Protein AF-A0A2E8CJ65-F1 (afdb_monomer_lite)

Radius of gyration: 25.85 Å; chains: 1; bounding box: 84×53×91 Å

Foldseek 3Di:
DDDDDDDDDDDDDQPVQLVLLLLLCVLLVLLQQCLDPSRSDNDPSVQVSLQLLQVVVVHGDPSDSDPVSSVSSVVSSCVLVVLVVPFDFACLVLCVVCVVLLDDPLLPDAFDPPFALDPCLVLLVVCLVVQQAQLQDCCDFLNVVLQVQFDLVCLLVLLLVLQDLVRGPVVPDQSLVSNQSNQLNLLSVCSRPVLVSLVSLLSSLVSCLVVVCLLCVVVVLVPDDLVSLQRRLNNSLASVLLSLLLCLNCVVSSPDDSSSNSSSLNSLLSNLGHDHSLVSQPSPDDLSNDAFDLVDLFGRRDHALCSQALSLLSQLLSLLSNCNSVVNVSSNSSSVSSVSSNLSCQHLLLENLSQQQAFLCSLLRSLLRQFSQLSVCSSCCSRPVDNQQPDATSSRDGVLNSLVVSVVCLLPVVVSPSRYPPHHDQPLQPPSDTNVRQVVVCVVPVRSSVNSCSNPDPLCSLQLRPVSCCVPPVPVNVVSVVVCLVVVNSSSQFGAGDSGRSTGSNSVCVSVVVDDSDD

Structure (mmCIF, N/CA/C/O backbone):
data_AF-A0A2E8CJ65-F1
#
_entry.id   AF-A0A2E8CJ65-F1
#
loop_
_atom_site.group_PDB
_atom_site.id
_atom_site.type_symbol
_atom_site.label_atom_id
_atom_site.label_alt_id
_atom_site.label_comp_id
_atom_site.label_asym_id
_atom_site.label_entity_id
_atom_site.label_seq_id
_atom_site.pdbx_PDB_ins_code
_atom_site.Cartn_x
_atom_site.Cartn_y
_atom_site.Cartn_z
_atom_site.occupancy
_atom_site.B_iso_or_equiv
_atom_site.auth_seq_id
_atom_site.auth_comp_id
_atom_site.auth_asym_id
_atom_site.auth_atom_id
_atom_site.pdbx_PDB_model_num
ATOM 1 N N . MET A 1 1 ? -58.452 -24.402 61.053 1.00 32.47 1 MET A N 1
ATOM 2 C CA . MET A 1 1 ? -57.076 -24.517 60.508 1.00 32.47 1 MET A CA 1
ATOM 3 C C . MET A 1 1 ? -57.115 -23.931 59.099 1.00 32.47 1 MET A C 1
ATOM 5 O O . MET A 1 1 ? -57.942 -24.389 58.332 1.00 32.47 1 MET A O 1
ATOM 9 N N . LYS A 1 2 ? -56.550 -22.731 58.865 1.00 33.31 2 LYS A N 1
ATOM 10 C CA . LYS A 1 2 ? -55.158 -22.491 58.389 1.00 33.31 2 LYS A CA 1
ATOM 11 C C . LYS A 1 2 ? -55.004 -22.973 56.923 1.00 33.31 2 LYS A C 1
ATOM 13 O O . LYS A 1 2 ? -55.158 -24.163 56.721 1.00 33.31 2 LYS A O 1
ATOM 18 N N . TYR A 1 3 ? -54.728 -22.193 55.868 1.00 30.50 3 TYR A N 1
ATOM 19 C CA . TYR A 1 3 ? -54.179 -20.840 55.682 1.00 30.50 3 TYR A CA 1
ATOM 20 C C . TYR A 1 3 ? -54.601 -20.241 54.320 1.00 30.50 3 TYR A C 1
ATOM 22 O O . TYR A 1 3 ? -54.833 -20.963 53.356 1.00 30.50 3 TYR A O 1
ATOM 30 N N . ILE A 1 4 ? -54.606 -18.907 54.264 1.00 36.81 4 ILE A N 1
ATOM 31 C CA . ILE A 1 4 ? -54.527 -18.043 53.074 1.00 36.81 4 ILE A CA 1
ATOM 32 C C . ILE A 1 4 ? -53.121 -18.149 52.459 1.00 36.81 4 ILE A C 1
ATOM 34 O O . ILE A 1 4 ? -52.157 -18.091 53.216 1.00 36.81 4 ILE A O 1
ATOM 38 N N . PHE A 1 5 ? -52.994 -18.182 51.126 1.00 32.75 5 PHE A N 1
ATOM 39 C CA . PHE A 1 5 ? -51.925 -17.463 50.415 1.00 32.75 5 PHE A CA 1
ATOM 40 C C . PHE A 1 5 ? -52.362 -17.129 48.983 1.00 32.75 5 PHE A C 1
ATOM 42 O O . PHE A 1 5 ? -52.550 -18.002 48.141 1.00 32.75 5 PHE A O 1
ATOM 49 N N . ALA A 1 6 ? -52.540 -15.833 48.737 1.00 36.84 6 ALA A N 1
ATOM 50 C CA . ALA A 1 6 ? -52.611 -15.254 47.409 1.00 36.84 6 ALA A CA 1
ATOM 51 C C . ALA A 1 6 ? -51.213 -15.274 46.773 1.00 36.84 6 ALA A C 1
ATOM 53 O O . ALA A 1 6 ? -50.237 -14.922 47.433 1.00 36.84 6 ALA A O 1
ATOM 54 N N . LEU A 1 7 ? -51.125 -15.607 45.486 1.00 33.69 7 LEU A N 1
ATOM 55 C CA . LEU A 1 7 ? -50.016 -15.171 44.644 1.00 33.69 7 LEU A CA 1
ATOM 56 C C . LEU A 1 7 ? -50.561 -14.821 43.258 1.00 33.69 7 LEU A C 1
ATOM 58 O O . LEU A 1 7 ? -50.656 -15.651 42.358 1.00 33.69 7 LEU A O 1
ATOM 62 N N . ALA A 1 8 ? -50.956 -13.560 43.115 1.00 40.25 8 ALA A N 1
ATOM 63 C CA . ALA A 1 8 ? -50.943 -12.902 41.825 1.00 40.25 8 ALA A CA 1
ATOM 64 C C . ALA A 1 8 ? -49.470 -12.680 41.456 1.00 40.25 8 ALA A C 1
ATOM 66 O O . ALA A 1 8 ? -48.764 -11.985 42.184 1.00 40.25 8 ALA A O 1
ATOM 67 N N . LEU A 1 9 ? -49.006 -13.255 40.346 1.00 34.12 9 LEU A N 1
ATOM 68 C CA . LEU A 1 9 ? -47.770 -12.818 39.705 1.00 34.12 9 LEU A CA 1
ATOM 69 C C . LEU A 1 9 ? -48.078 -12.435 38.256 1.00 34.12 9 LEU A C 1
ATOM 71 O O . LEU A 1 9 ? -48.202 -13.262 37.358 1.00 34.12 9 LEU A O 1
ATOM 75 N N . SER A 1 10 ? -48.268 -11.130 38.115 1.00 33.75 10 SER A N 1
ATOM 76 C CA . SER A 1 10 ? -48.117 -10.292 36.931 1.00 33.75 10 SER A CA 1
ATOM 77 C C . SER A 1 10 ? -47.330 -10.912 35.764 1.00 33.75 10 SER A C 1
ATOM 79 O O . SER A 1 10 ? -46.102 -10.854 35.713 1.00 33.75 10 SER A O 1
ATOM 81 N N . LEU A 1 11 ? -48.054 -11.392 34.758 1.00 41.59 11 LEU A N 1
ATOM 82 C CA . LEU A 1 11 ? -47.623 -11.342 33.364 1.00 41.59 11 LEU A CA 1
ATOM 83 C C . LEU A 1 11 ? -47.918 -9.925 32.874 1.00 41.59 11 LEU A C 1
ATOM 85 O O . LEU A 1 11 ? -49.083 -9.667 32.656 1.00 41.59 11 LEU A O 1
ATOM 89 N N . PHE A 1 12 ? -46.938 -9.017 32.793 1.00 41.91 12 PHE A N 1
ATOM 90 C CA . PHE A 1 12 ? -46.908 -7.823 31.913 1.00 41.91 12 PHE A CA 1
ATOM 91 C C . PHE A 1 12 ? -45.684 -6.958 32.278 1.00 41.91 12 PHE A C 1
ATOM 93 O O . PHE A 1 12 ? -45.793 -6.036 33.079 1.00 41.91 12 PHE A O 1
ATOM 100 N N . ALA A 1 13 ? -44.509 -7.256 31.703 1.00 36.69 13 ALA A N 1
ATOM 101 C CA . ALA A 1 13 ? -43.361 -6.328 31.687 1.00 36.69 13 ALA A CA 1
ATOM 102 C C . ALA A 1 13 ? -42.302 -6.618 30.594 1.00 36.69 13 ALA A C 1
ATOM 104 O O . ALA A 1 13 ? -41.184 -6.124 30.694 1.00 36.69 13 ALA A O 1
ATOM 105 N N . THR A 1 14 ? -42.586 -7.411 29.553 1.00 43.53 14 THR A N 1
ATOM 106 C CA . THR A 1 14 ? -41.544 -7.820 28.581 1.00 43.53 14 THR A CA 1
ATOM 107 C C . THR A 1 14 ? -41.595 -7.109 27.229 1.00 43.53 14 THR A C 1
ATOM 109 O O . THR A 1 14 ? -40.611 -7.148 26.499 1.00 43.53 14 THR A O 1
ATOM 112 N N . THR A 1 15 ? -42.667 -6.393 26.887 1.00 41.03 15 THR A N 1
ATOM 113 C CA . THR A 1 15 ? -42.783 -5.752 25.562 1.00 41.03 15 THR A CA 1
ATOM 114 C C . THR A 1 15 ? -42.101 -4.385 25.477 1.00 41.03 15 THR A C 1
ATOM 116 O O . THR A 1 15 ? -41.535 -4.060 24.439 1.00 41.03 15 THR A O 1
ATOM 119 N N . ALA A 1 16 ? -42.084 -3.600 26.562 1.00 41.41 16 ALA A N 1
ATOM 120 C CA . ALA A 1 16 ? -41.419 -2.293 26.575 1.00 41.41 16 ALA A CA 1
ATOM 121 C C . ALA A 1 16 ? -39.887 -2.418 26.649 1.00 41.41 16 ALA A C 1
ATOM 123 O O . ALA A 1 16 ? -39.191 -1.721 25.923 1.00 41.41 16 ALA A O 1
ATOM 124 N N . ILE A 1 17 ? -39.367 -3.345 27.468 1.00 52.31 17 ILE A N 1
ATOM 125 C CA . ILE A 1 17 ? -37.920 -3.551 27.667 1.00 52.31 17 ILE A CA 1
ATOM 126 C C . ILE A 1 17 ? -37.260 -4.152 26.417 1.00 52.31 17 ILE A C 1
ATOM 128 O O . ILE A 1 17 ? -36.151 -3.749 26.078 1.00 52.31 17 ILE A O 1
ATOM 132 N N . SER A 1 18 ? -37.942 -5.054 25.694 1.00 56.78 18 SER A N 1
ATOM 133 C CA . SER A 1 18 ? -37.425 -5.630 24.439 1.00 56.78 18 SER A CA 1
ATOM 134 C C . SER A 1 18 ? -37.100 -4.540 23.413 1.00 56.78 18 SER A C 1
ATOM 136 O O . SER A 1 18 ? -36.018 -4.546 22.832 1.00 56.78 18 SER A O 1
ATOM 138 N N . GLY A 1 19 ? -37.986 -3.547 23.253 1.00 65.94 19 GLY A N 1
ATOM 139 C CA . GLY A 1 19 ? -37.761 -2.419 22.344 1.00 65.94 19 GLY A CA 1
ATOM 140 C C . GLY A 1 19 ? -36.584 -1.531 22.764 1.00 65.94 19 GLY A C 1
ATOM 141 O O . GLY A 1 19 ? -35.789 -1.123 21.920 1.00 65.94 19 GLY A O 1
ATOM 142 N N . THR A 1 20 ? -36.427 -1.284 24.069 1.00 83.50 20 THR A N 1
ATOM 143 C CA . THR A 1 20 ? -35.315 -0.508 24.650 1.00 83.50 20 THR A CA 1
ATOM 144 C C . THR A 1 20 ? -33.965 -1.189 24.416 1.00 83.50 20 THR A C 1
ATOM 146 O O . THR A 1 20 ? -32.987 -0.542 24.040 1.00 83.50 20 THR A O 1
ATOM 149 N N . VAL A 1 21 ? -33.911 -2.509 24.617 1.00 92.56 21 VAL A N 1
ATOM 150 C CA . VAL A 1 21 ? -32.693 -3.306 24.443 1.00 92.56 21 VAL A CA 1
ATOM 151 C C . VAL A 1 21 ? -32.316 -3.408 22.969 1.00 92.56 21 VAL A C 1
ATOM 153 O O . VAL A 1 21 ? -31.157 -3.168 22.639 1.00 92.56 21 VAL A O 1
ATOM 156 N N . GLU A 1 22 ? -33.269 -3.678 22.071 1.00 91.56 22 GLU A N 1
ATOM 157 C CA . GLU A 1 22 ? -33.007 -3.692 20.625 1.00 91.56 22 GLU A CA 1
ATOM 158 C C . GLU A 1 22 ? -32.485 -2.340 20.125 1.00 91.56 22 GLU A C 1
ATOM 160 O O . GLU A 1 22 ? -31.552 -2.288 19.320 1.00 91.56 22 GLU A O 1
ATOM 165 N N . GLU A 1 23 ? -33.068 -1.231 20.594 1.00 91.75 23 GLU A N 1
ATOM 166 C CA . GLU A 1 23 ? -32.633 0.113 20.209 1.00 91.75 23 GLU A CA 1
ATOM 167 C C . GLU A 1 23 ? -31.194 0.379 20.674 1.00 91.75 23 GLU A C 1
ATOM 169 O O . GLU A 1 23 ? -30.356 0.827 19.884 1.00 91.75 23 GLU A O 1
ATOM 174 N N . ALA A 1 24 ? -30.878 0.035 21.926 1.00 93.44 24 ALA A N 1
ATOM 175 C CA . ALA A 1 24 ? -29.527 0.145 22.462 1.00 93.44 24 ALA A CA 1
ATOM 176 C C . ALA A 1 24 ? -28.537 -0.735 21.690 1.00 93.44 24 ALA A C 1
ATOM 178 O O . ALA A 1 24 ? -27.491 -0.243 21.275 1.00 93.44 24 ALA A O 1
ATOM 179 N N . GLN A 1 25 ? -28.881 -2.000 21.426 1.00 93.94 25 GLN A N 1
ATOM 180 C CA . GLN A 1 25 ? -28.060 -2.928 20.644 1.00 93.94 25 GLN A CA 1
ATOM 181 C C . GLN A 1 25 ? -27.772 -2.374 19.242 1.00 93.94 25 GLN A C 1
ATOM 183 O O . GLN A 1 25 ? -26.620 -2.385 18.808 1.00 93.94 25 GLN A O 1
ATOM 188 N N . ARG A 1 26 ? -28.777 -1.821 18.542 1.00 89.00 26 ARG A N 1
ATOM 189 C CA . ARG A 1 26 ? -28.580 -1.171 17.231 1.00 89.00 26 ARG A CA 1
ATOM 190 C C . ARG A 1 26 ? -27.614 0.002 17.324 1.00 89.00 26 ARG A C 1
ATOM 192 O O . ARG A 1 26 ? -26.691 0.075 16.520 1.00 89.00 26 ARG A O 1
ATOM 199 N N . MET A 1 27 ? -27.818 0.917 18.272 1.00 92.50 27 MET A N 1
ATOM 200 C CA . MET A 1 27 ? -26.976 2.111 18.404 1.00 92.50 27 MET A CA 1
ATOM 201 C C . MET A 1 27 ? -25.550 1.765 18.819 1.00 92.50 27 MET A C 1
ATOM 203 O O . MET A 1 27 ? -24.610 2.296 18.239 1.00 92.50 27 MET A O 1
ATOM 207 N N . LEU A 1 28 ? -25.381 0.841 19.763 1.00 91.25 28 LEU A N 1
ATOM 208 C CA . LEU A 1 28 ? -24.080 0.313 20.162 1.00 91.25 28 LEU A CA 1
ATOM 209 C C . LEU A 1 28 ? -23.360 -0.289 18.959 1.00 91.25 28 LEU A C 1
ATOM 211 O O . LEU A 1 28 ? -22.246 0.134 18.667 1.00 91.25 28 LEU A O 1
ATOM 215 N N . ASN A 1 29 ? -24.023 -1.168 18.202 1.00 83.75 29 ASN A N 1
ATOM 216 C CA . ASN A 1 29 ? -23.449 -1.785 17.006 1.00 83.75 29 ASN A CA 1
ATOM 217 C C . ASN A 1 29 ? -23.113 -0.742 15.920 1.00 83.75 29 ASN A C 1
ATOM 219 O O . ASN A 1 29 ? -22.044 -0.813 15.319 1.00 83.75 29 ASN A O 1
ATOM 223 N N . VAL A 1 30 ? -23.961 0.273 15.705 1.00 78.19 30 VAL A N 1
ATOM 224 C CA . VAL A 1 30 ? -23.690 1.407 14.790 1.00 78.19 30 VAL A CA 1
ATOM 225 C C . VAL A 1 30 ? -22.482 2.226 15.242 1.00 78.19 30 VAL A C 1
ATOM 227 O O . VAL A 1 30 ? -21.671 2.659 14.424 1.00 78.19 30 VAL A O 1
ATOM 230 N N . LEU A 1 31 ? -22.351 2.438 16.548 1.00 79.31 31 LEU A N 1
ATOM 231 C CA . LEU A 1 31 ? -21.202 3.084 17.171 1.00 79.31 31 LEU A CA 1
ATOM 232 C C . LEU A 1 31 ? -19.995 2.133 17.292 1.00 79.31 31 LEU A C 1
ATOM 234 O O . LEU A 1 31 ? -18.920 2.562 17.716 1.00 79.31 31 LEU A O 1
ATOM 238 N N . GLY A 1 32 ? -20.150 0.875 16.870 1.00 74.06 32 GLY A N 1
ATOM 239 C CA . GLY A 1 32 ? -19.111 -0.142 16.774 1.00 74.06 32 GLY A CA 1
ATOM 240 C C . GLY A 1 32 ? -18.914 -1.028 18.017 1.00 74.06 32 GLY A C 1
ATOM 241 O O . GLY A 1 32 ? -18.063 -1.923 18.020 1.00 74.06 32 GLY A O 1
ATOM 242 N N . TYR A 1 33 ? -19.664 -0.809 19.089 1.00 83.81 33 TYR A N 1
ATOM 243 C CA . TYR A 1 33 ? -19.635 -1.668 20.274 1.00 83.81 33 TYR A CA 1
ATOM 244 C C . TYR A 1 33 ? -20.403 -2.964 19.997 1.00 83.81 33 TYR A C 1
ATOM 246 O O . TYR A 1 33 ? -21.436 -2.940 19.341 1.00 83.81 33 TYR A O 1
ATOM 254 N N . ASN A 1 34 ? -19.905 -4.108 20.464 1.00 83.56 34 ASN A N 1
ATOM 255 C CA . ASN A 1 34 ? -20.398 -5.425 20.065 1.00 83.56 34 ASN A CA 1
ATOM 256 C C . ASN A 1 34 ? -21.477 -5.841 21.050 1.00 83.56 34 ASN A C 1
ATOM 258 O O . ASN A 1 34 ? -21.230 -6.609 21.979 1.00 83.56 34 ASN A O 1
ATOM 262 N N . ALA A 1 35 ? -22.684 -5.337 20.828 1.00 88.81 35 ALA A N 1
ATOM 263 C CA . ALA A 1 35 ? -23.818 -5.647 21.679 1.00 88.81 35 ALA A CA 1
ATOM 264 C C . ALA A 1 35 ? -24.391 -7.055 21.426 1.00 88.81 35 ALA A C 1
ATOM 266 O O . ALA A 1 35 ? -25.317 -7.460 22.129 1.00 88.81 35 ALA A O 1
ATOM 267 N N . GLY A 1 36 ? -23.822 -7.811 20.476 1.00 87.88 36 GLY A N 1
ATOM 268 C CA . GLY A 1 36 ? -24.387 -9.053 19.955 1.00 87.88 36 GLY A CA 1
ATOM 269 C C . GLY A 1 36 ? -25.399 -8.809 18.826 1.00 87.88 36 GLY A C 1
ATOM 270 O O . GLY A 1 36 ? -25.492 -7.687 18.315 1.00 87.88 36 GLY A O 1
ATOM 271 N N . PRO A 1 37 ? -26.131 -9.854 18.393 1.00 85.94 37 PRO A N 1
ATOM 272 C CA . PRO A 1 37 ? -27.258 -9.677 17.482 1.00 85.94 37 PRO A CA 1
ATOM 273 C C . PRO A 1 37 ? -28.305 -8.746 18.105 1.00 85.94 37 PRO A C 1
ATOM 275 O O . PRO A 1 37 ? -28.439 -8.673 19.322 1.00 85.94 37 PRO A O 1
ATOM 278 N N . VAL A 1 38 ? -29.042 -8.025 17.260 1.00 88.94 38 VAL A N 1
ATOM 279 C CA . VAL A 1 38 ? -30.160 -7.184 17.704 1.00 88.94 38 VAL A CA 1
ATOM 280 C C . VAL A 1 38 ? -31.367 -8.090 17.940 1.00 88.94 38 VAL A C 1
ATOM 282 O O . VAL A 1 38 ? -32.166 -8.307 17.032 1.00 88.94 38 VAL A O 1
ATOM 285 N N . ASP A 1 39 ? -31.429 -8.684 19.126 1.00 88.94 39 ASP A N 1
ATOM 286 C CA . ASP A 1 39 ? -32.399 -9.712 19.520 1.00 88.94 39 ASP A CA 1
ATOM 287 C C . ASP A 1 39 ? -33.292 -9.296 20.703 1.00 88.94 39 ASP A C 1
ATOM 289 O O . ASP A 1 39 ? -34.158 -10.064 21.119 1.00 88.94 39 ASP A O 1
ATOM 293 N N . GLY A 1 40 ? -33.078 -8.098 21.260 1.00 91.56 40 GLY A N 1
ATOM 294 C CA . GLY A 1 40 ? -33.837 -7.579 22.400 1.00 91.56 40 GLY A CA 1
ATOM 295 C C . GLY A 1 40 ? -33.494 -8.228 23.736 1.00 91.56 40 GLY A C 1
ATOM 296 O O . GLY A 1 40 ? -34.119 -7.914 24.753 1.00 91.56 40 GLY A O 1
ATOM 297 N N . LEU A 1 41 ? -32.483 -9.100 23.772 1.00 92.62 41 LEU A N 1
ATOM 298 C CA . LEU A 1 41 ? -32.039 -9.777 24.982 1.00 92.62 41 LEU A CA 1
ATOM 299 C C . LEU A 1 41 ? -30.901 -9.002 25.643 1.00 92.62 41 LEU A C 1
ATOM 301 O O . LEU A 1 41 ? -29.821 -8.822 25.080 1.00 92.62 41 LEU A O 1
ATOM 305 N N . TYR A 1 42 ? -31.109 -8.586 26.894 1.00 91.88 42 TYR A N 1
ATOM 306 C CA . TYR A 1 42 ? -30.073 -7.912 27.676 1.00 91.88 42 TYR A CA 1
ATOM 307 C C . TYR A 1 42 ? -29.050 -8.925 28.211 1.00 91.88 42 TYR A C 1
ATOM 309 O O . TYR A 1 42 ? -29.070 -9.332 29.374 1.00 91.88 42 TYR A O 1
ATOM 317 N N . GLY A 1 43 ? -28.182 -9.393 27.318 1.00 93.00 43 GLY A N 1
ATOM 318 C CA . GLY A 1 43 ? -27.138 -10.365 27.616 1.00 93.00 43 GLY A CA 1
ATOM 319 C C . GLY A 1 43 ? -25.810 -9.726 28.020 1.00 93.00 43 GLY A C 1
ATOM 320 O O . GLY A 1 43 ? -25.615 -8.512 27.947 1.00 93.00 43 GLY A O 1
ATOM 321 N N . LYS A 1 44 ? -24.840 -10.582 28.372 1.00 93.69 44 LYS A N 1
ATOM 322 C CA . LYS A 1 44 ? -23.470 -10.167 28.716 1.00 93.69 44 LYS A CA 1
ATOM 323 C C . LYS A 1 44 ? -22.853 -9.250 27.652 1.00 93.69 44 LYS A C 1
ATOM 325 O O . LYS A 1 44 ? -22.288 -8.230 28.006 1.00 93.69 44 LYS A O 1
ATOM 330 N N . LYS A 1 45 ? -23.029 -9.560 26.361 1.00 90.88 45 LYS A N 1
ATOM 331 C CA . LYS A 1 45 ? -22.503 -8.734 25.259 1.00 90.88 45 LYS A CA 1
ATOM 332 C C . LYS A 1 45 ? -23.078 -7.316 25.253 1.00 90.88 45 LYS A C 1
ATOM 334 O O . LYS A 1 45 ? -22.330 -6.363 25.098 1.00 90.88 45 LYS A O 1
ATOM 339 N N . THR A 1 46 ? -24.388 -7.165 25.451 1.00 95.12 46 THR A N 1
ATOM 340 C CA . THR A 1 46 ? -25.033 -5.845 25.513 1.00 95.12 46 THR A CA 1
ATOM 341 C C . THR A 1 46 ? -24.554 -5.052 26.728 1.00 95.12 46 THR A C 1
ATOM 343 O O . THR A 1 46 ? -24.262 -3.865 26.608 1.00 95.12 46 THR A O 1
ATOM 346 N N . LYS A 1 47 ? -24.404 -5.717 27.880 1.00 95.38 47 LYS A N 1
ATOM 347 C CA . LYS A 1 47 ? -23.860 -5.106 29.097 1.00 95.38 47 LYS A CA 1
ATOM 348 C C . LYS A 1 47 ? -22.400 -4.661 28.925 1.00 95.38 47 LYS A C 1
ATOM 350 O O . LYS A 1 47 ? -22.076 -3.529 29.270 1.00 95.38 47 LYS A O 1
ATOM 355 N N . ASP A 1 48 ? -21.546 -5.532 28.391 1.00 91.62 48 ASP A N 1
ATOM 356 C CA . ASP A 1 48 ? -20.129 -5.244 28.140 1.00 91.62 48 ASP A CA 1
ATOM 357 C C . ASP A 1 48 ? -20.003 -4.076 27.140 1.00 91.62 48 ASP A C 1
ATOM 359 O O . ASP A 1 48 ? -19.284 -3.117 27.397 1.00 91.62 48 ASP A O 1
ATOM 363 N N . ALA A 1 49 ? -20.813 -4.068 26.074 1.00 91.62 49 ALA A N 1
ATOM 364 C CA . ALA A 1 49 ? -20.856 -2.975 25.102 1.00 91.62 49 ALA A CA 1
ATOM 365 C C . ALA A 1 49 ? -21.275 -1.620 25.710 1.00 91.62 49 ALA A C 1
ATOM 367 O O . ALA A 1 49 ? -20.727 -0.588 25.326 1.00 91.62 49 ALA A O 1
ATOM 368 N N . LEU A 1 50 ? -22.225 -1.600 26.656 1.00 94.69 50 LEU A N 1
ATOM 369 C CA . LEU A 1 50 ? -22.580 -0.384 27.403 1.00 94.69 50 LEU A CA 1
ATOM 370 C C . LEU A 1 50 ? -21.439 0.073 28.313 1.00 94.69 50 LEU A C 1
ATOM 372 O O . LEU A 1 50 ? -21.139 1.264 28.359 1.00 94.69 50 LEU A O 1
ATOM 376 N N . SER A 1 51 ? -20.778 -0.863 28.996 1.00 93.25 51 SER A N 1
ATOM 377 C CA . SER A 1 51 ? -19.601 -0.562 29.816 1.00 93.25 51 SER A CA 1
ATOM 378 C C . SER A 1 51 ? -18.508 0.105 28.981 1.00 93.25 51 SER A C 1
ATOM 380 O O . SER A 1 51 ? -18.069 1.203 29.321 1.00 93.25 51 SER A O 1
ATOM 382 N N . ASP A 1 52 ? -18.157 -0.496 27.844 1.00 85.06 52 ASP A N 1
ATOM 383 C CA . ASP A 1 52 ? -17.158 0.030 26.910 1.00 85.06 52 ASP A CA 1
ATOM 384 C C . ASP A 1 52 ? -17.563 1.411 26.365 1.00 85.06 52 ASP A C 1
ATOM 386 O O . ASP A 1 52 ? -16.730 2.307 26.189 1.00 85.06 52 ASP A O 1
ATOM 390 N N . PHE A 1 53 ? -18.857 1.615 26.097 1.00 89.94 53 PHE A N 1
ATOM 391 C CA . PHE A 1 53 ? -19.384 2.901 25.648 1.00 89.94 53 PHE A CA 1
ATOM 392 C C . PHE A 1 53 ? -19.215 4.002 26.697 1.00 89.94 53 PHE A C 1
ATOM 394 O O . PHE A 1 53 ? -18.749 5.091 26.361 1.00 89.94 53 PHE A O 1
ATOM 401 N N . TYR A 1 54 ? -19.531 3.747 27.963 1.00 92.75 54 TYR A N 1
ATOM 402 C CA . TYR A 1 54 ? -19.354 4.753 29.013 1.00 92.75 54 TYR A CA 1
ATOM 403 C C . TYR A 1 54 ? -17.883 4.989 29.349 1.00 92.75 54 TYR A C 1
ATOM 405 O O . TYR A 1 54 ? -17.470 6.147 29.471 1.00 92.75 54 TYR A O 1
ATOM 413 N N . GLU A 1 55 ? -17.076 3.929 29.408 1.00 86.19 55 GLU A N 1
ATOM 414 C CA . GLU A 1 55 ? -15.635 4.035 29.651 1.00 86.19 55 GLU A CA 1
ATOM 415 C C . GLU A 1 55 ? -14.966 4.914 28.587 1.00 86.19 55 GLU A C 1
ATOM 417 O O . GLU A 1 55 ? -14.164 5.793 28.908 1.00 86.19 55 GLU A O 1
ATOM 422 N N . SER A 1 56 ? -15.405 4.796 27.329 1.00 76.06 56 SER A N 1
ATOM 423 C CA . SER A 1 56 ? -14.915 5.634 26.232 1.00 76.06 56 SER A CA 1
ATOM 424 C C . SER A 1 56 ? -15.160 7.136 26.386 1.00 76.06 56 SER A C 1
ATOM 426 O O . SER A 1 56 ? -14.487 7.953 25.755 1.00 76.06 56 SER A O 1
ATOM 428 N N . GLN A 1 57 ? -16.121 7.513 27.227 1.00 82.38 57 GLN A N 1
ATOM 429 C CA . GLN A 1 57 ? -16.442 8.901 27.547 1.00 82.38 57 GLN A CA 1
ATOM 430 C C . GLN A 1 57 ? -15.809 9.356 28.867 1.00 82.38 57 GLN A C 1
ATOM 432 O O . GLN A 1 57 ? -16.153 10.429 29.363 1.00 82.38 57 GLN A O 1
ATOM 437 N N . ASN A 1 58 ? -14.901 8.560 29.444 1.00 83.25 58 ASN A N 1
ATOM 438 C CA . ASN A 1 58 ? -14.403 8.720 30.812 1.00 83.25 58 ASN A CA 1
ATOM 439 C C . ASN A 1 58 ? -15.539 8.753 31.853 1.00 83.25 58 ASN A C 1
ATOM 441 O O . ASN A 1 58 ? -15.473 9.494 32.835 1.00 83.25 58 ASN A O 1
ATOM 445 N N . LYS A 1 59 ? -16.598 7.971 31.626 1.00 90.62 59 LYS A N 1
ATOM 446 C CA . LYS A 1 59 ? -17.719 7.780 32.551 1.00 90.62 59 LYS A CA 1
ATOM 447 C C . LYS A 1 59 ? -17.759 6.324 33.022 1.00 90.62 59 LYS A C 1
ATOM 449 O O . LYS A 1 59 ? -17.144 5.447 32.425 1.00 90.62 59 LYS A O 1
ATOM 454 N N . GLN A 1 60 ? -18.503 6.063 34.091 1.00 90.56 60 GLN A N 1
ATOM 455 C CA . GLN A 1 60 ? -18.785 4.705 34.559 1.00 90.56 60 GLN A CA 1
ATOM 456 C C . GLN A 1 60 ? -20.213 4.327 34.192 1.00 90.56 60 GLN A C 1
ATOM 458 O O . GLN A 1 60 ? -21.131 5.118 34.404 1.00 90.56 60 GLN A O 1
ATOM 463 N N . PHE A 1 61 ? -20.386 3.122 33.656 1.00 94.19 61 PHE A N 1
ATOM 464 C CA . PHE A 1 61 ? -21.707 2.561 33.426 1.00 94.19 61 PHE A CA 1
ATOM 465 C C . PHE A 1 61 ? -22.317 2.113 34.760 1.00 94.19 61 PHE A C 1
ATOM 467 O O . PHE A 1 61 ? -21.701 1.356 35.512 1.00 94.19 61 PHE A O 1
ATOM 474 N N . ASP A 1 62 ? -23.537 2.547 35.060 1.00 92.12 62 ASP A N 1
ATOM 475 C CA . ASP A 1 62 ? -24.209 2.285 36.338 1.00 92.12 62 ASP A CA 1
ATOM 476 C C . ASP A 1 62 ? -24.873 0.890 36.418 1.00 92.12 62 ASP A C 1
ATOM 478 O O . ASP A 1 62 ? -25.524 0.551 37.409 1.00 92.12 62 ASP A O 1
ATOM 482 N N . ASN A 1 63 ? -24.647 0.050 35.401 1.00 92.44 63 ASN A N 1
ATOM 483 C CA . ASN A 1 63 ? -25.230 -1.278 35.193 1.00 92.44 63 ASN A CA 1
ATOM 484 C C . ASN A 1 63 ? -26.733 -1.298 34.877 1.00 92.44 63 ASN A C 1
ATOM 486 O O . ASN A 1 63 ? -27.321 -2.387 34.880 1.00 92.44 63 ASN A O 1
ATOM 490 N N . LYS A 1 64 ? -27.355 -0.159 34.570 1.00 92.12 64 LYS A N 1
ATOM 491 C CA . LYS A 1 64 ? -28.765 -0.084 34.188 1.00 92.12 64 LYS A CA 1
ATOM 492 C C . LYS A 1 64 ? -28.874 0.397 32.754 1.00 92.12 64 LYS A C 1
ATOM 494 O O . LYS A 1 64 ? -28.285 1.392 32.391 1.00 92.12 64 LYS A O 1
ATOM 499 N N . LEU A 1 65 ? -29.623 -0.322 31.922 1.00 92.38 65 LEU A N 1
ATOM 500 C CA . LEU A 1 65 ? -30.019 0.206 30.621 1.00 92.38 65 LEU A CA 1
ATOM 501 C C . LEU A 1 65 ? -31.359 0.912 30.787 1.00 92.38 65 LEU A C 1
ATOM 503 O O . LEU A 1 65 ? -32.404 0.256 30.771 1.00 92.38 65 LEU A O 1
ATOM 507 N N . ASP A 1 66 ? -31.316 2.228 30.970 1.00 91.75 66 ASP A N 1
ATOM 508 C CA . ASP A 1 66 ? -32.510 3.053 31.058 1.00 91.75 66 ASP A CA 1
ATOM 509 C C . ASP A 1 66 ? -32.493 4.218 30.052 1.00 91.75 66 ASP A C 1
ATOM 511 O O . ASP A 1 66 ? -31.803 4.204 29.026 1.00 91.75 66 ASP A O 1
ATOM 515 N N . GLN A 1 67 ? -33.364 5.199 30.279 1.00 89.50 67 GLN A N 1
ATOM 516 C CA . GLN A 1 67 ? -33.527 6.339 29.390 1.00 89.50 67 GLN A CA 1
ATOM 517 C C . GLN A 1 67 ? -32.248 7.189 29.283 1.00 89.50 67 GLN A C 1
ATOM 519 O O . GLN A 1 67 ? -32.051 7.843 28.252 1.00 89.50 67 GLN A O 1
ATOM 524 N N . ASN A 1 68 ? -31.383 7.180 30.300 1.00 91.44 68 ASN A N 1
ATOM 525 C CA . ASN A 1 68 ? -30.117 7.908 30.304 1.00 91.44 68 ASN A CA 1
ATOM 526 C C . ASN A 1 68 ? -29.151 7.315 29.275 1.00 91.44 68 ASN A C 1
ATOM 528 O O . ASN A 1 68 ? -28.705 8.033 28.380 1.00 91.44 68 ASN A O 1
ATOM 532 N N . GLU A 1 69 ? -28.929 6.000 29.306 1.00 94.44 69 GLU A N 1
ATOM 533 C CA . GLU A 1 69 ? -28.075 5.276 28.353 1.00 94.44 69 GLU A CA 1
ATOM 534 C C . GLU A 1 69 ? -28.593 5.411 26.934 1.00 94.44 69 GLU A C 1
ATOM 536 O O . GLU A 1 69 ? -27.822 5.664 26.008 1.00 94.44 69 GLU A O 1
ATOM 541 N N . LEU A 1 70 ? -29.910 5.297 26.746 1.00 92.69 70 LEU A N 1
ATOM 542 C CA . LEU A 1 70 ? -30.506 5.530 25.438 1.00 92.69 70 LEU A CA 1
ATOM 543 C C . LEU A 1 70 ? -30.270 6.959 24.951 1.00 92.69 70 LEU A C 1
ATOM 545 O O . LEU A 1 70 ? -30.026 7.159 23.764 1.00 92.69 70 LEU A O 1
ATOM 549 N N . THR A 1 71 ? -30.336 7.953 25.834 1.00 92.38 71 THR A N 1
ATOM 550 C CA . THR A 1 71 ? -30.094 9.356 25.476 1.00 92.38 71 THR A CA 1
ATOM 551 C C . THR A 1 71 ? -28.629 9.587 25.117 1.00 92.38 71 THR A C 1
ATOM 553 O O . THR A 1 71 ? -28.348 10.203 24.086 1.00 92.38 71 THR A O 1
ATOM 556 N N . ASP A 1 72 ? -27.696 9.043 25.895 1.00 92.69 72 ASP A N 1
ATOM 557 C CA . ASP A 1 72 ? -26.262 9.135 25.622 1.00 92.69 72 ASP A CA 1
ATOM 558 C C . ASP A 1 72 ? -25.903 8.424 24.307 1.00 92.69 72 ASP A C 1
ATOM 560 O O . ASP A 1 72 ? -25.212 9.003 23.461 1.00 92.69 72 ASP A O 1
ATOM 564 N N . LEU A 1 73 ? -26.443 7.225 24.063 1.00 92.94 73 LEU A N 1
ATOM 565 C CA . LEU A 1 73 ? -26.276 6.497 22.801 1.00 92.94 73 LEU A CA 1
ATOM 566 C C . LEU A 1 73 ? -26.901 7.238 21.615 1.00 92.94 73 LEU A C 1
ATOM 568 O O . LEU A 1 73 ? -26.280 7.317 20.551 1.00 92.94 73 LEU A O 1
ATOM 572 N N . LYS A 1 74 ? -28.093 7.828 21.779 1.00 90.00 74 LYS A N 1
ATOM 573 C CA . LYS A 1 74 ? -28.744 8.660 20.749 1.00 90.00 74 LYS A CA 1
ATOM 574 C C . LYS A 1 74 ? -27.905 9.885 20.428 1.00 90.00 74 LYS A C 1
ATOM 576 O O . LYS A 1 74 ? -27.723 10.202 19.253 1.00 90.00 74 LYS A O 1
ATOM 581 N N . ASN A 1 75 ? -27.356 10.550 21.439 1.00 87.50 75 ASN A N 1
ATOM 582 C CA . ASN A 1 75 ? -26.493 11.714 21.265 1.00 87.50 75 ASN A CA 1
ATOM 583 C C . ASN A 1 75 ? -25.194 11.342 20.546 1.00 87.50 75 ASN A C 1
ATOM 585 O O . ASN A 1 75 ? -24.850 11.982 19.551 1.00 87.50 75 ASN A O 1
ATOM 589 N N . ALA A 1 76 ? -24.514 10.279 20.977 1.00 86.19 76 ALA A N 1
ATOM 590 C CA . ALA A 1 76 ? -23.305 9.785 20.324 1.00 86.19 76 ALA A CA 1
ATOM 591 C C . ALA A 1 76 ? -23.579 9.367 18.870 1.00 86.19 76 ALA A C 1
ATOM 593 O O . ALA A 1 76 ? -22.856 9.775 17.958 1.00 86.19 76 ALA A O 1
ATOM 594 N N . SER A 1 77 ? -24.674 8.640 18.633 1.00 83.88 77 SER A N 1
ATOM 595 C CA . SER A 1 77 ? -25.119 8.246 17.292 1.00 83.88 77 SER A CA 1
ATOM 596 C C . SER A 1 77 ? -25.413 9.470 16.433 1.00 83.88 77 SER A C 1
ATOM 598 O O . SER A 1 77 ? -24.938 9.566 15.305 1.00 83.88 77 SER A O 1
ATOM 600 N N . LYS A 1 78 ? -26.128 10.465 16.967 1.00 82.75 78 LYS A N 1
ATOM 601 C CA . LYS A 1 78 ? -26.427 11.722 16.272 1.00 82.75 78 LYS A CA 1
ATOM 602 C C . LYS A 1 78 ? -25.159 12.492 15.923 1.00 82.75 78 LYS A C 1
ATOM 604 O O . LYS A 1 78 ? -25.075 13.015 14.812 1.00 82.75 78 LYS A O 1
ATOM 609 N N . VAL A 1 79 ? -24.179 12.566 16.825 1.00 79.44 79 VAL A N 1
ATOM 610 C CA . VAL A 1 79 ? -22.874 13.195 16.561 1.00 79.44 79 VAL A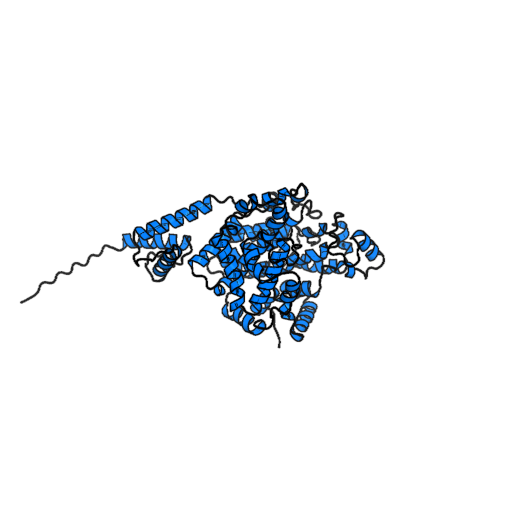 CA 1
ATOM 611 C C . VAL A 1 79 ? -22.143 12.450 15.446 1.00 79.44 79 VAL A C 1
ATOM 613 O O . VAL A 1 79 ? -21.698 13.091 14.493 1.00 79.44 79 VAL A O 1
ATOM 616 N N . TYR A 1 80 ? -22.096 11.118 15.508 1.00 76.38 80 TYR A N 1
ATOM 617 C CA . TYR A 1 80 ? -21.500 10.273 14.471 1.00 76.38 80 TYR A CA 1
ATOM 618 C C . TYR A 1 80 ? -22.177 10.457 13.102 1.00 76.38 80 TYR A C 1
ATOM 620 O O . TYR A 1 80 ? -21.510 10.724 12.102 1.00 76.38 80 TYR A O 1
ATOM 628 N N . PHE A 1 81 ? -23.508 10.401 13.035 1.00 73.88 81 PHE A N 1
ATOM 629 C CA . PHE A 1 81 ? -24.236 10.618 11.786 1.00 73.88 81 PHE A CA 1
ATOM 630 C C . PHE A 1 81 ? -24.082 12.052 11.275 1.00 73.88 81 PHE A C 1
ATOM 632 O O . PHE A 1 81 ? -23.909 12.261 10.077 1.00 73.88 81 PHE A O 1
ATOM 639 N N . SER A 1 82 ? -24.081 13.049 12.163 1.00 72.62 82 SER A N 1
ATOM 640 C CA . SER A 1 82 ? -23.881 14.452 11.786 1.00 72.62 82 SER A CA 1
ATOM 641 C C . SER A 1 82 ? -22.480 14.702 11.232 1.00 72.62 82 SER A C 1
ATOM 643 O O . SER A 1 82 ? -22.333 15.477 10.287 1.00 72.62 82 SER A O 1
ATOM 645 N N . SER A 1 83 ? -21.445 14.071 11.798 1.00 70.94 83 SER A N 1
ATOM 646 C CA . SER A 1 83 ? -20.082 14.185 11.276 1.00 70.94 83 SER A CA 1
ATOM 647 C C . SER A 1 83 ? -19.972 13.515 9.908 1.00 70.94 83 SER A C 1
ATOM 649 O O . SER A 1 83 ? -19.470 14.142 8.977 1.00 70.94 83 SER A O 1
ATOM 651 N N . LYS A 1 84 ? -20.545 12.315 9.744 1.00 70.81 84 LYS A N 1
ATOM 652 C CA . LYS A 1 84 ? -20.616 11.594 8.465 1.00 70.81 84 LYS A CA 1
ATOM 653 C C . LYS A 1 84 ? -21.355 12.391 7.383 1.00 70.81 84 LYS A C 1
ATOM 655 O O . LYS A 1 84 ? -20.826 12.573 6.294 1.00 70.81 84 LYS A O 1
ATOM 660 N N . LEU A 1 85 ? -22.520 12.965 7.694 1.00 64.69 85 LEU A N 1
ATOM 661 C CA . LEU A 1 85 ? -23.309 13.785 6.761 1.00 64.69 85 LEU A CA 1
ATOM 662 C C . LEU A 1 85 ? -22.585 15.062 6.302 1.00 64.69 85 LEU A C 1
ATOM 664 O O . LEU A 1 85 ? -22.814 15.532 5.190 1.00 64.69 85 LEU A O 1
ATOM 668 N N . LYS A 1 86 ? -21.702 15.632 7.132 1.00 73.19 86 LYS A N 1
ATOM 669 C CA . LYS A 1 86 ? -20.906 16.819 6.773 1.00 73.19 86 LYS A CA 1
ATOM 670 C C . LYS A 1 86 ? -19.715 16.497 5.866 1.00 73.19 86 LYS A C 1
ATOM 672 O O . LYS A 1 86 ? -19.112 17.423 5.315 1.00 73.19 86 LYS A O 1
ATOM 677 N N . ARG A 1 87 ? -19.333 15.225 5.711 1.00 77.88 87 ARG A N 1
ATOM 678 C CA . ARG A 1 87 ? -18.174 14.850 4.895 1.00 77.88 87 ARG A CA 1
ATOM 679 C C . ARG A 1 87 ? -18.522 14.922 3.416 1.00 77.88 87 ARG A C 1
ATOM 681 O O . ARG A 1 87 ? -19.450 14.291 2.918 1.00 77.88 87 ARG A O 1
ATOM 688 N N . LYS A 1 88 ? -17.714 15.681 2.680 1.00 83.94 88 LYS A N 1
ATOM 689 C CA . LYS A 1 88 ? -17.760 15.677 1.222 1.00 83.94 88 LYS A CA 1
ATOM 690 C C . LYS A 1 88 ? -17.060 14.417 0.721 1.00 83.94 88 LYS A C 1
ATOM 692 O O . LYS A 1 88 ? -15.865 14.259 0.959 1.00 83.94 88 LYS A O 1
ATOM 697 N N . LYS A 1 89 ? -17.790 13.565 -0.002 1.00 86.38 89 LYS A N 1
ATOM 698 C CA . LYS A 1 89 ? -17.213 12.383 -0.652 1.00 86.38 89 LYS A CA 1
ATOM 699 C C . LYS A 1 89 ? -16.102 12.786 -1.620 1.00 86.38 89 LYS A C 1
ATOM 701 O O . LYS A 1 89 ? -16.240 13.769 -2.358 1.00 86.38 89 LYS A O 1
ATOM 706 N N . SER A 1 90 ? -15.028 12.004 -1.633 1.00 88.38 90 SER A N 1
ATOM 707 C CA . SER A 1 90 ? -13.923 12.167 -2.568 1.00 88.38 90 SER A CA 1
ATOM 708 C C . SER A 1 90 ? -14.442 12.075 -3.997 1.00 88.38 90 SER A C 1
ATOM 710 O O . SER A 1 90 ? -15.115 11.107 -4.367 1.00 88.38 90 SER A O 1
ATOM 712 N N . LYS A 1 91 ? -14.135 13.090 -4.814 1.00 87.25 91 LYS A N 1
ATOM 713 C CA . LYS A 1 91 ? -14.517 13.076 -6.228 1.00 87.25 91 LYS A CA 1
ATOM 714 C C . LYS A 1 91 ? -13.664 12.078 -7.008 1.00 87.25 91 LYS A C 1
ATOM 716 O O . LYS A 1 91 ? -14.170 11.528 -7.978 1.00 87.25 91 LYS A O 1
ATOM 721 N N . HIS A 1 92 ? -12.403 11.879 -6.599 1.00 90.06 92 HIS A N 1
ATOM 722 C CA . HIS A 1 92 ? -11.350 11.201 -7.368 1.00 90.06 92 HIS A CA 1
ATOM 723 C C . HIS A 1 92 ? -11.443 11.569 -8.853 1.00 90.06 92 HIS A C 1
ATOM 725 O O . HIS A 1 92 ? -12.033 10.849 -9.659 1.00 90.06 92 HIS A O 1
ATOM 731 N N . LEU A 1 93 ? -10.932 12.752 -9.213 1.00 89.94 93 LEU A N 1
ATOM 732 C CA . LEU A 1 93 ? -11.205 13.360 -10.522 1.00 89.94 93 LEU A CA 1
ATOM 733 C C . LEU A 1 93 ? -10.884 12.431 -11.704 1.00 89.94 93 LEU A C 1
ATOM 735 O O . LEU A 1 93 ? -11.598 12.441 -12.705 1.00 89.94 93 LEU A O 1
ATOM 739 N N . GLN A 1 94 ? -9.844 11.611 -11.570 1.00 89.81 94 GLN A N 1
ATOM 740 C CA . GLN A 1 94 ? -9.477 10.624 -12.576 1.00 89.81 94 GLN A CA 1
ATOM 741 C C . GLN A 1 94 ? -10.543 9.557 -12.760 1.00 89.81 94 GLN A C 1
ATOM 743 O O . GLN A 1 94 ? -11.041 9.369 -13.869 1.00 89.81 94 GLN A O 1
ATOM 748 N N . HIS A 1 95 ? -10.950 8.900 -11.679 1.00 93.25 95 HIS A N 1
ATOM 749 C CA . HIS A 1 95 ? -12.038 7.941 -11.758 1.00 93.25 95 HIS A CA 1
ATOM 750 C C . HIS A 1 95 ? -13.329 8.615 -12.255 1.00 93.25 95 HIS A C 1
ATOM 752 O O . HIS A 1 95 ? -13.972 8.099 -13.162 1.00 93.25 95 HIS A O 1
ATOM 758 N N . ALA A 1 96 ? -13.687 9.800 -11.750 1.00 93.00 96 ALA A N 1
ATOM 759 C CA . ALA A 1 96 ? -14.900 10.509 -12.167 1.00 93.00 96 ALA A CA 1
ATOM 760 C C . ALA A 1 96 ? -14.958 10.763 -13.684 1.00 93.00 96 ALA A C 1
ATOM 762 O O . ALA A 1 96 ? -15.986 10.498 -14.309 1.00 93.00 96 ALA A O 1
ATOM 763 N N . ASN A 1 97 ? -13.855 11.220 -14.284 1.00 92.88 97 ASN A N 1
ATOM 764 C CA . ASN A 1 97 ? -13.793 11.554 -15.709 1.00 92.88 97 ASN A CA 1
ATOM 765 C C . ASN A 1 97 ? -13.837 10.324 -16.630 1.00 92.88 97 ASN A C 1
ATOM 767 O O . ASN A 1 97 ? -14.276 10.432 -17.775 1.00 92.88 97 ASN A O 1
ATOM 771 N N . TYR A 1 98 ? -13.375 9.165 -16.150 1.00 94.00 98 TYR A N 1
ATOM 772 C CA . TYR A 1 98 ? -13.209 7.963 -16.972 1.00 94.00 98 TYR A CA 1
ATOM 773 C C . TYR A 1 98 ? -14.047 6.765 -16.516 1.00 94.00 98 TYR A C 1
ATOM 775 O O . TYR A 1 98 ? -13.987 5.727 -17.167 1.00 94.00 98 TYR A O 1
ATOM 783 N N . SER A 1 99 ? -14.853 6.897 -15.460 1.00 94.69 99 SER A N 1
ATOM 784 C CA . SER A 1 99 ? -15.564 5.801 -14.780 1.00 94.69 99 SER A CA 1
ATOM 785 C C . SER A 1 99 ? -16.262 4.839 -15.739 1.00 94.69 99 SER A C 1
ATOM 787 O O . SER A 1 99 ? -16.041 3.636 -15.673 1.00 94.69 99 SER A O 1
ATOM 789 N N . ARG A 1 100 ? -17.054 5.328 -16.696 1.00 95.06 100 ARG A N 1
ATOM 790 C CA . ARG A 1 100 ? -17.730 4.446 -17.665 1.00 95.06 100 ARG A CA 1
ATOM 791 C C . ARG A 1 100 ? -16.759 3.622 -18.517 1.00 95.06 100 ARG A C 1
ATOM 793 O O . ARG A 1 100 ? -17.078 2.499 -18.870 1.00 95.06 100 ARG A O 1
ATOM 800 N N . HIS A 1 101 ? -15.598 4.178 -18.851 1.00 95.81 101 HIS A N 1
ATOM 801 C CA . HIS A 1 101 ? -14.608 3.533 -19.710 1.00 95.81 101 HIS A CA 1
ATOM 802 C C . HIS A 1 101 ? -13.712 2.551 -18.952 1.00 95.81 101 HIS A C 1
ATOM 804 O O . HIS A 1 101 ? -13.419 1.490 -19.480 1.00 95.81 101 HIS A O 1
ATOM 810 N N . ILE A 1 102 ? -13.294 2.892 -17.728 1.00 94.94 102 ILE A N 1
ATOM 811 C CA . ILE A 1 102 ? -12.358 2.085 -16.920 1.00 94.94 102 ILE A CA 1
ATOM 812 C C . ILE A 1 102 ? -13.060 1.074 -16.004 1.00 94.94 102 ILE A C 1
ATOM 814 O O . ILE A 1 102 ? -12.454 0.579 -15.059 1.00 94.94 102 ILE A O 1
ATOM 818 N N . ALA A 1 103 ? -14.347 0.823 -16.242 1.00 95.75 103 ALA A N 1
ATOM 819 C CA . ALA A 1 103 ? -15.157 -0.044 -15.403 1.00 95.75 103 ALA A CA 1
ATOM 820 C C . ALA A 1 103 ? -14.608 -1.469 -15.358 1.00 95.75 103 ALA A C 1
ATOM 822 O O . ALA A 1 103 ? -14.285 -2.060 -16.388 1.00 95.75 103 ALA A O 1
ATOM 823 N N . THR A 1 104 ? -14.551 -2.021 -14.154 1.00 95.81 104 THR A N 1
ATOM 824 C CA . THR A 1 104 ? -14.198 -3.413 -13.896 1.00 95.81 104 THR A CA 1
ATOM 825 C C . THR A 1 104 ? -15.371 -4.144 -13.250 1.00 95.81 104 THR A C 1
ATOM 827 O O . THR A 1 104 ? -16.205 -3.508 -12.600 1.00 95.81 104 THR A O 1
ATOM 830 N N . PRO A 1 105 ? -15.417 -5.485 -13.343 1.00 94.00 105 PRO A N 1
ATOM 831 C CA . PRO A 1 105 ? -16.394 -6.289 -12.606 1.00 94.00 105 PRO A CA 1
ATOM 832 C C . PRO A 1 105 ? -16.315 -6.122 -11.079 1.00 94.00 105 PRO A C 1
ATOM 834 O O . PRO A 1 105 ? -17.214 -6.543 -10.362 1.00 94.00 105 PRO A O 1
ATOM 837 N N . TYR A 1 106 ? -15.244 -5.511 -10.562 1.00 96.69 106 TYR A N 1
ATOM 838 C CA . TYR A 1 106 ? -15.011 -5.370 -9.128 1.00 96.69 106 TYR A CA 1
ATOM 839 C C . TYR A 1 106 ? -15.897 -4.308 -8.461 1.00 96.69 106 TYR A C 1
ATOM 841 O O . TYR A 1 106 ? -16.010 -4.308 -7.239 1.00 96.69 106 TYR A O 1
ATOM 849 N N . ARG A 1 107 ? -16.523 -3.407 -9.234 1.00 94.06 107 ARG A N 1
ATOM 850 C CA . ARG A 1 107 ? -17.361 -2.309 -8.705 1.00 94.06 107 ARG A CA 1
ATOM 851 C C . ARG A 1 107 ? -18.570 -2.777 -7.919 1.00 94.06 107 ARG A C 1
ATOM 853 O O . ARG A 1 107 ? -18.998 -2.098 -6.992 1.00 94.06 107 ARG A O 1
ATOM 860 N N . ASP A 1 108 ? -19.126 -3.903 -8.335 1.00 93.94 108 ASP A N 1
ATOM 861 C CA . ASP A 1 108 ? -20.389 -4.397 -7.804 1.00 93.94 108 ASP A CA 1
ATOM 862 C C . ASP A 1 108 ? -20.178 -5.399 -6.661 1.00 93.94 108 ASP A C 1
ATOM 864 O O . ASP A 1 108 ? -21.145 -5.836 -6.036 1.00 93.94 108 ASP A O 1
ATOM 868 N N . LEU A 1 109 ? -18.918 -5.724 -6.341 1.00 97.94 109 LEU A N 1
ATOM 869 C CA . LEU A 1 109 ? -18.573 -6.619 -5.243 1.00 97.94 109 LEU A CA 1
ATOM 870 C C . LEU A 1 109 ? -18.993 -6.021 -3.898 1.00 97.94 109 LEU A C 1
ATOM 872 O O . LEU A 1 109 ? -18.810 -4.831 -3.623 1.00 97.94 109 LEU A O 1
ATOM 876 N N . LYS A 1 110 ? -19.548 -6.878 -3.040 1.00 97.69 110 LYS A N 1
ATOM 877 C CA . LYS A 1 110 ? -19.998 -6.514 -1.698 1.00 97.69 110 LYS A CA 1
ATOM 878 C C . LYS A 1 110 ? -19.122 -7.167 -0.652 1.00 97.69 110 LYS A C 1
ATOM 880 O O . LYS A 1 110 ? -18.899 -8.374 -0.698 1.00 97.69 110 LYS A O 1
ATOM 885 N N . VAL A 1 111 ? -18.642 -6.359 0.287 1.00 96.00 111 VAL A N 1
ATOM 886 C CA . VAL A 1 111 ? -18.018 -6.885 1.500 1.00 96.00 111 VAL A CA 1
ATOM 887 C C . VAL A 1 111 ? -19.109 -7.495 2.376 1.00 96.00 111 VAL A C 1
ATOM 889 O O . VAL A 1 111 ? -20.246 -7.022 2.378 1.00 96.00 111 VAL A O 1
ATOM 892 N N . TYR A 1 112 ? -18.780 -8.560 3.093 1.00 90.50 112 TYR A N 1
ATOM 893 C CA . TYR A 1 112 ? -19.732 -9.318 3.896 1.00 90.50 112 TYR A CA 1
ATOM 894 C C . TYR A 1 112 ? -19.164 -9.580 5.289 1.00 90.50 112 TYR A C 1
ATOM 896 O O . TYR A 1 112 ? -17.948 -9.611 5.488 1.00 90.50 112 TYR A O 1
ATOM 904 N N . GLU A 1 113 ? -20.063 -9.748 6.255 1.00 86.31 113 GLU A N 1
ATOM 905 C CA . GLU A 1 113 ? -19.695 -10.003 7.645 1.00 86.31 113 GLU A CA 1
ATOM 906 C C . GLU A 1 113 ? -18.906 -11.310 7.791 1.00 86.31 113 GLU A C 1
ATOM 908 O O . GLU A 1 113 ? -19.022 -12.232 6.985 1.00 86.31 113 GLU A O 1
ATOM 913 N N . ASN A 1 114 ? -18.128 -11.416 8.869 1.00 86.19 114 ASN A N 1
ATOM 914 C CA . ASN A 1 114 ? -17.318 -12.592 9.215 1.00 86.19 114 ASN A CA 1
ATOM 915 C C . ASN A 1 114 ? -16.179 -12.931 8.238 1.00 86.19 114 ASN A C 1
ATOM 917 O O . ASN A 1 114 ? -15.472 -13.913 8.468 1.00 86.19 114 ASN A O 1
ATOM 921 N N . PHE A 1 115 ? -15.937 -12.121 7.203 1.00 95.12 115 PHE A N 1
ATOM 922 C CA . PHE A 1 115 ? -14.706 -12.218 6.426 1.00 95.12 115 PHE A CA 1
ATOM 923 C C . PHE A 1 115 ? -13.479 -11.933 7.305 1.00 95.12 115 PHE A C 1
ATOM 925 O O . PHE A 1 115 ? -13.508 -11.064 8.178 1.00 95.12 115 PHE A O 1
ATOM 932 N N . ARG A 1 116 ? -12.383 -12.655 7.050 1.00 95.69 116 ARG A N 1
ATOM 933 C CA . ARG A 1 116 ? -11.066 -12.421 7.652 1.00 95.69 116 ARG A CA 1
ATOM 934 C C . ARG A 1 116 ? -9.992 -12.537 6.588 1.00 95.69 116 ARG A C 1
ATOM 936 O O . ARG A 1 116 ? -9.965 -13.517 5.849 1.00 95.69 116 ARG A O 1
ATOM 943 N N . LEU A 1 117 ? -9.044 -11.606 6.556 1.00 95.94 117 LEU A N 1
ATOM 944 C CA . LEU A 1 117 ? -7.857 -11.713 5.700 1.00 95.94 117 LEU A CA 1
ATOM 945 C C . LEU A 1 117 ? -6.987 -12.907 6.113 1.00 95.94 117 LEU A C 1
ATOM 947 O O . LEU A 1 117 ? -6.517 -13.664 5.267 1.00 95.94 117 LEU A O 1
ATOM 951 N N . ILE A 1 118 ? -6.852 -13.136 7.420 1.00 95.75 118 ILE A N 1
ATOM 952 C CA . ILE A 1 118 ? -6.077 -14.233 8.009 1.00 95.75 118 ILE A CA 1
ATOM 953 C C . ILE A 1 118 ? -7.010 -15.077 8.887 1.00 95.75 118 ILE A C 1
ATOM 955 O O . ILE A 1 118 ? -7.478 -14.592 9.917 1.00 95.75 118 ILE A O 1
ATOM 959 N N . ASP A 1 119 ? -7.281 -16.325 8.486 1.00 93.50 119 ASP A N 1
ATOM 960 C CA . ASP A 1 119 ? -8.214 -17.199 9.223 1.00 93.50 119 ASP A CA 1
ATOM 961 C C . ASP A 1 119 ? -7.579 -17.675 10.530 1.00 93.50 119 ASP A C 1
ATOM 963 O O . ASP A 1 119 ? -8.079 -17.401 11.622 1.00 93.50 119 ASP A O 1
ATOM 967 N N . ASP A 1 120 ? -6.416 -18.321 10.421 1.00 95.31 120 ASP A N 1
ATOM 968 C CA . ASP A 1 120 ? -5.629 -18.766 11.565 1.00 95.31 120 ASP A CA 1
ATOM 969 C C . ASP A 1 120 ? -4.554 -17.736 11.922 1.00 95.31 120 ASP A C 1
ATOM 971 O O . ASP A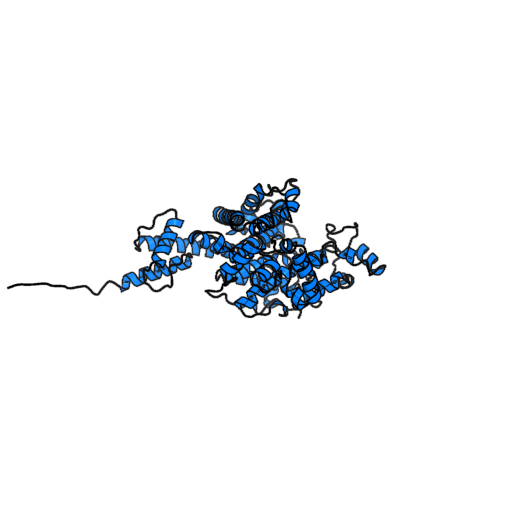 1 120 ? -3.381 -17.824 11.542 1.00 95.31 120 ASP A O 1
ATOM 975 N N . PHE A 1 121 ? -4.979 -16.729 12.682 1.00 95.06 121 PHE A N 1
ATOM 976 C CA . PHE A 1 121 ? -4.084 -15.687 13.177 1.00 95.06 121 PHE A CA 1
ATOM 977 C C . PHE A 1 121 ? -2.969 -16.236 14.084 1.00 95.06 121 PHE A C 1
ATOM 979 O O . PHE A 1 121 ? -1.863 -15.693 14.101 1.00 95.06 121 PHE A O 1
ATOM 986 N N . ASN A 1 122 ? -3.232 -17.320 14.821 1.00 95.31 122 ASN A N 1
ATOM 987 C CA . ASN A 1 122 ? -2.255 -17.904 15.735 1.00 95.31 122 ASN A CA 1
ATOM 988 C C . ASN A 1 122 ? -1.128 -18.584 14.960 1.00 95.31 122 ASN A C 1
ATOM 990 O O . ASN A 1 122 ? 0.038 -18.319 15.247 1.00 95.31 122 ASN A O 1
ATOM 994 N N . SER A 1 123 ? -1.447 -19.393 13.947 1.00 95.06 123 SER A N 1
ATOM 995 C CA . SER A 1 123 ? -0.438 -19.991 13.062 1.00 95.06 123 SER A CA 1
ATOM 996 C C . SER A 1 123 ? 0.337 -18.926 12.291 1.00 95.06 123 SER A C 1
ATOM 998 O O . SER A 1 123 ? 1.567 -18.986 12.211 1.00 95.06 123 SER A O 1
ATOM 1000 N N . PHE A 1 124 ? -0.356 -17.889 11.813 1.00 94.75 124 PHE A N 1
ATOM 1001 C CA . PHE A 1 124 ? 0.272 -16.751 11.150 1.00 94.75 124 PHE A CA 1
ATOM 1002 C C . PHE A 1 124 ? 1.294 -16.048 12.059 1.00 94.75 124 PHE A C 1
ATOM 1004 O O . PHE A 1 124 ? 2.427 -15.794 11.647 1.00 94.75 124 PHE A O 1
ATOM 1011 N N . MET A 1 125 ? 0.961 -15.789 13.328 1.00 94.31 125 MET A N 1
ATOM 1012 C CA . MET A 1 125 ? 1.900 -15.178 14.278 1.00 94.31 125 MET A CA 1
ATOM 1013 C C . MET A 1 125 ? 2.963 -16.142 14.803 1.00 94.31 125 MET A C 1
ATOM 1015 O O . MET A 1 125 ? 4.092 -15.718 15.063 1.00 94.31 125 MET A O 1
ATOM 1019 N N . LYS A 1 126 ? 2.662 -17.440 14.884 1.00 93.69 126 LYS A N 1
ATOM 1020 C CA . LYS A 1 126 ? 3.652 -18.479 15.179 1.00 93.69 126 LYS A CA 1
ATOM 1021 C C . LYS A 1 126 ? 4.756 -18.491 14.123 1.00 93.69 126 LYS A C 1
ATOM 1023 O O . LYS A 1 126 ? 5.928 -18.557 14.481 1.00 93.69 126 LYS A O 1
ATOM 1028 N N . PHE A 1 127 ? 4.412 -18.324 12.842 1.00 92.50 127 PHE A N 1
ATOM 1029 C CA . PHE A 1 127 ? 5.412 -18.167 11.787 1.00 92.50 127 PHE A CA 1
ATOM 1030 C C . PHE A 1 127 ? 6.357 -16.990 12.068 1.00 92.50 127 PHE A C 1
ATOM 1032 O O . PHE A 1 127 ? 7.575 -17.167 12.007 1.00 92.50 127 PHE A O 1
ATOM 1039 N N . HIS A 1 128 ? 5.818 -15.809 12.396 1.00 92.00 128 HIS A N 1
ATOM 1040 C CA . HIS A 1 128 ? 6.629 -14.624 12.704 1.00 92.00 128 HIS A CA 1
ATOM 1041 C C . HIS A 1 128 ? 7.572 -14.903 13.879 1.00 92.00 128 HIS A C 1
ATOM 1043 O O . HIS A 1 128 ? 8.765 -14.602 13.814 1.00 92.00 128 HIS A O 1
ATOM 1049 N N . HIS A 1 129 ? 7.046 -15.525 14.937 1.00 91.88 129 HIS A N 1
ATOM 1050 C CA . HIS A 1 129 ? 7.818 -15.895 16.114 1.00 91.88 129 HIS A CA 1
ATOM 1051 C C . HIS A 1 129 ? 8.978 -16.842 15.773 1.00 91.88 129 HIS A C 1
ATOM 1053 O O . HIS A 1 129 ? 10.120 -16.567 16.128 1.00 91.88 129 HIS A O 1
ATOM 1059 N N . ASP A 1 130 ? 8.711 -17.929 15.055 1.00 91.69 130 ASP A N 1
ATOM 1060 C CA . ASP A 1 130 ? 9.706 -18.980 14.822 1.00 91.69 130 ASP A CA 1
ATOM 1061 C C . ASP A 1 130 ? 10.742 -18.584 13.755 1.00 91.69 130 ASP A C 1
ATOM 1063 O O . ASP A 1 130 ? 11.905 -19.017 13.779 1.00 91.69 130 ASP A O 1
ATOM 1067 N N . ASN A 1 131 ? 10.335 -17.742 12.801 1.00 90.50 131 ASN A N 1
ATOM 1068 C CA . ASN A 1 131 ? 11.147 -17.436 11.630 1.00 90.50 131 ASN A CA 1
ATOM 1069 C C . ASN A 1 131 ? 11.800 -16.058 11.660 1.00 90.50 131 ASN A C 1
ATOM 1071 O O . ASN A 1 131 ? 12.885 -15.946 11.096 1.00 90.50 131 ASN A O 1
ATOM 1075 N N . LEU A 1 132 ? 11.232 -15.060 12.341 1.00 92.00 132 LEU A N 1
ATOM 1076 C CA . LEU A 1 132 ? 11.696 -13.667 12.256 1.00 92.00 132 LEU A CA 1
ATOM 1077 C C . LEU A 1 132 ? 12.135 -13.070 13.596 1.00 92.00 132 LEU A C 1
ATOM 1079 O O . LEU A 1 132 ? 13.035 -12.226 13.615 1.00 92.00 132 LEU A O 1
ATOM 1083 N N . LYS A 1 133 ? 11.555 -13.519 14.717 1.00 93.12 133 LYS A N 1
ATOM 1084 C CA . LYS A 1 133 ? 11.862 -12.965 16.042 1.00 93.12 133 LYS A CA 1
ATOM 1085 C C . LYS A 1 133 ? 13.354 -13.071 16.364 1.00 93.12 133 LYS A C 1
ATOM 1087 O O . LYS A 1 133 ? 13.931 -14.156 16.332 1.00 93.12 133 LYS A O 1
ATOM 1092 N N . GLY A 1 134 ? 13.967 -11.937 16.695 1.00 93.50 134 GLY A N 1
ATOM 1093 C CA . GLY A 1 134 ? 15.390 -11.826 17.024 1.00 93.50 134 GLY A CA 1
ATOM 1094 C C . GLY A 1 134 ? 16.349 -11.947 15.835 1.00 93.50 134 GLY A C 1
ATOM 1095 O O . GLY A 1 134 ? 17.557 -11.889 16.046 1.00 93.50 134 GLY A O 1
ATOM 1096 N N . LYS A 1 135 ? 15.851 -12.112 14.600 1.00 92.38 135 LYS A N 1
ATOM 1097 C CA . LYS A 1 135 ? 16.685 -12.322 13.401 1.00 92.38 135 LYS A CA 1
ATOM 1098 C C . LYS A 1 135 ? 16.863 -11.075 12.539 1.00 92.38 135 LYS A C 1
ATOM 1100 O O . LYS A 1 135 ? 17.495 -11.157 11.493 1.00 92.38 135 LYS A O 1
ATOM 1105 N N . MET A 1 136 ? 16.293 -9.943 12.943 1.00 92.19 136 MET A N 1
ATOM 1106 C CA . MET A 1 136 ? 16.399 -8.671 12.221 1.00 92.19 136 MET A CA 1
ATOM 1107 C C . MET A 1 136 ? 16.639 -7.503 13.186 1.00 92.19 136 MET A C 1
ATOM 1109 O O . MET A 1 136 ? 15.852 -6.553 13.215 1.00 92.19 136 MET A O 1
ATOM 1113 N N . PRO A 1 137 ? 17.688 -7.558 14.025 1.00 94.38 137 PRO A N 1
ATOM 1114 C CA . PRO A 1 137 ? 17.944 -6.497 14.986 1.00 94.38 137 PRO A CA 1
ATOM 1115 C C . PRO A 1 137 ? 18.223 -5.165 14.278 1.00 94.38 137 PRO A C 1
ATOM 1117 O O . PRO A 1 137 ? 18.685 -5.128 13.139 1.00 94.38 137 PRO A O 1
ATOM 1120 N N . ASP A 1 138 ? 17.976 -4.061 14.976 1.00 95.00 138 ASP A N 1
ATOM 1121 C CA . ASP A 1 138 ? 18.041 -2.708 14.410 1.00 95.00 138 ASP A CA 1
ATOM 1122 C C . ASP A 1 138 ? 19.432 -2.322 13.864 1.00 95.00 138 ASP A C 1
ATOM 1124 O O . ASP A 1 138 ? 19.538 -1.497 12.963 1.00 95.00 138 ASP A O 1
ATOM 1128 N N . HIS A 1 139 ? 20.506 -2.957 14.349 1.00 94.38 139 HIS A N 1
ATOM 1129 C CA . HIS A 1 139 ? 21.877 -2.761 13.855 1.00 94.38 139 HIS A CA 1
ATOM 1130 C C . HIS A 1 139 ? 22.191 -3.548 12.565 1.00 94.38 139 HIS A C 1
ATOM 1132 O O . HIS A 1 139 ? 23.339 -3.586 12.126 1.00 94.38 139 HIS A O 1
ATOM 1138 N N . GLN A 1 140 ? 21.190 -4.171 11.934 1.00 92.88 140 GLN A N 1
ATOM 1139 C CA . GLN A 1 140 ? 21.313 -4.870 10.652 1.00 92.88 140 GLN A CA 1
ATOM 1140 C C . GLN A 1 140 ? 20.220 -4.443 9.660 1.00 92.88 140 GLN A C 1
ATOM 1142 O O . GLN A 1 140 ? 19.265 -3.743 10.007 1.00 92.88 140 GLN A O 1
ATOM 1147 N N . GLY A 1 141 ? 20.358 -4.892 8.410 1.00 91.06 141 GLY A N 1
ATOM 1148 C CA . GLY A 1 141 ? 19.323 -4.762 7.385 1.00 91.06 141 GLY A CA 1
ATOM 1149 C C . GLY A 1 141 ? 18.974 -3.317 7.024 1.00 91.06 141 GLY A C 1
ATOM 1150 O O . GLY A 1 141 ? 19.813 -2.411 7.083 1.00 91.06 141 GLY A O 1
ATOM 1151 N N . ILE A 1 142 ? 17.714 -3.108 6.632 1.00 90.50 142 ILE A N 1
ATOM 1152 C CA . ILE A 1 142 ? 17.233 -1.797 6.192 1.00 90.50 142 ILE A CA 1
ATOM 1153 C C . ILE A 1 142 ? 17.196 -0.796 7.347 1.00 90.50 142 ILE A C 1
ATOM 1155 O O . ILE A 1 142 ? 17.420 0.388 7.116 1.00 90.50 142 ILE A O 1
ATOM 1159 N N . PHE A 1 143 ? 16.983 -1.253 8.586 1.00 94.44 143 PHE A N 1
ATOM 1160 C CA . PHE A 1 143 ? 17.007 -0.377 9.753 1.00 94.44 143 PHE A CA 1
ATOM 1161 C C . PHE A 1 143 ? 18.364 0.314 9.876 1.00 94.44 143 PHE A C 1
ATOM 1163 O O . PHE A 1 143 ? 18.428 1.543 9.858 1.00 94.44 143 PHE A O 1
ATOM 1170 N N . ASN A 1 144 ? 19.449 -0.461 9.924 1.00 95.19 144 ASN A N 1
ATOM 1171 C CA . ASN A 1 144 ? 20.799 0.082 10.051 1.00 95.19 144 ASN A CA 1
ATOM 1172 C C . ASN A 1 144 ? 21.178 0.978 8.869 1.00 95.19 144 ASN A C 1
ATOM 1174 O O . ASN A 1 144 ? 21.782 2.032 9.050 1.00 95.19 144 ASN A O 1
ATOM 1178 N N . TYR A 1 145 ? 20.781 0.588 7.654 1.00 93.69 145 TYR A N 1
ATOM 1179 C CA . TYR A 1 145 ? 20.999 1.407 6.466 1.00 93.69 145 TYR A CA 1
ATOM 1180 C C . TYR A 1 145 ? 20.308 2.776 6.575 1.00 93.69 145 TYR A C 1
ATOM 1182 O O . TYR A 1 145 ? 20.922 3.807 6.305 1.00 93.69 145 TYR A O 1
ATOM 1190 N N . ARG A 1 146 ? 19.043 2.817 7.018 1.00 94.12 146 ARG A N 1
ATOM 1191 C CA . ARG A 1 146 ? 18.298 4.077 7.180 1.00 94.12 146 ARG A CA 1
ATOM 1192 C C . ARG A 1 146 ? 18.780 4.901 8.369 1.00 94.12 146 ARG A C 1
ATOM 1194 O O . ARG A 1 146 ? 18.815 6.123 8.249 1.00 94.12 146 ARG A O 1
ATOM 1201 N N . ALA A 1 147 ? 19.231 4.266 9.452 1.00 95.19 147 ALA A N 1
ATOM 1202 C CA . ALA A 1 147 ? 19.720 4.941 10.657 1.00 95.19 147 ALA A CA 1
ATOM 1203 C C . ALA A 1 147 ? 20.882 5.926 10.394 1.00 95.19 147 ALA A C 1
ATOM 1205 O O . ALA A 1 147 ? 21.068 6.884 11.146 1.00 95.19 147 ALA A O 1
ATOM 1206 N N . GLN A 1 148 ? 21.621 5.738 9.292 1.00 93.12 148 GLN A N 1
ATOM 1207 C CA . GLN A 1 148 ? 22.686 6.644 8.838 1.00 93.12 148 GLN A CA 1
ATOM 1208 C C . GLN A 1 148 ? 22.177 8.050 8.479 1.00 93.12 148 GLN A C 1
ATOM 1210 O O . GLN A 1 148 ? 22.915 9.023 8.595 1.00 93.12 148 GLN A O 1
ATOM 1215 N N . SER A 1 149 ? 20.919 8.165 8.048 1.00 93.25 149 SER A N 1
ATOM 1216 C CA . SER A 1 149 ? 20.297 9.430 7.616 1.00 93.25 149 SER A CA 1
ATOM 1217 C C . SER A 1 149 ? 19.046 9.797 8.416 1.00 93.25 149 SER A C 1
ATOM 1219 O O . SER A 1 149 ? 18.627 10.954 8.396 1.00 93.25 149 SER A O 1
ATOM 1221 N N . ILE A 1 150 ? 18.481 8.831 9.144 1.00 95.88 150 ILE A N 1
ATOM 1222 C CA . ILE A 1 150 ? 17.238 8.956 9.898 1.00 95.88 150 ILE A CA 1
ATOM 1223 C C . ILE A 1 150 ? 17.491 8.657 11.377 1.00 95.88 150 ILE A C 1
ATOM 1225 O O . ILE A 1 150 ? 18.069 7.631 11.734 1.00 95.88 150 ILE A O 1
ATOM 1229 N N . ASP A 1 151 ? 17.052 9.556 12.245 1.00 96.12 151 ASP A N 1
ATOM 1230 C CA . ASP A 1 151 ? 16.969 9.346 13.680 1.00 96.12 151 ASP A CA 1
ATOM 1231 C C . ASP A 1 151 ? 15.622 8.708 14.031 1.00 96.12 151 ASP A C 1
ATOM 1233 O O . ASP A 1 151 ? 14.560 9.322 13.904 1.00 96.12 151 ASP A O 1
ATOM 1237 N N . PHE A 1 152 ? 15.670 7.442 14.446 1.00 95.88 152 PHE A N 1
ATOM 1238 C CA . PHE A 1 152 ? 14.470 6.654 14.693 1.00 95.88 152 PHE A CA 1
ATOM 1239 C C . PHE A 1 152 ? 13.595 7.230 15.810 1.00 95.88 152 PHE A C 1
ATOM 1241 O O . PHE A 1 152 ? 12.376 7.068 15.759 1.00 95.88 152 PHE A O 1
ATOM 1248 N N . GLU A 1 153 ? 14.177 7.902 16.805 1.00 96.00 153 GLU A N 1
ATOM 1249 C CA . GLU A 1 153 ? 13.422 8.352 17.981 1.00 96.00 153 GLU A CA 1
ATOM 1250 C C . GLU A 1 153 ? 12.312 9.349 17.612 1.00 96.00 153 GLU A C 1
ATOM 1252 O O . GLU A 1 153 ? 11.243 9.346 18.221 1.00 96.00 153 GLU A O 1
ATOM 1257 N N . PHE A 1 154 ? 12.498 10.111 16.529 1.00 96.75 154 PHE A N 1
ATOM 1258 C CA . PHE A 1 154 ? 11.500 11.054 16.017 1.00 96.75 154 PHE A CA 1
ATOM 1259 C C . PHE A 1 154 ? 10.548 10.450 14.972 1.00 96.75 154 PHE A C 1
ATOM 1261 O O . PHE A 1 154 ? 9.571 11.090 14.587 1.00 96.75 154 PHE A O 1
ATOM 1268 N N . CYS A 1 155 ? 10.775 9.213 14.514 1.00 96.12 155 CYS A N 1
ATOM 1269 C CA . CYS A 1 155 ? 9.991 8.622 13.424 1.00 96.12 155 CYS A CA 1
ATOM 1270 C C . CYS A 1 155 ? 8.498 8.486 13.745 1.00 96.12 155 CYS A C 1
ATOM 1272 O O . CYS A 1 155 ? 7.649 8.717 12.882 1.00 96.12 155 CYS A O 1
ATOM 1274 N N . VAL A 1 156 ? 8.164 8.085 14.975 1.00 96.88 156 VAL A N 1
ATOM 1275 C CA . VAL A 1 156 ? 6.763 7.948 15.404 1.00 96.88 156 VAL A CA 1
ATOM 1276 C C . VAL A 1 156 ? 6.082 9.315 15.440 1.00 96.88 156 VAL A C 1
ATOM 1278 O O . VAL A 1 156 ? 4.956 9.440 14.963 1.00 96.88 156 VAL A O 1
ATOM 1281 N N . GLU A 1 157 ? 6.764 10.346 15.942 1.00 95.88 157 GLU A N 1
ATOM 1282 C CA . GLU A 1 157 ? 6.220 11.706 15.988 1.00 95.88 157 GLU A CA 1
ATOM 1283 C C . GLU A 1 157 ? 6.033 12.305 14.592 1.00 95.88 157 GLU A C 1
ATOM 1285 O O . GLU A 1 157 ? 4.981 12.885 14.323 1.00 95.88 157 GLU A O 1
ATOM 1290 N N . ASP A 1 158 ? 6.985 12.099 13.679 1.00 95.44 158 ASP A N 1
ATOM 1291 C CA . ASP A 1 158 ? 6.875 12.553 12.288 1.00 95.44 158 ASP A CA 1
ATOM 1292 C C . ASP A 1 158 ? 5.679 11.919 11.565 1.00 95.44 158 ASP A C 1
ATOM 1294 O O . ASP A 1 158 ? 4.940 12.594 10.840 1.00 95.44 158 ASP A O 1
ATOM 1298 N N . LEU A 1 159 ? 5.423 10.629 11.806 1.00 95.56 159 LEU A N 1
ATOM 1299 C CA . LEU A 1 159 ? 4.242 9.951 11.270 1.00 95.56 159 LEU A CA 1
ATOM 1300 C C . LEU A 1 159 ? 2.939 10.460 11.907 1.00 95.56 159 LEU A C 1
ATOM 1302 O O . LEU A 1 159 ? 1.940 10.591 11.198 1.00 95.56 159 LEU A O 1
ATOM 1306 N N . ILE A 1 160 ? 2.931 10.787 13.205 1.00 95.00 160 ILE A N 1
ATOM 1307 C CA . ILE A 1 160 ? 1.758 11.345 13.904 1.00 95.00 160 ILE A CA 1
ATOM 1308 C C . ILE A 1 160 ? 1.432 12.760 13.416 1.00 95.00 160 ILE A C 1
ATOM 1310 O O . ILE A 1 160 ? 0.265 13.057 13.145 1.00 95.00 160 ILE A O 1
ATOM 1314 N N . SER A 1 161 ? 2.438 13.632 13.322 1.00 92.56 161 SER A N 1
ATOM 1315 C CA . SER A 1 161 ? 2.263 15.033 12.924 1.00 92.56 161 SER A CA 1
ATOM 1316 C C . SER A 1 161 ? 1.898 15.152 11.447 1.00 92.56 161 SER A C 1
ATOM 1318 O O . SER A 1 161 ? 1.184 16.073 11.053 1.00 92.56 161 SER A O 1
ATOM 1320 N N . THR A 1 162 ? 2.375 14.205 10.630 1.00 92.56 162 THR A N 1
ATOM 1321 C CA . THR A 1 162 ? 2.290 14.172 9.164 1.00 92.56 162 THR A CA 1
ATOM 1322 C C . THR A 1 162 ? 3.021 15.311 8.450 1.00 92.56 162 THR A C 1
ATOM 1324 O O . THR A 1 162 ? 3.046 15.337 7.223 1.00 92.56 162 THR A O 1
ATOM 1327 N N . THR A 1 163 ? 3.605 16.259 9.185 1.00 91.94 163 THR A N 1
ATOM 1328 C CA . THR A 1 163 ? 4.171 17.502 8.640 1.00 91.94 163 THR A CA 1
ATOM 1329 C C . THR A 1 163 ? 5.595 17.777 9.090 1.00 91.94 163 THR A C 1
ATOM 1331 O O . THR A 1 163 ? 6.207 18.703 8.566 1.00 91.94 163 THR A O 1
ATOM 1334 N N . SER A 1 164 ? 6.111 17.033 10.066 1.00 89.94 164 SER A N 1
ATOM 1335 C CA . SER A 1 164 ? 7.493 17.162 10.520 1.00 89.94 164 SER A CA 1
ATOM 1336 C C . SER A 1 164 ? 8.399 16.138 9.842 1.00 89.94 164 SER A C 1
ATOM 1338 O O . SER A 1 164 ? 7.962 15.086 9.371 1.00 89.94 164 SER A O 1
ATOM 1340 N N . ASN A 1 165 ? 9.675 16.494 9.770 1.00 91.50 165 ASN A N 1
ATOM 1341 C CA . ASN A 1 165 ? 10.773 15.648 9.325 1.00 91.50 165 ASN A CA 1
ATOM 1342 C C . ASN A 1 165 ? 11.921 15.685 10.344 1.00 91.50 165 ASN A C 1
ATOM 1344 O O . ASN A 1 165 ? 13.089 15.683 9.958 1.00 91.50 165 ASN A O 1
ATOM 1348 N N . ASN A 1 166 ? 11.593 15.740 11.637 1.00 93.81 166 ASN A N 1
ATOM 1349 C CA . ASN A 1 166 ? 12.565 15.873 12.725 1.00 93.81 166 ASN A CA 1
ATOM 1350 C C . ASN A 1 166 ? 13.538 14.689 12.771 1.00 93.81 166 ASN A C 1
ATOM 1352 O O . ASN A 1 166 ? 14.678 14.832 13.199 1.00 93.81 166 ASN A O 1
ATOM 1356 N N . SER A 1 167 ? 13.112 13.529 12.275 1.00 94.31 167 SER A N 1
ATOM 1357 C CA . SER A 1 167 ? 13.972 12.359 12.120 1.00 94.31 167 SER A CA 1
ATOM 1358 C C . SER A 1 167 ? 15.034 12.519 11.024 1.00 94.31 167 SER A C 1
ATOM 1360 O O . SER A 1 167 ? 15.992 11.756 11.000 1.00 94.31 167 SER A O 1
ATOM 1362 N N . SER A 1 168 ? 14.949 13.499 10.120 1.00 94.50 168 SER A N 1
ATOM 1363 C CA . SER A 1 168 ? 15.978 13.719 9.094 1.00 94.50 168 SER A CA 1
ATOM 1364 C C . SER A 1 168 ? 17.241 14.346 9.692 1.00 94.50 168 SER A C 1
ATOM 1366 O O . SER A 1 168 ? 17.282 15.552 9.931 1.00 94.50 168 SER A O 1
ATOM 1368 N N . ARG A 1 169 ? 18.330 13.572 9.814 1.00 89.75 169 ARG A N 1
ATOM 1369 C CA . ARG A 1 169 ? 19.598 14.034 10.422 1.00 89.75 169 ARG A CA 1
ATOM 1370 C C . ARG A 1 169 ? 20.240 15.230 9.709 1.00 89.75 169 ARG A C 1
ATOM 1372 O O . ARG A 1 169 ? 20.931 16.018 10.341 1.00 89.75 169 ARG A O 1
ATOM 1379 N N . SER A 1 170 ? 20.036 15.364 8.400 1.00 81.75 170 SER A N 1
ATOM 1380 C CA . SER A 1 170 ? 20.594 16.453 7.583 1.00 81.75 170 SER A CA 1
ATOM 1381 C C . SER A 1 170 ? 19.586 17.559 7.256 1.00 81.75 170 SER A C 1
ATOM 1383 O O . SER A 1 170 ? 19.931 18.500 6.548 1.00 81.75 170 SER A O 1
ATOM 1385 N N . GLY A 1 171 ? 18.316 17.408 7.662 1.00 72.81 171 GLY A N 1
ATOM 1386 C CA . GLY A 1 171 ? 17.201 18.239 7.178 1.00 72.81 171 GLY A CA 1
ATOM 1387 C C . GLY A 1 171 ? 16.946 18.190 5.657 1.00 72.81 171 GLY A C 1
ATOM 1388 O O . GLY A 1 171 ? 16.008 18.821 5.179 1.00 72.81 171 GLY A O 1
ATOM 1389 N N . ALA A 1 172 ? 17.746 17.441 4.886 1.00 69.31 172 ALA A N 1
ATOM 1390 C CA . ALA A 1 172 ? 17.717 17.448 3.423 1.00 69.31 172 ALA A CA 1
ATOM 1391 C C . ALA A 1 172 ? 16.645 16.527 2.821 1.00 69.31 172 ALA A C 1
ATOM 1393 O O . ALA A 1 172 ? 16.403 16.565 1.613 1.00 69.31 172 ALA A O 1
ATOM 1394 N N . HIS A 1 173 ? 16.016 15.672 3.630 1.00 78.00 173 HIS A N 1
ATOM 1395 C CA . HIS A 1 173 ? 14.987 14.765 3.146 1.00 78.00 173 HIS A CA 1
ATOM 1396 C C . HIS A 1 173 ? 13.593 15.391 3.222 1.00 78.00 173 HIS A C 1
ATOM 1398 O O . HIS A 1 173 ? 13.129 15.857 4.264 1.00 78.00 173 HIS A O 1
ATOM 1404 N N . GLU A 1 174 ? 12.908 15.328 2.083 1.00 85.94 174 GLU A N 1
ATOM 1405 C CA . GLU A 1 174 ? 11.488 15.632 1.955 1.00 85.94 174 GLU A CA 1
ATOM 1406 C C . GLU A 1 174 ? 10.633 14.684 2.815 1.00 85.94 174 GLU A C 1
ATOM 1408 O O . GLU A 1 174 ? 10.976 13.509 2.993 1.00 85.94 174 GLU A O 1
ATOM 1413 N N . ILE A 1 175 ? 9.499 15.168 3.328 1.00 88.75 175 ILE A N 1
ATOM 1414 C CA . ILE A 1 175 ? 8.692 14.456 4.339 1.00 88.75 175 ILE A CA 1
ATOM 1415 C C . ILE A 1 175 ? 8.203 13.097 3.842 1.00 88.75 175 ILE A C 1
ATOM 1417 O O . ILE A 1 175 ? 8.166 12.130 4.606 1.00 88.75 175 ILE A O 1
ATOM 1421 N N . GLN A 1 176 ? 7.871 12.970 2.559 1.00 87.12 176 GLN A N 1
ATOM 1422 C CA . GLN A 1 176 ? 7.470 11.684 1.997 1.00 87.12 176 GLN A CA 1
ATOM 1423 C C . GLN A 1 176 ? 8.597 10.645 2.021 1.00 87.12 176 GLN A C 1
ATOM 1425 O O . GLN A 1 176 ? 8.324 9.467 2.230 1.00 87.12 176 GLN A O 1
ATOM 1430 N N . ASN A 1 177 ? 9.857 11.064 1.864 1.00 89.06 177 ASN A N 1
ATOM 1431 C CA . ASN A 1 177 ? 11.001 10.155 1.943 1.00 89.06 177 ASN A CA 1
ATOM 1432 C C . ASN A 1 177 ? 11.273 9.773 3.397 1.00 89.06 177 ASN A C 1
ATOM 1434 O O . ASN A 1 177 ? 11.447 8.597 3.703 1.00 89.06 177 ASN A O 1
ATOM 1438 N N . VAL A 1 178 ? 11.247 10.760 4.294 1.00 91.50 178 VAL A N 1
ATOM 1439 C CA . VAL A 1 178 ? 11.452 10.555 5.733 1.00 91.50 178 VAL A CA 1
ATOM 1440 C C . VAL A 1 178 ? 10.440 9.565 6.292 1.00 91.50 178 VAL A C 1
ATOM 1442 O O . VAL A 1 178 ? 10.811 8.540 6.859 1.00 91.50 178 VAL A O 1
ATOM 1445 N N . THR A 1 179 ? 9.155 9.810 6.049 1.00 90.69 179 THR A N 1
ATOM 1446 C CA . THR A 1 179 ? 8.085 8.933 6.533 1.00 90.69 179 THR A CA 1
ATOM 1447 C C . THR A 1 179 ? 8.134 7.538 5.900 1.00 90.69 179 THR A C 1
ATOM 1449 O O . THR A 1 179 ? 7.905 6.551 6.601 1.00 90.69 179 THR A O 1
ATOM 1452 N N . ALA A 1 180 ? 8.520 7.416 4.623 1.00 90.62 180 ALA A N 1
ATOM 1453 C CA . ALA A 1 180 ? 8.748 6.117 3.988 1.00 90.62 180 ALA A CA 1
ATOM 1454 C C . ALA A 1 180 ? 9.898 5.334 4.650 1.00 90.62 180 ALA A C 1
ATOM 1456 O O . ALA A 1 180 ? 9.761 4.133 4.901 1.00 90.62 180 ALA A O 1
ATOM 1457 N N . TYR A 1 181 ? 11.013 6.001 4.964 1.00 93.06 181 TYR A N 1
ATOM 1458 C CA . TYR A 1 181 ? 12.172 5.385 5.617 1.00 93.06 181 TYR A CA 1
ATOM 1459 C C . TYR A 1 181 ? 11.866 4.996 7.063 1.00 93.06 181 TYR A C 1
ATOM 1461 O O . TYR A 1 181 ? 12.164 3.870 7.462 1.00 93.06 181 TYR A O 1
ATOM 1469 N N . CYS A 1 182 ? 11.184 5.864 7.810 1.00 94.56 182 CYS A N 1
ATOM 1470 C CA . CYS A 1 182 ? 10.652 5.542 9.130 1.00 94.56 182 CYS A CA 1
ATOM 1471 C C . CYS A 1 182 ? 9.730 4.318 9.085 1.00 94.56 182 CYS A C 1
ATOM 1473 O O . CYS A 1 182 ? 9.860 3.419 9.915 1.00 94.56 182 CYS A O 1
ATOM 1475 N N . GLY A 1 183 ? 8.862 4.219 8.073 1.00 94.19 183 GLY A N 1
ATOM 1476 C CA . GLY A 1 183 ? 8.029 3.039 7.843 1.00 94.19 183 GLY A CA 1
ATOM 1477 C C . GLY A 1 183 ? 8.838 1.748 7.668 1.00 94.19 183 GLY A C 1
ATOM 1478 O O . GLY A 1 183 ? 8.485 0.730 8.262 1.00 94.19 183 GLY A O 1
ATOM 1479 N N . ASN A 1 184 ? 9.954 1.780 6.924 1.00 93.06 184 ASN A N 1
ATOM 1480 C CA . ASN A 1 184 ? 10.846 0.617 6.792 1.00 93.06 184 ASN A CA 1
ATOM 1481 C C . ASN A 1 184 ? 11.454 0.196 8.136 1.00 93.06 184 ASN A C 1
ATOM 1483 O O . ASN A 1 184 ? 11.474 -0.990 8.464 1.00 93.06 184 ASN A O 1
ATOM 1487 N N . MET A 1 185 ? 11.936 1.165 8.916 1.00 95.06 185 MET A N 1
ATOM 1488 C CA . MET A 1 185 ? 12.557 0.908 10.217 1.00 95.06 185 MET A CA 1
ATOM 1489 C C . MET A 1 185 ? 11.539 0.339 11.216 1.00 95.06 185 MET A C 1
ATOM 1491 O O . MET A 1 185 ? 11.807 -0.665 11.875 1.00 95.06 185 MET A O 1
ATOM 1495 N N . ILE A 1 186 ? 10.341 0.929 11.282 1.00 95.94 186 ILE A N 1
ATOM 1496 C CA . ILE A 1 186 ? 9.243 0.454 12.134 1.00 95.94 186 ILE A CA 1
ATOM 1497 C C . ILE A 1 186 ? 8.830 -0.967 11.739 1.00 95.94 186 ILE A C 1
ATOM 1499 O O . ILE A 1 186 ? 8.638 -1.812 12.614 1.00 95.94 186 ILE A O 1
ATOM 1503 N N . SER A 1 187 ? 8.734 -1.248 10.437 1.00 95.38 187 SER A N 1
ATOM 1504 C CA . SER A 1 187 ? 8.408 -2.580 9.931 1.00 95.38 187 SER A CA 1
ATOM 1505 C C . SER A 1 187 ? 9.451 -3.620 10.339 1.00 95.38 187 SER A C 1
ATOM 1507 O O . SER A 1 187 ? 9.094 -4.634 10.938 1.00 95.38 187 SER A O 1
ATOM 1509 N N . GLN A 1 188 ? 10.744 -3.355 10.117 1.00 95.00 188 GLN A N 1
ATOM 1510 C CA . GLN A 1 188 ? 11.798 -4.282 10.540 1.00 95.00 188 GLN A CA 1
ATOM 1511 C C . GLN A 1 188 ? 11.758 -4.516 12.058 1.00 95.00 188 GLN A C 1
ATOM 1513 O O . GLN A 1 188 ? 11.809 -5.663 12.506 1.00 95.00 188 GLN A O 1
ATOM 1518 N N . ARG A 1 189 ? 11.595 -3.450 12.854 1.00 95.19 189 ARG A N 1
ATOM 1519 C CA . ARG A 1 189 ? 11.503 -3.551 14.318 1.00 95.19 189 ARG A CA 1
ATOM 1520 C C . ARG A 1 189 ? 10.299 -4.393 14.759 1.00 95.19 189 ARG A C 1
ATOM 1522 O O . ARG A 1 189 ? 10.431 -5.199 15.680 1.00 95.19 189 ARG A O 1
ATOM 1529 N N . PHE A 1 190 ? 9.152 -4.252 14.091 1.00 95.62 190 PHE A N 1
ATOM 1530 C CA . PHE A 1 190 ? 7.980 -5.110 14.295 1.00 95.62 190 PHE A CA 1
ATOM 1531 C C . PHE A 1 190 ? 8.273 -6.574 13.979 1.00 95.62 190 PHE A C 1
ATOM 1533 O O . PHE A 1 190 ? 8.015 -7.432 14.816 1.00 95.62 190 PHE A O 1
ATOM 1540 N N . LEU A 1 191 ? 8.873 -6.881 12.834 1.00 94.38 191 LEU A N 1
ATOM 1541 C CA . LEU A 1 191 ? 9.153 -8.271 12.474 1.00 94.38 191 LEU A CA 1
ATOM 1542 C C . LEU A 1 191 ? 10.202 -8.921 13.389 1.00 94.38 191 LEU A C 1
ATOM 1544 O O . LEU A 1 191 ? 10.099 -10.104 13.711 1.00 94.38 191 LEU A O 1
ATOM 1548 N N . ASN A 1 192 ? 11.185 -8.147 13.852 1.00 95.25 192 ASN A N 1
ATOM 1549 C CA . ASN A 1 192 ? 12.194 -8.609 14.799 1.00 95.25 192 ASN A CA 1
ATOM 1550 C C . ASN A 1 192 ? 11.622 -8.871 16.200 1.00 95.25 192 ASN A C 1
ATOM 1552 O O . ASN A 1 192 ? 12.067 -9.782 16.900 1.00 95.25 192 ASN A O 1
ATOM 1556 N N . ASN A 1 193 ? 10.655 -8.065 16.639 1.00 94.62 193 ASN A N 1
ATOM 1557 C CA . ASN A 1 193 ? 9.973 -8.255 17.911 1.00 94.62 193 ASN A CA 1
ATOM 1558 C C . ASN A 1 193 ? 8.530 -7.739 17.822 1.00 94.62 193 ASN A C 1
ATOM 1560 O O . ASN A 1 193 ? 8.296 -6.571 18.138 1.00 94.62 193 ASN A O 1
ATOM 1564 N N . PRO A 1 194 ? 7.558 -8.598 17.459 1.00 91.94 194 PRO A N 1
ATOM 1565 C CA . PRO A 1 194 ? 6.178 -8.161 17.251 1.00 91.94 194 PRO A CA 1
ATOM 1566 C C . PRO A 1 194 ? 5.576 -7.468 18.475 1.00 91.94 194 PRO A C 1
ATOM 1568 O O . PRO A 1 194 ? 4.964 -6.413 18.341 1.00 91.94 194 PRO A O 1
ATOM 1571 N N . ASN A 1 195 ? 5.847 -7.986 19.678 1.00 87.12 195 ASN A N 1
ATOM 1572 C CA . ASN A 1 195 ? 5.305 -7.446 20.928 1.00 87.12 195 ASN A CA 1
ATOM 1573 C C . ASN A 1 195 ? 5.825 -6.037 21.245 1.00 87.12 195 ASN A C 1
ATOM 1575 O O . ASN A 1 195 ? 5.088 -5.227 21.793 1.00 87.12 195 ASN A O 1
ATOM 1579 N N . LYS A 1 196 ? 7.090 -5.731 20.922 1.00 87.56 196 LYS A N 1
ATOM 1580 C CA . LYS A 1 196 ? 7.647 -4.381 21.122 1.00 87.56 196 LYS A CA 1
ATOM 1581 C C . LYS A 1 196 ? 7.385 -3.465 19.932 1.00 87.56 196 LYS A C 1
ATOM 1583 O O . LYS A 1 196 ? 7.128 -2.283 20.112 1.00 87.56 196 LYS A O 1
ATOM 1588 N N . GLY A 1 197 ? 7.481 -3.981 18.711 1.00 91.75 197 GLY A N 1
ATOM 1589 C CA . GLY A 1 197 ? 7.376 -3.165 17.509 1.00 91.75 197 GLY A CA 1
ATOM 1590 C C . GLY A 1 197 ? 5.949 -2.727 17.189 1.00 91.75 197 GLY A C 1
ATOM 1591 O O . GLY A 1 197 ? 5.789 -1.647 16.620 1.00 91.75 197 GLY A O 1
ATOM 1592 N N . ILE A 1 198 ? 4.929 -3.486 17.626 1.00 95.81 198 ILE A N 1
ATOM 1593 C CA . ILE A 1 198 ? 3.516 -3.093 17.493 1.00 95.81 198 ILE A CA 1
ATOM 1594 C C . ILE A 1 198 ? 3.223 -1.758 18.185 1.00 95.81 198 ILE A C 1
ATOM 1596 O O . ILE A 1 198 ? 2.380 -0.994 17.722 1.00 95.81 198 ILE A O 1
ATOM 1600 N N . GLU A 1 199 ? 3.980 -1.427 19.234 1.00 96.31 199 GLU A N 1
ATOM 1601 C CA . GLU A 1 199 ? 3.828 -0.187 19.991 1.00 96.31 199 GLU A CA 1
ATOM 1602 C C . GLU A 1 199 ? 4.048 1.063 19.129 1.00 96.31 199 GLU A C 1
ATOM 1604 O O . GLU A 1 199 ? 3.354 2.061 19.310 1.00 96.31 199 GLU A O 1
ATOM 1609 N N . ASN A 1 200 ? 4.954 1.012 18.144 1.00 96.88 200 ASN A N 1
ATOM 1610 C CA . ASN A 1 200 ? 5.165 2.137 17.227 1.00 96.88 200 ASN A CA 1
ATOM 1611 C C . ASN A 1 200 ? 3.905 2.397 16.396 1.00 96.88 200 ASN A C 1
ATOM 1613 O O . ASN A 1 200 ? 3.427 3.526 16.325 1.00 96.88 200 ASN A O 1
ATOM 1617 N N . TYR A 1 201 ? 3.321 1.342 15.820 1.00 97.31 201 TYR A N 1
ATOM 1618 C CA . TYR A 1 201 ? 2.075 1.455 15.066 1.00 97.31 201 TYR A CA 1
ATOM 1619 C C . TYR A 1 201 ? 0.903 1.891 15.948 1.00 97.31 201 TYR A C 1
ATOM 1621 O O . TYR A 1 201 ? 0.092 2.715 15.522 1.00 97.31 201 TYR A O 1
ATOM 1629 N N . ARG A 1 202 ? 0.815 1.359 17.174 1.00 96.94 202 ARG A N 1
ATOM 1630 C CA . ARG A 1 202 ? -0.222 1.720 18.145 1.00 96.94 202 ARG A CA 1
ATOM 1631 C C . ARG A 1 202 ? -0.170 3.213 18.463 1.00 96.94 202 ARG A C 1
ATOM 1633 O O . ARG A 1 202 ? -1.183 3.890 18.322 1.00 96.94 202 ARG A O 1
ATOM 1640 N N . LYS A 1 203 ? 1.010 3.747 18.794 1.00 97.25 203 LYS A N 1
ATOM 1641 C CA . LYS A 1 203 ? 1.211 5.183 19.049 1.00 97.25 203 LYS A CA 1
ATOM 1642 C C . LYS A 1 203 ? 0.810 6.049 17.858 1.00 97.25 203 LYS A C 1
ATOM 1644 O O . LYS A 1 203 ? 0.159 7.069 18.062 1.00 97.25 203 LYS A O 1
ATOM 1649 N N . ILE A 1 204 ? 1.141 5.633 16.633 1.00 97.69 204 ILE A N 1
ATOM 1650 C CA . ILE A 1 204 ? 0.768 6.382 15.425 1.00 97.69 204 ILE A CA 1
ATOM 1651 C C . ILE A 1 204 ? -0.755 6.467 15.274 1.00 97.69 204 ILE A C 1
ATOM 1653 O O . ILE A 1 204 ? -1.290 7.565 15.133 1.00 97.69 204 ILE A O 1
ATOM 1657 N N . LEU A 1 205 ? -1.465 5.336 15.372 1.00 96.25 205 LEU A N 1
ATOM 1658 C CA . LEU A 1 205 ? -2.929 5.313 15.269 1.00 96.25 205 LEU A CA 1
ATOM 1659 C C . LEU A 1 205 ? -3.603 6.146 16.364 1.00 96.25 205 LEU A C 1
ATOM 1661 O O . LEU A 1 205 ? -4.503 6.930 16.069 1.00 96.25 205 LEU A O 1
ATOM 1665 N N . LEU A 1 206 ? -3.155 6.010 17.615 1.00 91.44 206 LEU A N 1
ATOM 1666 C CA . LEU A 1 206 ? -3.701 6.781 18.734 1.00 91.44 206 LEU A CA 1
ATOM 1667 C C . LEU A 1 206 ? -3.417 8.279 18.587 1.00 91.44 206 LEU A C 1
ATOM 1669 O O . LEU A 1 206 ? -4.282 9.101 18.884 1.00 91.44 206 LEU A O 1
ATOM 1673 N N . GLY A 1 207 ? -2.233 8.641 18.090 1.00 89.69 207 GLY A N 1
ATOM 1674 C CA . GLY A 1 207 ? -1.881 10.023 17.781 1.00 89.69 207 GLY A CA 1
ATOM 1675 C C . GLY A 1 207 ? -2.801 10.626 16.719 1.00 89.69 207 GLY A C 1
ATOM 1676 O O . GLY A 1 207 ? -3.298 11.735 16.907 1.00 89.69 207 GLY A O 1
ATOM 1677 N N . TRP A 1 208 ? -3.090 9.878 15.651 1.00 96.12 208 TRP A N 1
ATOM 1678 C CA . TRP A 1 208 ? -4.022 10.296 14.600 1.00 96.12 208 TRP A CA 1
ATOM 1679 C C . TRP A 1 208 ? -5.469 10.423 15.078 1.00 96.12 208 TRP A C 1
ATOM 1681 O O . TRP A 1 208 ? -6.144 11.381 14.705 1.00 96.12 208 TRP A O 1
ATOM 1691 N N . ILE A 1 209 ? -5.937 9.512 15.937 1.00 87.12 209 ILE A N 1
ATOM 1692 C CA . ILE A 1 209 ? -7.254 9.639 16.579 1.00 87.12 209 ILE A CA 1
ATOM 1693 C C . ILE A 1 209 ? -7.296 10.911 17.427 1.00 87.12 209 ILE A C 1
ATOM 1695 O O . ILE A 1 209 ? -8.217 11.713 17.295 1.00 87.12 209 ILE A O 1
ATOM 1699 N N . LYS A 1 210 ? -6.279 11.125 18.270 1.00 81.50 210 LYS A N 1
ATOM 1700 C CA . LYS A 1 210 ? -6.215 12.271 19.182 1.00 81.50 210 LYS A CA 1
ATOM 1701 C C . LYS A 1 210 ? -6.180 13.607 18.440 1.00 81.50 210 LYS A C 1
ATOM 1703 O O . LYS A 1 210 ? -6.787 14.570 18.901 1.00 81.50 210 LYS A O 1
ATOM 1708 N N . ASN A 1 211 ? -5.440 13.693 17.335 1.00 85.50 211 ASN A N 1
ATOM 1709 C CA . ASN A 1 211 ? -5.256 14.951 16.610 1.00 85.50 211 ASN A CA 1
ATOM 1710 C C . ASN A 1 211 ? -6.313 15.207 15.519 1.00 85.50 211 ASN A C 1
ATOM 1712 O O . ASN A 1 211 ? -6.454 16.346 15.075 1.00 85.50 211 ASN A O 1
ATOM 1716 N N . GLY A 1 212 ? -7.048 14.179 15.082 1.00 84.00 212 GLY A N 1
ATOM 1717 C CA . GLY A 1 212 ? -8.111 14.288 14.079 1.00 84.00 212 GLY A CA 1
ATOM 1718 C C . GLY A 1 212 ? -7.638 14.619 12.656 1.00 84.00 212 GLY A C 1
ATOM 1719 O O . GLY A 1 212 ? -8.469 14.877 11.783 1.00 84.00 212 GLY A O 1
ATOM 1720 N N . ILE A 1 213 ? -6.325 14.610 12.381 1.00 89.44 213 ILE A N 1
ATOM 1721 C CA . ILE A 1 213 ? -5.767 14.972 11.064 1.00 89.44 213 ILE A CA 1
ATOM 1722 C C . ILE A 1 213 ? -6.255 13.992 9.995 1.00 89.44 213 ILE A C 1
ATOM 1724 O O . ILE A 1 213 ? -6.678 14.412 8.919 1.00 89.44 213 ILE A O 1
ATOM 1728 N N . ILE A 1 214 ? -6.227 12.691 10.292 1.00 94.88 214 ILE A N 1
ATOM 1729 C CA . ILE A 1 214 ? -6.576 11.637 9.328 1.00 94.88 214 ILE A CA 1
ATOM 1730 C C . ILE A 1 214 ? -8.088 11.498 9.130 1.00 94.88 214 ILE A C 1
ATOM 1732 O O . ILE A 1 214 ? -8.526 11.057 8.070 1.00 94.88 214 ILE A O 1
ATOM 1736 N N . GLU A 1 215 ? -8.901 11.929 10.096 1.00 89.44 215 GLU A N 1
ATOM 1737 C CA . GLU A 1 215 ? -10.356 11.942 9.931 1.00 89.44 215 GLU A CA 1
ATOM 1738 C C . GLU A 1 215 ? -10.804 12.993 8.897 1.00 89.44 215 GLU A C 1
ATOM 1740 O O . GLU A 1 215 ? -11.772 12.779 8.165 1.00 89.44 215 GLU A O 1
ATOM 1745 N N . ASN A 1 216 ? -10.094 14.127 8.799 1.00 88.75 216 ASN A N 1
ATOM 1746 C CA . ASN A 1 216 ? -10.368 15.159 7.795 1.00 88.75 216 ASN A CA 1
ATOM 1747 C C . ASN A 1 216 ? -9.084 15.796 7.222 1.00 88.75 216 ASN A C 1
ATOM 1749 O O . ASN A 1 216 ? -8.827 16.996 7.408 1.00 88.75 216 ASN A O 1
ATOM 1753 N N . PRO A 1 217 ? -8.296 15.028 6.449 1.00 91.56 217 PRO A N 1
ATOM 1754 C CA . PRO A 1 217 ? -7.014 15.482 5.920 1.00 91.56 217 PRO A CA 1
ATOM 1755 C C . PRO A 1 217 ? -7.178 16.648 4.943 1.00 91.56 217 PRO A C 1
ATOM 1757 O O . PRO A 1 217 ? -6.314 17.516 4.851 1.00 91.56 217 PRO A O 1
ATOM 1760 N N . ASN A 1 218 ? -8.318 16.748 4.255 1.00 91.31 218 ASN A N 1
ATOM 1761 C CA . ASN A 1 218 ? -8.598 17.869 3.359 1.00 91.31 218 ASN A CA 1
ATOM 1762 C C . ASN A 1 218 ? -8.662 19.211 4.102 1.00 91.31 218 ASN A C 1
ATOM 1764 O O . ASN A 1 218 ? -8.182 20.225 3.593 1.00 91.31 218 ASN A O 1
ATOM 1768 N N . ALA A 1 219 ? -9.289 19.246 5.284 1.00 89.19 219 ALA A N 1
ATOM 1769 C CA . ALA A 1 219 ? -9.395 20.467 6.080 1.00 89.19 219 ALA A CA 1
ATOM 1770 C C . ALA A 1 219 ? -8.036 20.890 6.645 1.00 89.19 219 ALA A C 1
ATOM 1772 O O . ALA A 1 219 ? -7.728 22.083 6.673 1.00 89.19 219 ALA A O 1
ATOM 1773 N N . PHE A 1 220 ? -7.220 19.917 7.050 1.00 89.88 220 PHE A N 1
ATOM 1774 C CA . PHE A 1 220 ? -5.866 20.157 7.527 1.00 89.88 220 PHE A CA 1
ATOM 1775 C C . PHE A 1 220 ? -4.938 20.634 6.397 1.00 89.88 220 PHE A C 1
ATOM 1777 O O . PHE A 1 220 ? -4.338 21.701 6.506 1.00 89.88 220 PHE A O 1
ATOM 1784 N N . GLY A 1 221 ? -4.919 19.930 5.259 1.00 89.81 221 GLY A N 1
ATOM 1785 C CA . GLY A 1 221 ? -4.076 20.245 4.100 1.00 89.81 221 GLY A CA 1
ATOM 1786 C C . GLY A 1 221 ? -4.275 21.660 3.542 1.00 89.81 221 GLY A C 1
ATOM 1787 O O . GLY A 1 221 ? -3.330 22.300 3.090 1.00 89.81 221 GLY A O 1
ATOM 1788 N N . LYS A 1 222 ? -5.487 22.224 3.631 1.00 89.31 222 LYS A N 1
ATOM 1789 C CA . LYS A 1 222 ? -5.749 23.619 3.219 1.00 89.31 222 LYS A CA 1
ATOM 1790 C C . LYS A 1 222 ? -4.927 24.653 3.992 1.00 89.31 222 LYS A C 1
ATOM 1792 O O . LYS A 1 222 ? -4.676 25.727 3.454 1.00 89.31 222 LYS A O 1
ATOM 1797 N N . LYS A 1 223 ? -4.528 24.340 5.227 1.00 89.88 223 LYS A N 1
ATOM 1798 C CA . LYS A 1 223 ? -3.785 25.241 6.119 1.00 89.88 223 LYS A CA 1
ATOM 1799 C C . LYS A 1 223 ? -2.269 25.160 5.921 1.00 89.88 223 LYS A C 1
ATOM 1801 O O . LYS A 1 223 ? -1.547 25.974 6.484 1.00 89.88 223 LYS A O 1
ATOM 1806 N N . LEU A 1 224 ? -1.779 24.191 5.147 1.00 90.25 224 LEU A N 1
ATOM 1807 C CA . LEU A 1 224 ? -0.347 23.974 4.964 1.00 90.25 224 LEU A CA 1
ATOM 1808 C C . LEU A 1 224 ? 0.259 24.971 3.967 1.00 90.25 224 LEU A C 1
ATOM 1810 O O . LEU A 1 224 ? -0.389 25.419 3.008 1.00 90.25 224 LEU A O 1
ATOM 1814 N N . SER A 1 225 ? 1.538 25.284 4.190 1.00 88.19 225 SER A N 1
ATOM 1815 C CA . SER A 1 225 ? 2.342 26.125 3.303 1.00 88.19 225 SER A CA 1
ATOM 1816 C C . SER A 1 225 ? 2.501 25.484 1.921 1.00 88.19 225 SER A C 1
ATOM 1818 O O . SER A 1 225 ? 2.436 24.263 1.781 1.00 88.19 225 SER A O 1
ATOM 1820 N N . ASN A 1 226 ? 2.748 26.295 0.886 1.00 83.19 226 ASN A N 1
ATOM 1821 C CA . ASN A 1 226 ? 2.943 25.770 -0.471 1.00 83.19 226 ASN A CA 1
ATOM 1822 C C . ASN A 1 226 ? 4.091 24.749 -0.535 1.00 83.19 226 ASN A C 1
ATOM 1824 O O . ASN A 1 226 ? 3.918 23.710 -1.149 1.00 83.19 226 ASN A O 1
ATOM 1828 N N . SER A 1 227 ? 5.218 25.001 0.141 1.00 82.69 227 SER A N 1
ATOM 1829 C CA . SER A 1 227 ? 6.369 24.082 0.143 1.00 82.69 227 SER A CA 1
ATOM 1830 C C . SER A 1 227 ? 5.996 22.690 0.669 1.00 82.69 227 SER A C 1
ATOM 1832 O O . SER A 1 227 ? 6.181 21.684 -0.013 1.00 82.69 227 SER A O 1
ATOM 1834 N N . LEU A 1 228 ? 5.361 22.640 1.842 1.00 85.81 228 LEU A N 1
ATOM 1835 C CA . LEU A 1 228 ? 4.929 21.395 2.472 1.00 85.81 228 LEU A CA 1
ATOM 1836 C C . LEU A 1 228 ? 3.860 20.667 1.641 1.00 85.81 228 LEU A C 1
ATOM 1838 O O . LEU A 1 228 ? 3.865 19.441 1.519 1.00 85.81 228 LEU A O 1
ATOM 1842 N N . MET A 1 229 ? 2.967 21.426 1.009 1.00 84.12 229 MET A N 1
ATOM 1843 C CA . MET A 1 229 ? 1.917 20.890 0.147 1.00 84.12 229 MET A CA 1
ATOM 1844 C C . MET A 1 229 ? 2.423 20.137 -1.083 1.00 84.12 229 MET A C 1
ATOM 1846 O O . MET A 1 229 ? 1.673 19.341 -1.645 1.00 84.12 229 MET A O 1
ATOM 1850 N N . ASN A 1 230 ? 3.674 20.334 -1.492 1.00 80.75 230 ASN A N 1
ATOM 1851 C CA . ASN A 1 230 ? 4.251 19.605 -2.624 1.00 80.75 230 ASN A CA 1
ATOM 1852 C C . ASN A 1 230 ? 4.496 18.134 -2.301 1.00 80.75 230 ASN A C 1
ATOM 1854 O O . ASN A 1 230 ? 4.508 17.294 -3.194 1.00 80.75 230 ASN A O 1
ATOM 1858 N N . GLN A 1 231 ? 4.659 17.842 -1.017 1.00 86.38 231 GLN A N 1
ATOM 1859 C CA . GLN A 1 231 ? 5.123 16.566 -0.492 1.00 86.38 231 GLN A CA 1
ATOM 1860 C C . GLN A 1 231 ? 4.010 15.850 0.279 1.00 86.38 231 GLN A C 1
ATOM 1862 O O . GLN A 1 231 ? 3.848 14.630 0.205 1.00 86.38 231 GLN A O 1
ATOM 1867 N N . TRP A 1 232 ? 3.194 16.626 0.992 1.00 91.19 232 TRP A N 1
ATOM 1868 C CA . TRP A 1 232 ? 2.210 16.117 1.938 1.00 91.19 232 TRP A CA 1
ATOM 1869 C C . TRP A 1 232 ? 1.127 15.215 1.321 1.00 91.19 232 TRP A C 1
ATOM 1871 O O . TRP A 1 232 ? 0.895 14.135 1.866 1.00 91.19 232 TRP A O 1
ATOM 1881 N N . PRO A 1 233 ? 0.500 15.543 0.167 1.00 91.31 233 PRO A N 1
ATOM 1882 C CA . PRO A 1 233 ? -0.486 14.654 -0.445 1.00 91.31 233 PRO A CA 1
ATOM 1883 C C . PRO A 1 233 ? 0.093 13.281 -0.788 1.00 91.31 233 PRO A C 1
ATOM 1885 O O . PRO A 1 233 ? -0.617 12.278 -0.669 1.00 91.31 233 PRO A O 1
ATOM 1888 N N . TYR A 1 234 ? 1.380 13.234 -1.165 1.00 89.44 234 TYR A N 1
ATOM 1889 C CA . TYR A 1 234 ? 2.072 11.979 -1.431 1.00 89.44 234 TYR A CA 1
ATOM 1890 C C . TYR A 1 234 ? 2.266 11.169 -0.158 1.00 89.44 234 TYR A C 1
ATOM 1892 O O . TYR A 1 234 ? 1.926 9.984 -0.123 1.00 89.44 234 TYR A O 1
ATOM 1900 N N . ALA A 1 235 ? 2.771 11.815 0.894 1.00 91.19 235 ALA A N 1
ATOM 1901 C CA . ALA A 1 235 ? 2.986 11.183 2.188 1.00 91.19 235 ALA A CA 1
ATOM 1902 C C . ALA A 1 235 ? 1.675 10.617 2.763 1.00 91.19 235 ALA A C 1
ATOM 1904 O O . ALA A 1 235 ? 1.624 9.447 3.133 1.00 91.19 235 ALA A O 1
ATOM 1905 N N . ILE A 1 236 ? 0.587 11.392 2.765 1.00 93.88 236 ILE A N 1
ATOM 1906 C CA . ILE A 1 236 ? -0.717 10.957 3.291 1.00 93.88 236 ILE A CA 1
ATOM 1907 C C . ILE A 1 236 ? -1.305 9.800 2.485 1.00 93.88 236 ILE A C 1
ATOM 1909 O O . ILE A 1 236 ? -1.705 8.790 3.063 1.00 93.88 236 ILE A O 1
ATOM 1913 N N . SER A 1 237 ? -1.295 9.906 1.154 1.00 93.12 237 SER A N 1
ATOM 1914 C CA . SER A 1 237 ? -1.814 8.854 0.265 1.00 93.12 237 SER A CA 1
ATOM 1915 C C . SER A 1 237 ? -0.946 7.590 0.257 1.00 93.12 237 SER A C 1
ATOM 1917 O O . SER A 1 237 ? -1.311 6.606 -0.382 1.00 93.12 237 SER A O 1
ATOM 1919 N N . SER A 1 238 ? 0.194 7.609 0.954 1.00 91.00 238 SER A N 1
ATOM 1920 C CA . SER A 1 238 ? 1.086 6.460 1.103 1.00 91.00 238 SER A CA 1
ATOM 1921 C C . SER A 1 238 ? 1.048 5.871 2.510 1.00 91.00 238 SER A C 1
ATOM 1923 O O . SER A 1 238 ? 0.773 4.687 2.678 1.00 91.00 238 SER A O 1
ATOM 1925 N N . ASN A 1 239 ? 1.276 6.690 3.535 1.00 93.12 239 ASN A N 1
ATOM 1926 C CA . ASN A 1 239 ? 1.452 6.221 4.907 1.00 93.12 239 ASN A CA 1
ATOM 1927 C C . ASN A 1 239 ? 0.141 5.789 5.562 1.00 93.12 239 ASN A C 1
ATOM 1929 O O . ASN A 1 239 ? 0.112 4.763 6.238 1.00 93.12 239 ASN A O 1
ATOM 1933 N N . VAL A 1 240 ? -0.947 6.536 5.349 1.00 95.62 240 VAL A N 1
ATOM 1934 C CA . VAL A 1 240 ? -2.252 6.201 5.934 1.00 95.62 240 VAL A CA 1
ATOM 1935 C C . VAL A 1 240 ? -2.744 4.839 5.450 1.00 95.62 240 VAL A C 1
ATOM 1937 O O . VAL A 1 240 ? -2.973 3.974 6.297 1.00 95.62 240 VAL A O 1
ATOM 1940 N N . PRO A 1 241 ? -2.852 4.565 4.134 1.00 95.38 241 PRO A N 1
ATOM 1941 C CA . PRO A 1 241 ? -3.312 3.256 3.697 1.00 95.38 241 PRO A CA 1
ATOM 1942 C C . PRO A 1 241 ? -2.310 2.141 4.060 1.00 95.38 241 PRO A C 1
ATOM 1944 O O . PRO A 1 241 ? -2.756 1.036 4.362 1.00 95.38 241 PRO A O 1
ATOM 1947 N N . ASN A 1 242 ? -0.992 2.402 4.132 1.00 94.31 242 ASN A N 1
ATOM 1948 C CA . ASN A 1 242 ? -0.005 1.432 4.646 1.00 94.31 242 ASN A CA 1
ATOM 1949 C C . ASN A 1 242 ? -0.316 1.011 6.091 1.00 94.31 242 ASN A C 1
ATOM 1951 O O . ASN A 1 242 ? -0.399 -0.181 6.390 1.00 94.31 242 ASN A O 1
ATOM 1955 N N . ILE A 1 243 ? -0.503 1.987 6.982 1.00 96.00 243 ILE A N 1
ATOM 1956 C CA . ILE A 1 243 ? -0.760 1.749 8.407 1.00 96.00 243 ILE A CA 1
ATOM 1957 C C . ILE A 1 243 ? -2.140 1.119 8.617 1.00 96.00 243 ILE A C 1
ATOM 1959 O O . ILE A 1 243 ? -2.269 0.207 9.430 1.00 96.00 243 ILE A O 1
ATOM 1963 N N . LEU A 1 244 ? -3.157 1.526 7.851 1.00 97.12 244 LEU A N 1
ATOM 1964 C CA . LEU A 1 244 ? -4.483 0.901 7.903 1.00 97.12 244 LEU A CA 1
ATOM 1965 C C . LEU A 1 244 ? -4.479 -0.537 7.358 1.00 97.12 244 LEU A C 1
ATOM 1967 O O . LEU A 1 244 ? -5.217 -1.373 7.872 1.00 97.12 244 LEU A O 1
ATOM 1971 N N . THR A 1 245 ? -3.618 -0.859 6.386 1.00 96.69 245 THR A N 1
ATOM 1972 C CA . THR A 1 245 ? -3.422 -2.249 5.924 1.00 96.69 245 THR A CA 1
ATOM 1973 C C . THR A 1 245 ? -2.737 -3.094 6.994 1.00 96.69 245 THR A C 1
ATOM 1975 O O . THR A 1 245 ? -3.174 -4.211 7.269 1.00 96.69 245 THR A O 1
ATOM 1978 N N . HIS A 1 246 ? -1.695 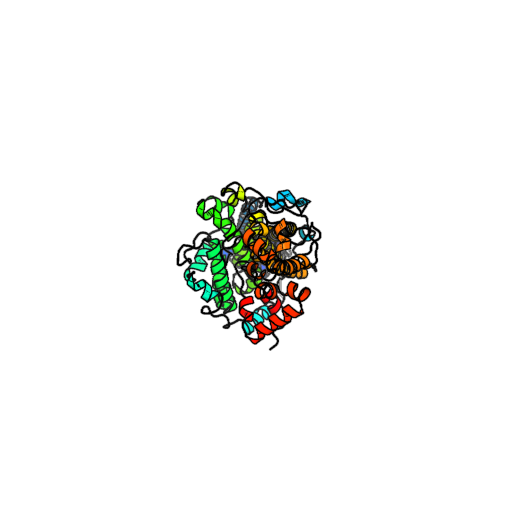-2.553 7.640 1.00 96.81 246 HIS A N 1
ATOM 1979 C CA . HIS A 1 246 ? -1.063 -3.207 8.787 1.00 96.81 246 HIS A CA 1
ATOM 1980 C C . HIS A 1 246 ? -2.094 -3.459 9.895 1.00 96.81 246 HIS A C 1
ATOM 1982 O O . HIS A 1 246 ? -2.176 -4.557 10.436 1.00 96.81 246 HIS A O 1
ATOM 1988 N N . TYR A 1 247 ? -2.931 -2.466 10.197 1.00 97.94 247 TYR A N 1
ATOM 1989 C CA . TYR A 1 247 ? -3.995 -2.617 11.177 1.00 97.94 247 TYR A CA 1
ATOM 1990 C C . TYR A 1 247 ? -5.002 -3.701 10.778 1.00 97.94 247 TYR A C 1
ATOM 1992 O O . TYR A 1 247 ? -5.284 -4.567 11.594 1.00 97.94 247 TYR A O 1
ATOM 2000 N N . ALA A 1 248 ? -5.481 -3.732 9.530 1.00 97.50 248 ALA A N 1
ATOM 2001 C CA . ALA A 1 248 ? -6.384 -4.785 9.059 1.00 97.50 248 ALA A CA 1
ATOM 2002 C C . ALA A 1 248 ? -5.811 -6.190 9.334 1.00 97.50 248 ALA A C 1
ATOM 2004 O O . ALA A 1 248 ? -6.463 -7.027 9.954 1.00 97.50 248 ALA A O 1
ATOM 2005 N N . LEU A 1 249 ? -4.542 -6.416 8.992 1.00 95.94 249 LEU A N 1
ATOM 2006 C CA . LEU A 1 249 ? -3.892 -7.718 9.167 1.00 95.94 249 LEU A CA 1
ATOM 2007 C C . LEU A 1 249 ? -3.562 -8.066 10.621 1.00 95.94 249 LEU A C 1
ATOM 2009 O O . LEU A 1 249 ? -3.649 -9.231 11.001 1.00 95.94 249 LEU A O 1
ATOM 2013 N N . TYR A 1 250 ? -3.167 -7.079 11.427 1.00 96.50 250 TYR A N 1
ATOM 2014 C CA . TYR A 1 250 ? -2.560 -7.300 12.741 1.00 96.50 250 TYR A CA 1
ATOM 2015 C C . TYR A 1 250 ? -3.357 -6.704 13.914 1.00 96.50 250 TYR A C 1
ATOM 2017 O O . TYR A 1 250 ? -2.838 -6.701 15.029 1.00 96.50 250 TYR A O 1
ATOM 2025 N N . HIS A 1 251 ? -4.595 -6.219 13.723 1.00 95.81 251 HIS A N 1
ATOM 2026 C CA . HIS A 1 251 ? -5.378 -5.502 14.752 1.00 95.81 251 HIS A CA 1
ATOM 2027 C C . HIS A 1 251 ? -5.448 -6.241 16.098 1.00 95.81 251 HIS A C 1
ATOM 2029 O O . HIS A 1 251 ? -5.395 -5.602 17.146 1.00 95.81 251 HIS A O 1
ATOM 2035 N N . LYS A 1 252 ? -5.479 -7.582 16.086 1.00 94.06 252 LYS A N 1
ATOM 2036 C CA . LYS A 1 252 ? -5.493 -8.422 17.297 1.00 94.06 252 LYS A CA 1
ATOM 2037 C C . LYS A 1 252 ? -4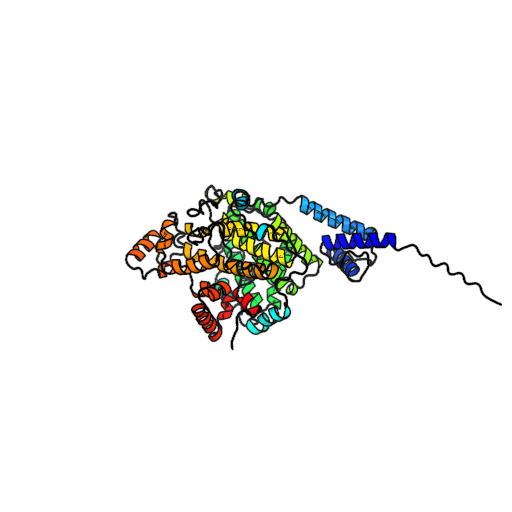.259 -8.240 18.197 1.00 94.06 252 LYS A C 1
ATOM 2039 O O . LYS A 1 252 ? -4.351 -8.497 19.390 1.00 94.06 252 LYS A O 1
ATOM 2044 N N . LEU A 1 253 ? -3.122 -7.786 17.660 1.00 95.00 253 LEU A N 1
ATOM 2045 C CA . LEU A 1 253 ? -1.898 -7.516 18.435 1.00 95.00 253 LEU A CA 1
ATOM 2046 C C . LEU A 1 253 ? -1.828 -6.106 19.005 1.00 95.00 253 LEU A C 1
ATOM 2048 O O . LEU A 1 253 ? -1.004 -5.857 19.880 1.00 95.00 253 LEU A O 1
ATOM 2052 N N . TYR A 1 254 ? -2.643 -5.173 18.510 1.00 95.31 254 TYR A N 1
ATOM 2053 C CA . TYR A 1 254 ? -2.575 -3.792 18.983 1.00 95.31 254 TYR A CA 1
ATOM 2054 C C . TYR A 1 254 ? -3.062 -3.649 20.430 1.00 95.31 254 TYR A C 1
ATOM 2056 O O . TYR A 1 254 ? -2.777 -2.626 21.050 1.00 95.31 254 TYR A O 1
ATOM 2064 N N . GLY A 1 255 ? -3.793 -4.643 20.953 1.00 88.62 255 GLY A N 1
ATOM 2065 C CA . GLY A 1 255 ? -4.309 -4.629 22.322 1.00 88.62 255 GLY A CA 1
ATOM 2066 C C . GLY A 1 255 ? -5.226 -3.437 22.594 1.00 88.62 255 GLY A C 1
ATOM 2067 O O . GLY A 1 255 ? -5.214 -2.904 23.698 1.00 88.62 255 GLY A O 1
ATOM 2068 N N . LEU A 1 256 ? -5.950 -2.970 21.571 1.00 85.81 256 LEU A N 1
ATOM 2069 C CA . LEU A 1 256 ? -6.912 -1.882 21.718 1.00 85.81 256 LEU A CA 1
ATOM 2070 C C . LEU A 1 256 ? -8.190 -2.429 22.339 1.00 85.81 256 LEU A C 1
ATOM 2072 O O . LEU A 1 256 ? -8.669 -3.491 21.935 1.00 85.81 256 LEU A O 1
ATOM 2076 N N . ASP A 1 257 ? -8.753 -1.670 23.270 1.00 77.19 257 ASP A N 1
ATOM 2077 C CA . ASP A 1 257 ? -10.126 -1.864 23.706 1.00 77.19 257 ASP A CA 1
ATOM 2078 C C . ASP A 1 257 ? -11.096 -1.679 22.525 1.00 77.19 257 ASP A C 1
ATOM 2080 O O . ASP A 1 257 ? -10.754 -1.133 21.462 1.00 77.19 257 ASP A O 1
ATOM 2084 N N . GLN A 1 258 ? -12.326 -2.150 22.706 1.00 73.44 258 GLN A N 1
ATOM 2085 C CA . GLN A 1 258 ? -13.327 -2.123 21.652 1.00 73.44 258 GLN A CA 1
ATOM 2086 C C . GLN A 1 258 ? -13.619 -0.698 21.159 1.00 73.44 258 GLN A C 1
ATOM 2088 O O . GLN A 1 258 ? -13.757 -0.480 19.952 1.00 73.44 258 GLN A O 1
ATOM 2093 N N . PHE A 1 259 ? -13.683 0.285 22.052 1.00 70.56 259 PHE A N 1
ATOM 2094 C CA . PHE A 1 259 ? -13.957 1.657 21.651 1.00 70.56 259 PHE A CA 1
ATOM 2095 C C . PHE A 1 259 ? -12.860 2.224 20.754 1.00 70.56 259 PHE A C 1
ATOM 2097 O O . PHE A 1 259 ? -13.128 2.804 19.694 1.00 70.56 259 PHE A O 1
ATOM 2104 N N . THR A 1 260 ? -11.614 2.067 21.179 1.00 78.44 260 THR A N 1
ATOM 2105 C CA . THR A 1 260 ? -10.456 2.562 20.454 1.00 78.44 260 THR A CA 1
ATOM 2106 C C . THR A 1 260 ? -10.337 1.847 19.112 1.00 78.44 260 THR A C 1
ATOM 2108 O O . THR A 1 260 ? -10.104 2.498 18.091 1.00 78.44 260 THR A O 1
ATOM 2111 N N . HIS A 1 261 ? -10.609 0.538 19.074 1.00 87.19 261 HIS A N 1
ATOM 2112 C CA . HIS A 1 261 ? -10.690 -0.231 17.834 1.00 87.19 261 HIS A CA 1
ATOM 2113 C C . HIS A 1 261 ? -11.693 0.377 16.842 1.00 87.19 261 HIS A C 1
ATOM 2115 O O . HIS A 1 261 ? -11.374 0.576 15.668 1.00 87.19 261 HIS A O 1
ATOM 2121 N N . GLN A 1 262 ? -12.879 0.749 17.321 1.00 81.06 262 GLN A N 1
ATOM 2122 C CA . GLN A 1 262 ? -13.919 1.360 16.493 1.00 81.06 262 GLN A CA 1
ATOM 2123 C C . GLN A 1 262 ? -13.604 2.793 16.087 1.00 81.06 262 GLN A C 1
ATOM 2125 O O . GLN A 1 262 ? -13.951 3.222 14.987 1.00 81.06 262 GLN A O 1
ATOM 2130 N N . SER A 1 263 ? -12.892 3.533 16.931 1.00 82.44 263 SER A N 1
ATOM 2131 C CA . SER A 1 263 ? -12.373 4.852 16.574 1.00 82.44 263 SER A CA 1
ATOM 2132 C C . SER A 1 263 ? -11.372 4.766 15.419 1.00 82.44 263 SER A C 1
ATOM 2134 O O . SER A 1 263 ? -11.446 5.585 14.501 1.00 82.44 263 SER A O 1
ATOM 2136 N N . VAL A 1 264 ? -10.516 3.734 15.384 1.00 94.44 264 VAL A N 1
ATOM 2137 C CA . VAL A 1 264 ? -9.658 3.457 14.216 1.00 94.44 264 VAL A CA 1
ATOM 2138 C C . VAL A 1 264 ? -10.507 3.156 12.978 1.00 94.44 264 VAL A C 1
ATOM 2140 O O . VAL A 1 264 ? -10.235 3.713 11.912 1.00 94.44 264 VAL A O 1
ATOM 2143 N N . ILE A 1 265 ? -11.554 2.327 13.106 1.00 94.81 265 ILE A N 1
ATOM 2144 C CA . ILE A 1 265 ? -12.433 1.983 11.977 1.00 94.81 265 ILE A CA 1
ATOM 2145 C C . ILE A 1 265 ? -13.111 3.236 11.405 1.00 94.81 265 ILE A C 1
ATOM 2147 O O . ILE A 1 265 ? -13.058 3.477 10.198 1.00 94.81 265 ILE A O 1
ATOM 2151 N N . ARG A 1 266 ? -13.687 4.084 12.265 1.00 89.81 266 ARG A N 1
ATOM 2152 C CA . ARG A 1 266 ? -14.335 5.342 11.861 1.00 89.81 266 ARG A CA 1
ATOM 2153 C C . ARG A 1 266 ? -13.367 6.321 11.207 1.00 89.81 266 ARG A C 1
ATOM 2155 O O . ARG A 1 266 ? -13.735 6.955 10.220 1.00 89.81 266 ARG A O 1
ATOM 2162 N N . MET A 1 267 ? -12.152 6.448 11.740 1.00 94.75 267 MET A N 1
ATOM 2163 C CA . MET A 1 267 ? -11.106 7.290 11.155 1.00 94.75 267 MET A CA 1
ATOM 2164 C C . MET A 1 267 ? -10.714 6.787 9.759 1.00 94.75 267 MET A C 1
ATOM 2166 O O . MET A 1 267 ? -10.621 7.586 8.828 1.00 94.75 267 MET A O 1
ATOM 2170 N N . GLY A 1 268 ? -10.531 5.473 9.590 1.00 97.25 268 GLY A N 1
ATOM 2171 C CA . GLY A 1 268 ? -10.232 4.872 8.289 1.00 97.25 268 GLY A CA 1
ATOM 2172 C C . GLY A 1 268 ? -11.374 5.032 7.282 1.00 97.25 268 GLY A C 1
ATOM 2173 O O . GLY A 1 268 ? -11.126 5.431 6.144 1.00 97.25 268 GLY A O 1
ATOM 2174 N N . GLU A 1 269 ? -12.627 4.819 7.698 1.00 95.62 269 GLU A N 1
ATOM 2175 C CA . GLU A 1 269 ? -13.808 5.103 6.868 1.00 95.62 269 GLU A CA 1
ATOM 2176 C C . GLU A 1 269 ? -13.822 6.564 6.413 1.00 95.62 269 GLU A C 1
ATOM 2178 O O . GLU A 1 269 ? -13.946 6.836 5.222 1.00 95.62 269 GLU A O 1
ATOM 2183 N N . ALA A 1 270 ? -13.649 7.506 7.346 1.00 94.19 270 ALA A N 1
ATOM 2184 C CA . ALA A 1 270 ? -13.643 8.938 7.059 1.00 94.19 270 ALA A CA 1
ATOM 2185 C C . ALA A 1 270 ? -12.549 9.323 6.055 1.00 94.19 270 ALA A C 1
ATOM 2187 O O . ALA A 1 270 ? -12.798 10.098 5.123 1.00 94.19 270 ALA A O 1
ATOM 2188 N N . PHE A 1 271 ? -11.354 8.750 6.225 1.00 97.00 271 PHE A N 1
ATOM 2189 C CA . PHE A 1 271 ? -10.232 8.926 5.317 1.00 97.00 271 PHE A CA 1
ATOM 2190 C C . PHE A 1 271 ? -10.592 8.457 3.903 1.00 97.00 271 PHE A C 1
ATOM 2192 O O . PHE A 1 271 ? -10.547 9.255 2.967 1.00 97.00 271 PHE A O 1
ATOM 2199 N N . PHE A 1 272 ? -11.011 7.199 3.735 1.00 96.81 272 PHE A N 1
ATOM 2200 C CA . PHE A 1 272 ? -11.336 6.659 2.411 1.00 96.81 272 PHE A CA 1
ATOM 2201 C C . PHE A 1 272 ? -12.597 7.276 1.794 1.00 96.81 272 PHE A C 1
ATOM 2203 O O . PHE A 1 272 ? -12.704 7.348 0.569 1.00 96.81 272 PHE A O 1
ATOM 2210 N N . GLU A 1 273 ? -13.553 7.731 2.601 1.00 94.56 273 GLU A N 1
ATOM 2211 C CA . GLU A 1 273 ? -14.755 8.406 2.116 1.00 94.56 273 GLU A CA 1
ATOM 2212 C C . GLU A 1 273 ? -14.421 9.771 1.513 1.00 94.56 273 GLU A C 1
ATOM 2214 O O . GLU A 1 273 ? -14.946 10.129 0.455 1.00 94.56 273 GLU A O 1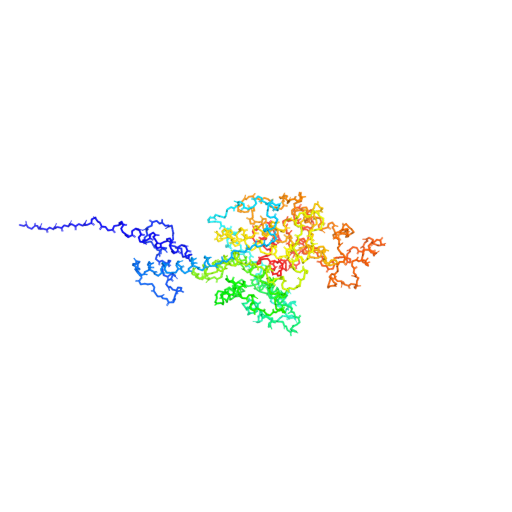
ATOM 2219 N N . SER A 1 274 ? -13.572 10.545 2.195 1.00 92.31 274 SER A N 1
ATOM 2220 C CA . SER A 1 274 ? -13.465 11.985 1.960 1.00 92.31 274 SER A CA 1
ATOM 2221 C C . SER A 1 274 ? -12.145 12.440 1.353 1.00 92.31 274 SER A C 1
ATOM 2223 O O . SER A 1 274 ? -12.138 13.471 0.679 1.00 92.31 274 SER A O 1
ATOM 2225 N N . TRP A 1 275 ? -11.036 11.720 1.553 1.00 94.44 275 TRP A N 1
ATOM 2226 C CA . TRP A 1 275 ? -9.715 12.170 1.112 1.00 94.44 275 TRP A CA 1
ATOM 2227 C C . TRP A 1 275 ? -9.675 12.397 -0.403 1.00 94.44 275 TRP A C 1
ATOM 2229 O O . TRP A 1 275 ? -9.894 11.487 -1.206 1.00 94.44 275 TRP A O 1
ATOM 2239 N N . ASP A 1 276 ? -9.400 13.640 -0.796 1.00 90.69 276 ASP A N 1
ATOM 2240 C CA . ASP A 1 276 ? -9.263 14.050 -2.187 1.00 90.69 276 ASP A CA 1
ATOM 2241 C C . ASP A 1 276 ? -7.954 14.828 -2.321 1.00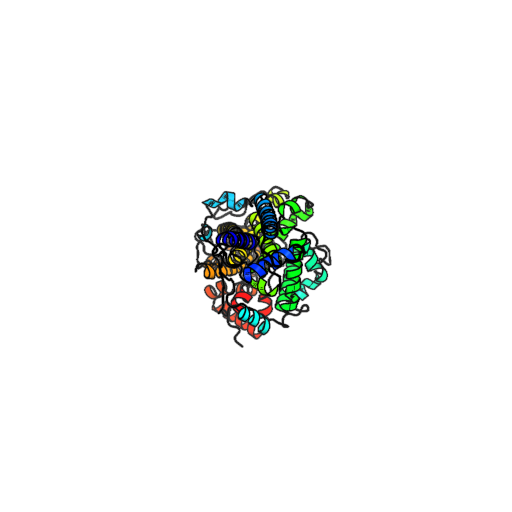 90.69 276 ASP A C 1
ATOM 2243 O O . ASP A 1 276 ? -7.869 16.023 -2.034 1.00 90.69 276 ASP A O 1
ATOM 2247 N N . TYR A 1 277 ? -6.906 14.129 -2.751 1.00 89.00 277 TYR A N 1
ATOM 2248 C CA . TYR A 1 277 ? -5.581 14.718 -2.927 1.00 89.00 277 TYR A CA 1
ATOM 2249 C C . TYR A 1 277 ? -5.538 15.732 -4.082 1.00 89.00 277 TYR A C 1
ATOM 2251 O O . TYR A 1 277 ? -4.615 16.544 -4.148 1.00 89.00 277 TYR A O 1
ATOM 2259 N N . TYR A 1 278 ? -6.516 15.724 -4.999 1.00 88.94 278 TYR A N 1
ATOM 2260 C CA . TYR A 1 278 ? -6.445 16.497 -6.239 1.00 88.94 278 TYR A CA 1
ATOM 2261 C C . TYR A 1 278 ? -6.431 18.025 -6.021 1.00 88.94 278 TYR A C 1
ATOM 2263 O O . TYR A 1 278 ? -5.500 18.677 -6.508 1.00 88.94 278 TYR A O 1
ATOM 2271 N N . PRO A 1 279 ? -7.375 18.641 -5.270 1.00 88.25 279 PRO A N 1
ATOM 2272 C CA . PRO A 1 279 ? -7.359 20.088 -5.023 1.00 88.25 279 PRO A CA 1
ATOM 2273 C C . PRO A 1 279 ? -6.050 20.575 -4.398 1.00 88.25 279 PRO A C 1
ATOM 2275 O O . PRO A 1 279 ? -5.596 21.683 -4.668 1.00 88.25 279 PRO A O 1
ATOM 2278 N N . LEU A 1 280 ? -5.438 19.724 -3.582 1.00 87.69 280 LEU A N 1
ATOM 2279 C CA . LEU A 1 280 ? -4.191 19.993 -2.893 1.00 87.69 280 LEU A CA 1
ATOM 2280 C C . LEU A 1 280 ? -2.976 19.894 -3.831 1.00 87.69 280 LEU A C 1
ATOM 2282 O O . LEU A 1 280 ? -2.146 20.799 -3.840 1.00 87.69 280 LEU A O 1
ATOM 2286 N N . LEU A 1 281 ? -2.919 18.863 -4.677 1.00 84.56 281 LEU A N 1
ATOM 2287 C CA . LEU A 1 281 ? -1.828 18.634 -5.630 1.00 84.56 281 LEU A CA 1
ATOM 2288 C C . LEU A 1 281 ? -1.757 19.714 -6.728 1.00 84.56 281 LEU A C 1
ATOM 2290 O O . LEU A 1 281 ? -0.683 20.149 -7.138 1.00 84.56 281 LEU A O 1
ATOM 2294 N N . THR A 1 282 ? -2.913 20.187 -7.204 1.00 85.81 282 THR A N 1
ATOM 2295 C CA . THR A 1 282 ? -3.005 21.149 -8.325 1.00 85.81 282 THR A CA 1
ATOM 2296 C C . THR A 1 282 ? -2.508 22.567 -8.027 1.00 85.81 282 THR A C 1
ATOM 2298 O O . THR A 1 282 ? -2.435 23.404 -8.940 1.00 85.81 282 THR A O 1
ATOM 2301 N N . ARG A 1 283 ? -2.132 22.841 -6.773 1.00 83.75 283 ARG A N 1
ATOM 2302 C CA . ARG A 1 283 ? -1.477 24.091 -6.364 1.00 83.75 283 ARG A CA 1
ATOM 2303 C C . ARG A 1 283 ? -0.113 24.270 -7.049 1.00 83.75 283 ARG A C 1
ATOM 2305 O O . ARG A 1 283 ? 0.296 25.404 -7.267 1.00 83.75 283 ARG A O 1
ATOM 2312 N N . ASN A 1 284 ? 0.508 23.184 -7.516 1.00 79.06 284 ASN A N 1
ATOM 2313 C CA . ASN A 1 284 ? 1.872 23.168 -8.064 1.00 79.06 284 ASN A CA 1
ATOM 2314 C C . ASN A 1 284 ? 1.991 23.435 -9.560 1.00 79.06 284 ASN A C 1
ATOM 2316 O O . ASN A 1 284 ? 2.878 22.935 -10.245 1.00 79.06 284 ASN A O 1
ATOM 2320 N N . GLY A 1 285 ? 1.099 24.266 -10.085 1.00 81.62 285 GLY A N 1
ATOM 2321 C CA . GLY A 1 285 ? 1.142 24.673 -11.481 1.00 81.62 285 GLY A CA 1
ATOM 2322 C C . GLY A 1 285 ? 0.522 23.659 -12.441 1.00 81.62 285 GLY A C 1
ATOM 2323 O O . GLY A 1 285 ? -0.181 22.716 -12.071 1.00 81.62 285 GLY A O 1
ATOM 2324 N N . THR A 1 286 ? 0.716 23.915 -13.732 1.00 82.88 286 THR A N 1
ATOM 2325 C CA . THR A 1 286 ? -0.059 23.291 -14.814 1.00 82.88 286 THR A CA 1
ATOM 2326 C C . THR A 1 286 ? 0.229 21.802 -14.990 1.00 82.88 286 THR A C 1
ATOM 2328 O O . THR A 1 286 ? -0.686 21.055 -15.337 1.00 82.88 286 THR A O 1
ATOM 2331 N N . TYR A 1 287 ? 1.450 21.352 -14.696 1.00 80.88 287 TYR A N 1
ATOM 2332 C CA . TYR A 1 287 ? 1.835 19.940 -14.767 1.00 80.88 287 TYR A CA 1
ATOM 2333 C C . TYR A 1 287 ? 0.999 19.058 -13.823 1.00 80.88 287 TYR A C 1
ATOM 2335 O O . TYR A 1 287 ? 0.486 18.017 -14.234 1.00 80.88 287 TYR A O 1
ATOM 2343 N N . PHE A 1 288 ? 0.764 19.523 -12.592 1.00 81.62 288 PHE A N 1
ATOM 2344 C CA . PHE A 1 288 ? -0.019 18.803 -11.582 1.00 81.62 288 PHE A CA 1
ATOM 2345 C C . PHE A 1 288 ? -1.535 18.942 -11.772 1.00 81.62 288 PHE A C 1
ATOM 2347 O O . PHE A 1 288 ? -2.294 18.159 -11.210 1.00 81.62 288 PHE A O 1
ATOM 2354 N N . ARG A 1 289 ? -1.997 19.900 -12.586 1.00 85.19 289 ARG A N 1
ATOM 2355 C CA . ARG A 1 289 ? -3.418 20.050 -12.964 1.00 85.19 289 ARG A CA 1
ATOM 2356 C C . ARG A 1 289 ? -3.859 19.074 -14.050 1.00 85.19 289 ARG A C 1
ATOM 2358 O O . ARG A 1 289 ? -5.049 18.815 -14.194 1.00 85.19 289 ARG A O 1
ATOM 2365 N N . ARG A 1 290 ? -2.925 18.567 -14.854 1.00 86.44 290 ARG A N 1
ATOM 2366 C CA . ARG A 1 290 ? -3.245 17.655 -15.953 1.00 86.44 290 ARG A CA 1
ATOM 2367 C C . ARG A 1 290 ? -3.427 16.248 -15.422 1.00 86.44 290 ARG A C 1
ATOM 2369 O O . ARG A 1 290 ? -2.517 15.679 -14.829 1.00 86.44 290 ARG A O 1
ATOM 2376 N N . VAL A 1 291 ? -4.593 15.686 -15.689 1.00 88.06 291 VAL A N 1
ATOM 2377 C CA . VAL A 1 291 ? -4.907 14.308 -15.339 1.00 88.06 291 VAL A CA 1
ATOM 2378 C C . VAL A 1 291 ? -4.531 13.351 -16.481 1.00 88.06 291 VAL A C 1
ATOM 2380 O O . VAL A 1 291 ? -4.448 13.763 -17.639 1.00 88.06 291 VAL A O 1
ATOM 2383 N N . CYS A 1 292 ? -4.263 12.082 -16.177 1.00 88.62 292 CYS A N 1
ATOM 2384 C CA . CYS A 1 292 ? -3.847 11.091 -17.176 1.00 88.62 292 CYS A CA 1
ATOM 2385 C C . CYS A 1 292 ? -5.000 10.740 -18.138 1.00 88.62 292 CYS A C 1
ATOM 2387 O O . CYS A 1 292 ? -6.161 10.693 -17.733 1.00 88.62 292 CYS A O 1
ATOM 2389 N N . ASN A 1 293 ? -4.682 10.473 -19.406 1.00 90.62 293 ASN A N 1
ATOM 2390 C CA . ASN A 1 293 ? -5.641 10.084 -20.437 1.00 90.62 293 ASN A CA 1
ATOM 2391 C C . ASN A 1 293 ? -5.870 8.568 -20.428 1.00 90.62 293 ASN A C 1
ATOM 2393 O O . ASN A 1 293 ? -5.225 7.830 -21.172 1.00 90.62 293 ASN A O 1
ATOM 2397 N N . LEU A 1 294 ? -6.818 8.113 -19.607 1.00 91.88 294 LEU A N 1
ATOM 2398 C CA . LEU A 1 294 ? -7.119 6.685 -19.449 1.00 91.88 294 LEU A CA 1
ATOM 2399 C C . LEU A 1 294 ? -7.862 6.066 -20.648 1.00 91.88 294 LEU A C 1
ATOM 2401 O O . LEU A 1 294 ? -8.061 4.860 -20.665 1.00 91.88 294 LEU A O 1
ATOM 2405 N N . LYS A 1 295 ? -8.253 6.865 -21.655 1.00 90.19 295 LYS A N 1
ATOM 2406 C CA . LYS A 1 295 ? -8.749 6.353 -22.949 1.00 90.19 295 LYS A CA 1
ATOM 2407 C C . LYS A 1 295 ? -7.620 6.014 -23.919 1.00 90.19 295 LYS A C 1
ATOM 2409 O O . LYS A 1 295 ? -7.846 5.335 -24.917 1.00 90.19 295 LYS A O 1
ATOM 2414 N N . SER A 1 296 ? -6.417 6.548 -23.698 1.00 87.75 296 SER A N 1
ATOM 2415 C CA . SER A 1 296 ? -5.299 6.296 -24.598 1.00 87.75 296 SER A CA 1
ATOM 2416 C C . SER A 1 296 ? -4.654 4.956 -24.282 1.00 87.75 296 SER A C 1
ATOM 2418 O O . SER A 1 296 ? -4.147 4.749 -23.186 1.00 87.75 296 SER A O 1
ATOM 2420 N N . SER A 1 297 ? -4.552 4.092 -25.287 1.00 82.25 297 SER A N 1
ATOM 2421 C CA . SER A 1 297 ? -3.766 2.858 -25.213 1.00 82.25 297 SER A CA 1
ATOM 2422 C C . SER A 1 297 ? -2.282 3.068 -25.547 1.00 82.25 297 SER A C 1
ATOM 2424 O O . SER A 1 297 ? -1.564 2.097 -25.761 1.00 82.25 297 SER A O 1
ATOM 2426 N N . ILE A 1 298 ? -1.803 4.317 -25.645 1.00 81.81 298 ILE A N 1
ATOM 2427 C CA . ILE A 1 298 ? -0.410 4.629 -26.021 1.00 81.81 298 ILE A CA 1
ATOM 2428 C C . ILE A 1 298 ? 0.174 5.749 -25.152 1.00 81.81 298 ILE A C 1
ATOM 2430 O O . ILE A 1 298 ? 1.241 5.572 -24.577 1.00 81.81 298 ILE A O 1
ATOM 2434 N N . LYS A 1 299 ? -0.505 6.895 -25.026 1.00 80.25 299 LYS A N 1
ATOM 2435 C CA . LYS A 1 299 ? -0.043 8.066 -24.259 1.00 80.25 299 LYS A CA 1
ATOM 2436 C C . LYS A 1 299 ? -0.949 8.306 -23.051 1.00 80.25 299 LYS A C 1
ATOM 2438 O O . LYS A 1 299 ? -1.766 9.223 -23.044 1.00 80.25 299 LYS A O 1
ATOM 2443 N N . VAL A 1 300 ? -0.800 7.454 -22.038 1.00 82.50 300 VAL A N 1
ATOM 2444 C CA . VAL A 1 300 ? -1.587 7.530 -20.795 1.00 82.50 300 VAL A CA 1
ATOM 2445 C C . VAL A 1 300 ? -1.208 8.768 -19.974 1.00 82.50 300 VAL A C 1
ATOM 2447 O O . VAL A 1 300 ? -2.084 9.488 -19.504 1.00 82.50 300 VAL A O 1
ATOM 2450 N N . VAL A 1 301 ? 0.087 9.053 -19.804 1.00 82.44 301 VAL A N 1
ATOM 2451 C CA . VAL A 1 301 ? 0.560 10.154 -18.945 1.00 82.44 301 VAL A CA 1
ATOM 2452 C C . VAL A 1 301 ? 0.702 11.443 -19.750 1.00 82.44 301 VAL A C 1
ATOM 2454 O O . VAL A 1 301 ? 1.456 11.496 -20.719 1.00 82.44 301 VAL A O 1
ATOM 2457 N N . VAL A 1 302 ? -0.019 12.486 -19.333 1.00 77.31 302 VAL A N 1
ATOM 2458 C CA . VAL A 1 302 ? -0.007 13.827 -19.960 1.00 77.31 302 VAL A CA 1
ATOM 2459 C C . VAL A 1 302 ? 0.353 14.938 -18.951 1.00 77.31 302 VAL A C 1
ATOM 2461 O O . VAL A 1 302 ? 0.674 16.061 -19.343 1.00 77.31 302 VAL A O 1
ATOM 2464 N N . GLY A 1 303 ? 0.306 14.628 -17.651 1.00 75.88 303 GLY A N 1
ATOM 2465 C CA . GLY A 1 303 ? 0.675 15.500 -16.530 1.00 75.88 303 GLY A CA 1
ATOM 2466 C C . GLY A 1 303 ? 1.605 14.776 -15.562 1.00 75.88 303 GLY A C 1
ATOM 2467 O O . GLY A 1 303 ? 2.431 13.981 -16.001 1.00 75.88 303 GLY A O 1
ATOM 2468 N N . THR A 1 304 ? 1.431 14.998 -14.258 1.00 75.06 304 THR A N 1
ATOM 2469 C CA . THR A 1 304 ? 2.106 14.179 -13.236 1.00 75.06 304 THR A CA 1
ATOM 2470 C C . THR A 1 304 ? 1.634 12.728 -13.280 1.00 75.06 304 THR A C 1
ATOM 2472 O O . THR A 1 304 ? 0.449 12.442 -13.491 1.00 75.06 304 THR A O 1
ATOM 2475 N N . ASN A 1 305 ? 2.558 11.800 -13.044 1.00 73.06 305 ASN A N 1
ATOM 2476 C CA . ASN A 1 305 ? 2.191 10.412 -12.843 1.00 73.06 305 ASN A CA 1
ATOM 2477 C C . ASN A 1 305 ? 1.496 10.169 -11.515 1.00 73.06 305 ASN A C 1
ATOM 2479 O O . ASN A 1 305 ? 0.852 9.144 -11.405 1.00 73.06 305 ASN A O 1
ATOM 2483 N N . ASP A 1 306 ? 1.555 11.066 -10.540 1.00 77.62 306 ASP A N 1
ATOM 2484 C CA . ASP A 1 306 ? 0.873 10.894 -9.255 1.00 77.62 306 ASP A CA 1
ATOM 2485 C C . ASP A 1 306 ? -0.631 10.598 -9.424 1.00 77.62 306 ASP A C 1
ATOM 2487 O O . ASP A 1 306 ? -1.210 9.783 -8.708 1.00 77.62 306 ASP A O 1
ATOM 2491 N N . HIS A 1 307 ? -1.262 11.161 -10.461 1.00 81.88 307 HIS A N 1
ATOM 2492 C CA . HIS A 1 307 ? -2.671 10.910 -10.789 1.00 81.88 307 HIS A CA 1
ATOM 2493 C C . HIS A 1 307 ? -2.972 9.485 -11.257 1.00 81.88 307 HIS A C 1
ATOM 2495 O O . HIS A 1 307 ? -4.096 9.016 -11.084 1.00 81.88 307 HIS A O 1
ATOM 2501 N N . CYS A 1 308 ? -2.013 8.806 -11.881 1.00 81.25 308 CYS A N 1
ATOM 2502 C CA . CYS A 1 308 ? -2.178 7.466 -12.456 1.00 81.25 308 CYS A CA 1
ATOM 2503 C C . CYS A 1 308 ? -1.150 6.444 -11.942 1.00 81.25 308 CYS A C 1
ATOM 2505 O O . CYS A 1 308 ? -1.121 5.307 -12.389 1.00 81.25 308 CYS A O 1
ATOM 2507 N N . GLY A 1 309 ? -0.314 6.846 -10.997 1.00 79.19 309 GLY A N 1
ATOM 2508 C CA . GLY A 1 309 ? 0.862 6.128 -10.542 1.00 79.19 309 GLY A CA 1
ATOM 2509 C C . GLY A 1 309 ? 0.652 5.538 -9.159 1.00 79.19 309 GLY A C 1
ATOM 2510 O O . GLY A 1 309 ? -0.429 5.052 -8.821 1.00 79.19 309 GLY A O 1
ATOM 2511 N N . SER A 1 310 ? 1.700 5.590 -8.341 1.00 78.19 310 SER A N 1
ATOM 2512 C CA . SER A 1 310 ? 1.811 4.813 -7.104 1.00 78.19 310 SER A CA 1
ATOM 2513 C C . SER A 1 310 ? 0.796 5.179 -6.005 1.00 78.19 310 SER A C 1
ATOM 2515 O O . SER A 1 310 ? 0.521 4.331 -5.157 1.00 78.19 310 SER A O 1
ATOM 2517 N N . PHE A 1 311 ? 0.156 6.360 -6.033 1.00 83.25 311 PHE A N 1
ATOM 2518 C CA . PHE A 1 311 ? -0.985 6.679 -5.146 1.00 83.25 311 PHE A CA 1
ATOM 2519 C C . PHE A 1 311 ? -2.099 5.666 -5.249 1.00 83.25 311 PHE A C 1
ATOM 2521 O O . PHE A 1 311 ? -2.630 5.202 -4.244 1.00 83.25 311 PHE A O 1
ATOM 2528 N N . ASN A 1 312 ? -2.448 5.332 -6.486 1.00 90.94 312 ASN A N 1
ATOM 2529 C CA . ASN A 1 312 ? -3.569 4.460 -6.740 1.00 90.94 312 ASN A CA 1
ATOM 2530 C C . ASN A 1 312 ? -3.275 3.050 -6.244 1.00 90.94 312 ASN A C 1
ATOM 2532 O O . ASN A 1 312 ? -4.166 2.426 -5.693 1.00 90.94 312 ASN A O 1
ATOM 2536 N N . ALA A 1 313 ? -2.028 2.587 -6.337 1.00 90.94 313 ALA A N 1
ATOM 2537 C CA . ALA A 1 313 ? -1.648 1.272 -5.839 1.00 90.94 313 ALA A CA 1
ATOM 2538 C C . ALA A 1 313 ? -1.829 1.164 -4.317 1.00 90.94 313 ALA A C 1
ATOM 2540 O O . ALA A 1 313 ? -2.496 0.250 -3.832 1.00 90.94 313 ALA A O 1
ATOM 2541 N N . ARG A 1 314 ? -1.321 2.153 -3.569 1.00 91.81 314 ARG A N 1
ATOM 2542 C CA . ARG A 1 314 ? -1.417 2.152 -2.105 1.00 91.81 314 ARG A CA 1
ATOM 2543 C C . ARG A 1 314 ? -2.843 2.350 -1.606 1.00 91.81 314 ARG A C 1
ATOM 2545 O O . ARG A 1 314 ? -3.318 1.593 -0.763 1.00 91.81 314 ARG A O 1
ATOM 2552 N N . MET A 1 315 ? -3.553 3.326 -2.165 1.00 94.62 315 MET A N 1
ATOM 2553 C CA . MET A 1 315 ? -4.957 3.572 -1.831 1.00 94.62 315 MET A CA 1
ATOM 2554 C C . MET A 1 315 ? -5.854 2.386 -2.206 1.00 94.62 315 MET A C 1
ATOM 2556 O O . MET A 1 315 ? -6.765 2.065 -1.446 1.00 94.62 315 MET A O 1
ATOM 2560 N N . ALA A 1 316 ? -5.579 1.708 -3.329 1.00 96.06 316 ALA A N 1
ATOM 2561 C CA . ALA A 1 316 ? -6.305 0.510 -3.737 1.00 96.06 316 ALA A CA 1
ATOM 2562 C C . ALA A 1 316 ? -6.126 -0.623 -2.731 1.00 96.06 316 ALA A C 1
ATOM 2564 O O . ALA A 1 316 ? -7.111 -1.095 -2.168 1.00 96.06 316 ALA A O 1
ATOM 2565 N N . THR A 1 317 ? -4.880 -1.028 -2.465 1.00 95.56 317 THR A N 1
ATOM 2566 C CA . THR A 1 317 ? -4.608 -2.113 -1.517 1.00 95.56 317 THR A CA 1
ATOM 2567 C C . THR A 1 317 ? -5.153 -1.780 -0.131 1.00 95.56 317 THR A C 1
ATOM 2569 O O . THR A 1 317 ? -5.831 -2.614 0.461 1.00 95.56 317 THR A O 1
ATOM 2572 N N . GLY A 1 318 ? -4.925 -0.556 0.360 1.00 96.31 318 GLY A N 1
ATOM 2573 C CA . GLY A 1 318 ? -5.374 -0.146 1.688 1.00 96.31 318 GLY A CA 1
ATOM 2574 C C . GLY A 1 318 ? -6.889 -0.126 1.828 1.00 96.31 318 GLY A C 1
ATOM 2575 O O . GLY A 1 318 ? -7.406 -0.675 2.795 1.00 96.31 318 GLY A O 1
ATOM 2576 N N . GLY A 1 319 ? -7.601 0.443 0.852 1.00 97.69 319 GLY A N 1
ATOM 2577 C CA . GLY A 1 319 ? -9.063 0.472 0.859 1.00 97.69 319 GLY A CA 1
ATOM 2578 C C . GLY A 1 319 ? -9.674 -0.926 0.763 1.00 97.69 319 GLY A C 1
ATOM 2579 O O . GLY A 1 319 ? -10.607 -1.234 1.498 1.00 97.69 319 GLY A O 1
ATOM 2580 N N . ILE A 1 320 ? -9.106 -1.799 -0.077 1.00 98.50 320 ILE A N 1
ATOM 2581 C CA . ILE A 1 320 ? -9.571 -3.184 -0.245 1.00 98.50 320 ILE A CA 1
ATOM 2582 C C . ILE A 1 320 ? -9.348 -3.999 1.034 1.00 98.50 320 ILE A C 1
ATOM 2584 O O . ILE A 1 320 ? -10.289 -4.615 1.525 1.00 98.50 320 ILE A O 1
ATOM 2588 N N . TYR A 1 321 ? -8.137 -3.987 1.599 1.00 98.31 321 TYR A N 1
ATOM 2589 C CA . TYR A 1 321 ? -7.821 -4.762 2.806 1.00 98.31 321 TYR A CA 1
ATOM 2590 C C . TYR A 1 321 ? -8.634 -4.289 4.008 1.00 98.31 321 TYR A C 1
ATOM 2592 O O . TYR A 1 321 ? -9.251 -5.097 4.698 1.00 98.31 321 TYR A O 1
ATOM 2600 N N . PHE A 1 322 ? -8.659 -2.976 4.237 1.00 98.38 322 PHE A N 1
ATOM 2601 C CA . PHE A 1 322 ? -9.415 -2.384 5.334 1.00 98.38 322 PHE A CA 1
ATOM 2602 C C . PHE A 1 322 ? -10.922 -2.606 5.165 1.00 98.38 322 PHE A C 1
ATOM 2604 O O . PHE A 1 322 ? -11.610 -2.961 6.119 1.00 98.38 322 PHE A O 1
ATOM 2611 N N . GLY A 1 323 ? -11.428 -2.430 3.941 1.00 98.44 323 GLY A N 1
ATOM 2612 C CA . GLY A 1 323 ? -12.831 -2.629 3.603 1.00 98.44 323 GLY A CA 1
ATOM 2613 C C . GLY A 1 323 ? -13.301 -4.061 3.815 1.00 98.44 323 GLY A C 1
ATOM 2614 O O . GLY A 1 323 ? -14.368 -4.274 4.383 1.00 98.44 323 GLY A O 1
ATOM 2615 N N . LEU A 1 324 ? -12.495 -5.041 3.415 1.00 98.56 324 LEU A N 1
ATOM 2616 C CA . LEU A 1 324 ? -12.819 -6.449 3.612 1.00 98.56 324 LEU A CA 1
ATOM 2617 C C . LEU A 1 324 ? -12.764 -6.851 5.090 1.00 98.56 324 LEU A C 1
ATOM 2619 O O . LEU A 1 324 ? -13.737 -7.397 5.599 1.00 98.56 324 LEU A O 1
ATOM 2623 N N . GLU A 1 325 ? -11.667 -6.556 5.796 1.00 98.00 325 GLU A N 1
ATOM 2624 C CA . GLU A 1 325 ? -11.488 -7.004 7.188 1.00 98.00 325 GLU A CA 1
ATOM 2625 C C . GLU A 1 325 ? -12.529 -6.412 8.148 1.00 98.00 325 GLU A C 1
ATOM 2627 O O . GLU A 1 325 ? -12.978 -7.085 9.074 1.00 98.00 325 GLU A O 1
ATOM 2632 N N . PHE A 1 326 ? -12.926 -5.156 7.930 1.00 96.69 326 PHE A N 1
ATOM 2633 C CA . PHE A 1 326 ? -13.852 -4.446 8.816 1.00 96.69 326 PHE A CA 1
ATOM 2634 C C . PHE A 1 326 ? -15.251 -4.273 8.220 1.00 96.69 326 PHE A C 1
ATOM 2636 O O . PHE A 1 326 ? -16.017 -3.447 8.708 1.00 96.69 326 PHE A O 1
ATOM 2643 N N . THR A 1 327 ? -15.592 -5.034 7.169 1.00 96.25 327 THR A N 1
ATOM 2644 C CA . THR A 1 327 ? -16.903 -4.961 6.487 1.00 96.25 327 THR A CA 1
ATOM 2645 C C . THR A 1 327 ? -17.277 -3.514 6.105 1.00 96.25 327 THR A C 1
ATOM 2647 O O . THR A 1 327 ? -18.421 -3.074 6.198 1.00 96.25 327 THR A O 1
ATOM 2650 N N . ASN A 1 328 ? -16.284 -2.732 5.676 1.00 96.12 328 ASN A N 1
ATOM 2651 C CA . ASN A 1 328 ? -16.437 -1.327 5.327 1.00 96.12 328 ASN A CA 1
ATOM 2652 C C . ASN A 1 328 ? -16.551 -1.143 3.806 1.00 96.12 328 ASN A C 1
ATOM 2654 O O . ASN A 1 328 ? -15.551 -0.986 3.099 1.00 96.12 328 ASN A O 1
ATOM 2658 N N . GLN A 1 329 ? -17.787 -1.131 3.297 1.00 96.69 329 GLN A N 1
ATOM 2659 C CA . GLN A 1 329 ? -18.048 -1.002 1.858 1.00 96.69 329 GLN A CA 1
ATOM 2660 C C . GLN A 1 329 ? -17.505 0.313 1.278 1.00 96.69 329 GLN A C 1
ATOM 2662 O O . GLN A 1 329 ? -17.031 0.332 0.148 1.00 96.69 329 GLN A O 1
ATOM 2667 N N . ILE A 1 330 ? -17.521 1.410 2.043 1.00 96.06 330 ILE A N 1
ATOM 2668 C CA . ILE A 1 330 ? -17.034 2.714 1.567 1.00 96.06 330 ILE A CA 1
ATOM 2669 C C . ILE A 1 330 ? -15.532 2.649 1.276 1.00 96.06 330 ILE A C 1
ATOM 2671 O O . ILE A 1 330 ? -15.092 3.070 0.203 1.00 96.06 330 ILE A O 1
ATOM 2675 N N . ALA A 1 331 ? -14.750 2.101 2.210 1.00 97.69 331 ALA A N 1
ATOM 2676 C CA . ALA A 1 331 ? -13.316 1.912 2.029 1.00 97.69 331 ALA A CA 1
ATOM 2677 C C . ALA A 1 331 ? -13.013 0.963 0.864 1.00 97.69 331 ALA A C 1
ATOM 2679 O O . ALA A 1 331 ? -12.159 1.277 0.029 1.00 97.69 331 ALA A O 1
ATOM 2680 N N . PHE A 1 332 ? -13.761 -0.141 0.764 1.00 98.56 332 PHE A N 1
ATOM 2681 C CA . PHE A 1 332 ? -13.628 -1.101 -0.328 1.00 98.56 332 PHE A CA 1
ATOM 2682 C C . PHE A 1 332 ? -13.896 -0.454 -1.695 1.00 98.56 332 PHE A C 1
ATOM 2684 O O . PHE A 1 332 ? -13.042 -0.511 -2.579 1.00 98.56 332 PHE A O 1
ATOM 2691 N N . ASP A 1 333 ? -15.019 0.253 -1.846 1.00 97.81 333 ASP A N 1
ATOM 2692 C CA . ASP A 1 333 ? -15.398 0.946 -3.083 1.00 97.81 333 ASP A CA 1
ATOM 2693 C C . ASP A 1 333 ? -14.386 2.035 -3.457 1.00 97.81 333 ASP A C 1
ATOM 2695 O O . ASP A 1 333 ? -14.105 2.264 -4.635 1.00 97.81 333 ASP A O 1
ATOM 2699 N N . THR A 1 334 ? -13.828 2.753 -2.475 1.00 97.06 334 THR A N 1
ATOM 2700 C CA . THR A 1 334 ? -12.716 3.685 -2.723 1.00 97.06 334 THR A CA 1
ATOM 2701 C C . THR A 1 334 ? -11.487 2.940 -3.238 1.00 97.06 334 THR A C 1
ATOM 2703 O O . THR A 1 334 ? -10.903 3.360 -4.239 1.00 97.06 334 THR A O 1
ATOM 2706 N N . GLY A 1 335 ? -11.117 1.825 -2.606 1.00 97.19 335 GLY A N 1
ATOM 2707 C CA . GLY A 1 335 ? -9.999 0.992 -3.040 1.00 97.19 335 GLY A CA 1
ATOM 2708 C C . GLY A 1 335 ? -10.165 0.498 -4.482 1.00 97.19 335 GLY A C 1
ATOM 2709 O O . GLY A 1 335 ? -9.260 0.669 -5.302 1.00 97.19 335 GLY A O 1
ATOM 2710 N N . VAL A 1 336 ? -11.350 -0.008 -4.836 1.00 97.94 336 VAL A N 1
ATOM 2711 C CA . VAL A 1 336 ? -11.681 -0.437 -6.206 1.00 97.94 336 VAL A CA 1
ATOM 2712 C C . VAL A 1 336 ? -11.563 0.720 -7.200 1.00 97.94 336 VAL A C 1
ATOM 2714 O O . VAL A 1 336 ? -10.928 0.560 -8.239 1.00 97.94 336 VAL A O 1
ATOM 2717 N N . ARG A 1 337 ? -12.067 1.920 -6.884 1.00 96.44 337 ARG A N 1
ATOM 2718 C CA . ARG A 1 337 ? -11.930 3.095 -7.773 1.00 96.44 337 ARG A CA 1
ATOM 2719 C C . ARG A 1 337 ? -10.470 3.426 -8.099 1.00 96.44 337 ARG A C 1
ATOM 2721 O O . ARG A 1 337 ? -10.151 3.754 -9.242 1.00 96.44 337 ARG A O 1
ATOM 2728 N N . HIS A 1 338 ? -9.578 3.333 -7.113 1.00 95.88 338 HIS A N 1
ATOM 2729 C CA . HIS A 1 338 ? -8.141 3.506 -7.334 1.00 95.88 338 HIS A CA 1
ATOM 2730 C C . HIS A 1 338 ? -7.540 2.355 -8.156 1.00 95.88 338 HIS A C 1
ATOM 2732 O O . HIS A 1 338 ? -6.736 2.605 -9.059 1.00 95.88 338 HIS A O 1
ATOM 2738 N N . LEU A 1 339 ? -7.960 1.113 -7.899 1.00 96.44 339 LEU A N 1
ATOM 2739 C CA . LEU A 1 339 ? -7.523 -0.059 -8.657 1.00 96.44 339 LEU A CA 1
ATOM 2740 C C . LEU A 1 339 ? -7.861 0.072 -10.146 1.00 96.44 339 LEU A C 1
ATOM 2742 O O . LEU A 1 339 ? -7.017 -0.198 -10.995 1.00 96.44 339 LEU A O 1
ATOM 2746 N N . GLU A 1 340 ? -9.060 0.540 -10.477 1.00 95.88 340 GLU A N 1
ATOM 2747 C CA . GLU A 1 340 ? -9.492 0.745 -11.863 1.00 95.88 340 GLU A CA 1
ATOM 2748 C C . GLU A 1 340 ? -8.649 1.779 -12.599 1.00 95.88 340 GLU A C 1
ATOM 2750 O O . GLU A 1 340 ? -8.223 1.547 -13.733 1.00 95.88 340 GLU A O 1
ATOM 2755 N N . VAL A 1 341 ? -8.364 2.907 -11.939 1.00 94.56 341 VAL A N 1
ATOM 2756 C CA . VAL A 1 341 ? -7.476 3.935 -12.491 1.00 94.56 341 VAL A CA 1
ATOM 2757 C C . VAL A 1 341 ? -6.114 3.331 -12.794 1.00 94.56 341 VAL A C 1
ATOM 2759 O O . VAL A 1 341 ? -5.587 3.561 -13.878 1.00 94.56 341 VAL A O 1
ATOM 2762 N N . MET A 1 342 ? -5.572 2.530 -11.876 1.00 93.75 342 MET A N 1
ATOM 2763 C CA . MET A 1 342 ? -4.282 1.873 -12.042 1.00 93.75 342 MET A CA 1
ATOM 2764 C C . MET A 1 342 ? -4.298 0.836 -13.174 1.00 93.75 342 MET A C 1
ATOM 2766 O O . MET A 1 342 ? -3.428 0.876 -14.043 1.00 93.75 342 MET A O 1
ATOM 2770 N N . LEU A 1 343 ? -5.297 -0.048 -13.226 1.00 94.88 343 LEU A N 1
ATOM 2771 C CA . LEU A 1 343 ? -5.442 -1.063 -14.276 1.00 94.88 343 LEU A CA 1
ATOM 2772 C C . LEU A 1 343 ? -5.555 -0.440 -15.672 1.00 94.88 343 LEU A C 1
ATOM 2774 O O . LEU A 1 343 ? -4.974 -0.965 -16.624 1.00 94.88 343 LEU A O 1
ATOM 2778 N N . ALA A 1 344 ? -6.237 0.699 -15.798 1.00 94.38 344 ALA A N 1
ATOM 2779 C CA . ALA A 1 344 ? -6.375 1.425 -17.059 1.00 94.38 344 ALA A CA 1
ATOM 2780 C C . ALA A 1 344 ? -5.052 2.007 -17.591 1.00 94.38 344 ALA A C 1
ATOM 2782 O O . ALA A 1 344 ? -4.960 2.353 -18.767 1.00 94.38 344 ALA A O 1
ATOM 2783 N N . THR A 1 345 ? -4.011 2.107 -16.757 1.00 93.69 345 THR A N 1
ATOM 2784 C CA . THR A 1 345 ? -2.700 2.620 -17.190 1.00 93.69 345 THR A CA 1
ATOM 2785 C C . THR A 1 345 ? -1.821 1.595 -17.888 1.00 93.69 345 THR A C 1
ATOM 2787 O O . THR A 1 345 ? -0.844 1.976 -18.539 1.00 93.69 345 THR A O 1
ATOM 2790 N N . PHE A 1 346 ? -2.136 0.308 -17.753 1.00 94.25 346 PHE A N 1
ATOM 2791 C CA . PHE A 1 346 ? -1.433 -0.737 -18.478 1.00 94.25 346 PHE A CA 1
ATOM 2792 C C . PHE A 1 346 ? -1.945 -0.736 -19.907 1.00 94.25 346 PHE A C 1
ATOM 2794 O O . PHE A 1 346 ? -3.120 -1.017 -20.158 1.00 94.25 346 PHE A O 1
ATOM 2801 N N . ASN A 1 347 ? -1.076 -0.362 -20.839 1.00 93.62 347 ASN A N 1
ATOM 2802 C CA . ASN A 1 347 ? -1.463 -0.220 -22.232 1.00 93.62 347 ASN A CA 1
ATOM 2803 C C . ASN A 1 347 ? -1.648 -1.583 -22.922 1.00 93.62 347 ASN A C 1
ATOM 2805 O O . ASN A 1 347 ? -1.399 -2.632 -22.333 1.00 93.62 347 ASN A O 1
ATOM 2809 N N . LYS A 1 348 ? -2.052 -1.566 -24.196 1.00 93.75 348 LYS A N 1
ATOM 2810 C CA . LYS A 1 348 ? -2.254 -2.784 -25.004 1.00 93.75 348 LYS A CA 1
ATOM 2811 C C . LYS A 1 348 ? -0.988 -3.636 -25.188 1.00 93.75 348 LYS A C 1
ATOM 2813 O O . LYS A 1 348 ? -1.087 -4.818 -25.485 1.00 93.75 348 LYS A O 1
ATOM 2818 N N . ASP A 1 349 ? 0.187 -3.035 -25.010 1.00 94.75 349 ASP A N 1
ATOM 2819 C CA . ASP A 1 349 ? 1.497 -3.685 -25.121 1.00 94.75 349 ASP A CA 1
ATOM 2820 C C . ASP A 1 349 ? 2.026 -4.150 -23.747 1.00 94.75 349 ASP A C 1
ATOM 2822 O O . ASP A 1 349 ? 3.196 -4.504 -23.611 1.00 94.75 349 ASP A O 1
ATOM 2826 N N . ALA A 1 350 ? 1.152 -4.142 -22.732 1.00 95.50 350 ALA A N 1
ATOM 2827 C CA . ALA A 1 350 ? 1.390 -4.558 -21.354 1.00 95.50 350 ALA A CA 1
ATOM 2828 C C . ALA A 1 350 ? 2.424 -3.735 -20.569 1.00 95.50 350 ALA A C 1
ATOM 2830 O O . ALA A 1 350 ? 3.005 -4.204 -19.592 1.00 95.50 350 ALA A O 1
ATOM 2831 N N . ILE A 1 351 ? 2.620 -2.479 -20.961 1.00 93.50 351 ILE A N 1
ATOM 2832 C CA . ILE A 1 351 ? 3.533 -1.544 -20.304 1.00 93.50 351 ILE A CA 1
ATOM 2833 C C . ILE A 1 351 ? 2.772 -0.730 -19.261 1.00 93.50 351 ILE A C 1
ATOM 2835 O O . ILE A 1 351 ? 1.720 -0.157 -19.556 1.00 93.50 351 ILE A O 1
ATOM 2839 N N . TYR A 1 352 ? 3.339 -0.614 -18.056 1.00 92.69 352 TYR A N 1
ATOM 2840 C CA . TYR A 1 352 ? 2.822 0.269 -17.012 1.00 92.69 352 TYR A CA 1
ATOM 2841 C C . TYR A 1 352 ? 3.152 1.735 -17.327 1.00 92.69 352 TYR A C 1
ATOM 2843 O O . TYR A 1 352 ? 4.160 2.297 -16.890 1.00 92.69 352 TYR A O 1
ATOM 2851 N N . MET A 1 353 ? 2.291 2.375 -18.117 1.00 90.94 353 MET A N 1
ATOM 2852 C CA . MET A 1 353 ? 2.591 3.675 -18.718 1.00 90.94 353 MET A CA 1
ATOM 2853 C C . MET A 1 353 ? 2.761 4.811 -17.713 1.00 90.94 353 MET A C 1
ATOM 2855 O O . MET A 1 353 ? 3.420 5.797 -18.044 1.00 90.94 353 MET A O 1
ATOM 2859 N N . ALA A 1 354 ? 2.222 4.682 -16.494 1.00 89.75 354 ALA A N 1
ATOM 2860 C CA . ALA A 1 354 ? 2.335 5.712 -15.463 1.00 89.75 354 ALA A CA 1
ATOM 2861 C C . ALA A 1 354 ? 3.796 6.106 -15.179 1.00 89.75 354 ALA A C 1
ATOM 2863 O O . ALA A 1 354 ? 4.080 7.259 -14.865 1.00 89.75 354 ALA A O 1
ATOM 2864 N N . GLN A 1 355 ? 4.747 5.184 -15.347 1.00 89.38 355 GLN A N 1
ATOM 2865 C CA . GLN A 1 355 ? 6.155 5.430 -15.024 1.00 89.38 355 GLN A CA 1
ATOM 2866 C C . GLN A 1 355 ? 7.015 5.827 -16.233 1.00 89.38 355 GLN A C 1
ATOM 2868 O O . GLN A 1 355 ? 8.139 6.285 -16.044 1.00 89.38 355 GLN A O 1
ATOM 2873 N N . MET A 1 356 ? 6.496 5.742 -17.466 1.00 88.44 356 MET A N 1
ATOM 2874 C CA . MET A 1 356 ? 7.295 5.982 -18.684 1.00 88.44 356 MET A CA 1
ATOM 2875 C C . MET A 1 356 ? 7.832 7.407 -18.826 1.00 88.44 356 MET A C 1
ATOM 2877 O O . MET A 1 356 ? 8.877 7.618 -19.437 1.00 88.44 356 MET A O 1
ATOM 2881 N N . HIS A 1 357 ? 7.143 8.389 -18.253 1.00 84.75 357 HIS A N 1
ATOM 2882 C CA . HIS A 1 357 ? 7.581 9.783 -18.278 1.00 84.75 357 HIS A CA 1
ATOM 2883 C C . HIS A 1 357 ? 8.874 10.038 -17.472 1.00 84.75 357 HIS A C 1
ATOM 2885 O O . HIS A 1 357 ? 9.436 11.117 -17.587 1.00 84.75 357 HIS A O 1
ATOM 2891 N N . ARG A 1 358 ? 9.353 9.078 -16.661 1.00 87.06 358 ARG A N 1
ATOM 2892 C CA . ARG A 1 358 ? 10.565 9.239 -15.837 1.00 87.06 358 ARG A CA 1
ATOM 2893 C C . ARG A 1 358 ? 11.877 8.984 -16.597 1.00 87.06 358 ARG A C 1
ATOM 2895 O O . ARG A 1 358 ? 12.945 9.043 -15.985 1.00 87.06 358 ARG A O 1
ATOM 2902 N N . GLY A 1 359 ? 11.815 8.657 -17.890 1.00 88.00 359 GLY A N 1
ATOM 2903 C CA . GLY A 1 359 ? 12.994 8.392 -18.722 1.00 88.00 359 GLY A CA 1
ATOM 2904 C C . GLY A 1 359 ? 13.845 7.260 -18.158 1.00 88.00 359 GLY A C 1
ATOM 2905 O O . GLY A 1 359 ? 13.330 6.163 -17.936 1.00 88.00 359 GLY A O 1
ATOM 2906 N N . ILE A 1 360 ? 15.121 7.527 -17.871 1.00 87.56 360 ILE A N 1
ATOM 2907 C CA . ILE A 1 360 ? 16.060 6.515 -17.356 1.00 87.56 360 ILE A CA 1
ATOM 2908 C C . ILE A 1 360 ? 15.609 5.822 -16.053 1.00 87.56 360 ILE A C 1
ATOM 2910 O O . ILE A 1 360 ? 15.959 4.670 -15.810 1.00 87.56 360 ILE A O 1
ATOM 2914 N N . CYS A 1 361 ? 14.776 6.470 -15.232 1.00 88.25 361 CYS A N 1
ATOM 2915 C CA . CYS A 1 361 ? 14.208 5.857 -14.027 1.00 88.25 361 CYS A CA 1
ATOM 2916 C C . CYS A 1 361 ? 13.015 4.919 -14.309 1.00 88.25 361 CYS A C 1
ATOM 2918 O O . CYS A 1 361 ? 12.605 4.178 -13.416 1.00 88.25 361 CYS A O 1
ATOM 2920 N N . ALA A 1 362 ? 12.405 4.953 -15.500 1.00 89.25 362 ALA A N 1
ATOM 2921 C CA . ALA A 1 362 ? 11.085 4.365 -15.745 1.00 89.25 362 ALA A CA 1
ATOM 2922 C C . ALA A 1 362 ? 11.002 2.876 -15.373 1.00 89.25 362 ALA A C 1
ATOM 2924 O O . ALA A 1 362 ? 10.101 2.488 -14.630 1.00 89.25 362 ALA A O 1
ATOM 2925 N N . ILE A 1 363 ? 11.960 2.058 -15.824 1.00 87.56 363 ILE A N 1
ATOM 2926 C CA . ILE A 1 363 ? 11.974 0.603 -15.581 1.00 87.56 363 ILE A CA 1
ATOM 2927 C C . ILE A 1 363 ? 12.019 0.304 -14.075 1.00 87.56 363 ILE A C 1
ATOM 2929 O O . ILE A 1 363 ? 11.271 -0.542 -13.583 1.00 87.56 363 ILE A O 1
ATOM 2933 N N . GLY A 1 364 ? 12.834 1.050 -13.326 1.00 86.69 364 GLY A N 1
ATOM 2934 C CA . GLY A 1 364 ? 12.953 0.893 -11.880 1.00 86.69 364 GLY A CA 1
ATOM 2935 C C . GLY A 1 364 ? 11.687 1.251 -11.108 1.00 86.69 364 GLY A C 1
ATOM 2936 O O . GLY A 1 364 ? 11.409 0.639 -10.086 1.00 86.69 364 GLY A O 1
ATOM 2937 N N . TYR A 1 365 ? 10.876 2.185 -11.607 1.00 88.69 365 TYR A N 1
ATOM 2938 C CA . TYR A 1 365 ? 9.584 2.512 -10.995 1.00 88.69 365 TYR A CA 1
ATOM 2939 C C . TYR A 1 365 ? 8.449 1.600 -11.475 1.00 88.69 365 TYR A C 1
ATOM 2941 O O . TYR A 1 365 ? 7.439 1.450 -10.787 1.00 88.69 365 TYR A O 1
ATOM 2949 N N . MET A 1 366 ? 8.574 0.966 -12.644 1.00 89.50 366 MET A N 1
ATOM 2950 C CA . MET A 1 366 ? 7.549 0.034 -13.117 1.00 89.50 366 MET A CA 1
ATOM 2951 C C . MET A 1 366 ? 7.402 -1.183 -12.205 1.00 89.50 366 MET A C 1
ATOM 2953 O O . MET A 1 366 ? 6.293 -1.685 -12.061 1.00 89.50 366 MET A O 1
ATOM 2957 N N . LYS A 1 367 ? 8.468 -1.619 -11.526 1.00 88.31 367 LYS A N 1
ATOM 2958 C CA . LYS A 1 367 ? 8.414 -2.746 -10.578 1.00 88.31 367 LYS A CA 1
ATOM 2959 C C . LYS A 1 367 ? 7.643 -2.448 -9.284 1.00 88.31 367 LYS A C 1
ATOM 2961 O O . LYS A 1 367 ? 7.569 -3.313 -8.426 1.00 88.31 367 LYS A O 1
ATOM 2966 N N . GLN A 1 368 ? 7.088 -1.248 -9.110 1.00 86.88 368 GLN A N 1
ATOM 2967 C CA . GLN A 1 368 ? 6.322 -0.905 -7.908 1.00 86.88 368 GLN A CA 1
ATOM 2968 C C . GLN A 1 368 ? 4.931 -1.549 -7.883 1.00 86.88 368 GLN A C 1
ATOM 2970 O O . GLN A 1 368 ? 4.387 -1.776 -6.812 1.00 86.88 368 GLN A O 1
ATOM 2975 N N . PHE A 1 369 ? 4.322 -1.836 -9.041 1.00 90.38 369 PHE A N 1
ATOM 2976 C CA . PHE A 1 369 ? 2.961 -2.388 -9.078 1.00 90.38 369 PHE A CA 1
ATOM 2977 C C . PHE A 1 369 ? 2.821 -3.849 -8.603 1.00 90.38 369 PHE A C 1
ATOM 2979 O O . PHE A 1 369 ? 1.809 -4.136 -7.958 1.00 90.38 369 PHE A O 1
ATOM 2986 N N . PRO A 1 370 ? 3.745 -4.785 -8.929 1.00 92.75 370 PRO A N 1
ATOM 2987 C CA . PRO A 1 370 ? 3.534 -6.208 -8.687 1.00 92.75 370 PRO A CA 1
ATOM 2988 C C . PRO A 1 370 ? 3.229 -6.553 -7.224 1.00 92.75 370 PRO A C 1
ATOM 2990 O O . PRO A 1 370 ? 2.244 -7.260 -7.006 1.00 92.75 370 PRO A O 1
ATOM 2993 N N . PRO A 1 371 ? 3.922 -5.987 -6.212 1.00 92.00 371 PRO A N 1
ATOM 2994 C CA . PRO A 1 371 ? 3.595 -6.272 -4.819 1.00 92.00 371 PRO A CA 1
ATOM 2995 C C . PRO A 1 371 ? 2.165 -5.889 -4.419 1.00 92.00 371 PRO A C 1
ATOM 2997 O O . PRO A 1 371 ? 1.495 -6.642 -3.718 1.00 92.00 371 PRO A O 1
ATOM 3000 N N . HIS A 1 372 ? 1.653 -4.750 -4.894 1.00 93.31 372 HIS A N 1
ATOM 3001 C CA . HIS A 1 372 ? 0.268 -4.345 -4.626 1.00 93.31 372 HIS A CA 1
ATOM 3002 C C . HIS A 1 372 ? -0.739 -5.304 -5.253 1.00 93.31 372 HIS A C 1
ATOM 3004 O O . HIS A 1 372 ? -1.757 -5.633 -4.645 1.00 93.31 372 HIS A O 1
ATOM 3010 N N . PHE A 1 373 ? -0.452 -5.750 -6.474 1.00 95.50 373 PHE A N 1
ATOM 3011 C CA . PHE A 1 373 ? -1.311 -6.661 -7.216 1.00 95.50 373 PHE A CA 1
ATOM 3012 C C . PHE A 1 373 ? -1.309 -8.075 -6.627 1.00 95.50 373 PHE A C 1
ATOM 3014 O O . PHE A 1 373 ? -2.348 -8.724 -6.665 1.00 95.50 373 PHE A O 1
ATOM 3021 N N . GLU A 1 374 ? -0.213 -8.524 -6.011 1.00 94.50 374 GLU A N 1
ATOM 3022 C CA . GLU A 1 374 ? -0.177 -9.767 -5.223 1.00 94.50 374 GLU A CA 1
ATOM 3023 C C . GLU A 1 374 ? -1.101 -9.703 -4.008 1.00 94.50 374 GLU A C 1
ATOM 3025 O O . GLU A 1 374 ? -1.871 -10.629 -3.757 1.00 94.50 374 GLU A O 1
ATOM 3030 N N . LEU A 1 375 ? -1.035 -8.600 -3.257 1.00 95.88 375 LEU A N 1
ATOM 3031 C CA . LEU A 1 375 ? -1.886 -8.402 -2.086 1.00 95.88 375 LEU A CA 1
ATOM 3032 C C . LEU A 1 375 ? -3.360 -8.348 -2.505 1.00 95.88 375 LEU A C 1
ATOM 3034 O O . LEU A 1 375 ? -4.197 -9.061 -1.957 1.00 95.88 375 LEU A O 1
ATOM 3038 N N . ILE A 1 376 ? -3.683 -7.566 -3.538 1.00 97.31 376 ILE A N 1
ATOM 3039 C CA . ILE A 1 376 ? -5.047 -7.502 -4.080 1.00 97.31 376 ILE A CA 1
ATOM 3040 C C . ILE A 1 376 ? -5.506 -8.874 -4.587 1.00 97.31 376 ILE A C 1
ATOM 3042 O O . ILE A 1 376 ? -6.644 -9.255 -4.328 1.00 97.31 376 ILE A O 1
ATOM 3046 N N . HIS A 1 377 ? -4.633 -9.640 -5.246 1.00 97.81 377 HIS A N 1
ATOM 3047 C CA . HIS A 1 377 ? -4.950 -10.998 -5.678 1.00 97.81 377 HIS A CA 1
ATOM 3048 C C . HIS A 1 377 ? -5.301 -11.905 -4.506 1.00 97.81 377 HIS A C 1
ATOM 3050 O O . HIS A 1 377 ? -6.337 -12.556 -4.556 1.00 97.81 377 HIS A O 1
ATOM 3056 N N . HIS A 1 378 ? -4.499 -11.900 -3.439 1.00 97.12 378 HIS A N 1
ATOM 3057 C CA . HIS A 1 378 ? -4.808 -12.658 -2.231 1.00 97.12 378 HIS A CA 1
ATOM 3058 C C . HIS A 1 378 ? -6.179 -12.269 -1.657 1.00 97.12 378 HIS A C 1
ATOM 3060 O O . HIS A 1 378 ? -7.011 -13.140 -1.408 1.00 97.12 378 HIS A O 1
ATOM 3066 N N . ALA A 1 379 ? -6.438 -10.969 -1.499 1.00 97.75 379 ALA A N 1
ATOM 3067 C CA . ALA A 1 379 ? -7.699 -10.474 -0.957 1.00 97.75 379 ALA A CA 1
ATOM 3068 C C . ALA A 1 379 ? -8.907 -10.869 -1.827 1.00 97.75 379 ALA A C 1
ATOM 3070 O O . ALA A 1 379 ? -9.913 -11.347 -1.308 1.00 97.75 379 ALA A O 1
ATOM 3071 N N . PHE A 1 380 ? -8.805 -10.717 -3.150 1.00 98.44 380 PHE A N 1
ATOM 3072 C CA . PHE A 1 380 ? -9.886 -11.030 -4.089 1.00 98.44 380 PHE A CA 1
ATOM 3073 C C . PHE A 1 380 ? -10.112 -12.530 -4.258 1.00 98.44 380 PHE A C 1
ATOM 3075 O O . PHE A 1 380 ? -11.259 -12.974 -4.307 1.00 98.44 380 PHE A O 1
ATOM 3082 N N . GLN A 1 381 ? -9.041 -13.321 -4.312 1.00 97.75 381 GLN A N 1
ATOM 3083 C CA . GLN A 1 381 ? -9.142 -14.773 -4.357 1.00 97.75 381 GLN A CA 1
ATOM 3084 C C . GLN A 1 381 ? -9.822 -15.294 -3.092 1.00 97.75 381 GLN A C 1
ATOM 3086 O O . GLN A 1 381 ? -10.718 -16.127 -3.181 1.00 97.75 381 GLN A O 1
ATOM 3091 N N . LYS A 1 382 ? -9.447 -14.764 -1.923 1.00 97.25 382 LYS A N 1
ATOM 3092 C CA . LYS A 1 382 ? -10.018 -15.191 -0.648 1.00 97.25 382 LYS A CA 1
ATOM 3093 C C . LYS A 1 382 ? -11.481 -14.779 -0.476 1.00 97.25 382 LYS A C 1
ATOM 3095 O O . LYS A 1 382 ? -12.290 -15.594 -0.053 1.00 97.25 382 LYS A O 1
ATOM 3100 N N . ALA A 1 383 ? -11.812 -13.525 -0.776 1.00 98.06 383 ALA A N 1
ATOM 3101 C CA . ALA A 1 383 ? -13.158 -12.998 -0.559 1.00 98.06 383 ALA A CA 1
ATOM 3102 C C . ALA A 1 383 ? -14.160 -13.454 -1.628 1.00 98.06 383 ALA A C 1
ATOM 3104 O O . ALA A 1 383 ? -15.342 -13.616 -1.346 1.00 98.06 383 ALA A O 1
ATOM 3105 N N . PHE A 1 384 ? -13.703 -13.643 -2.868 1.00 97.94 384 PHE A N 1
ATOM 3106 C CA . PHE A 1 384 ? -14.604 -13.771 -4.017 1.00 97.94 384 PHE A CA 1
ATOM 3107 C C . PHE A 1 384 ? -14.240 -14.912 -4.973 1.00 97.94 384 PHE A C 1
ATOM 3109 O O . PHE A 1 384 ? -14.916 -15.088 -5.983 1.00 97.94 384 PHE A O 1
ATOM 3116 N N . GLY A 1 385 ? -13.164 -15.665 -4.719 1.00 97.50 385 GLY A N 1
ATOM 3117 C CA . GLY A 1 385 ? -12.681 -16.695 -5.646 1.00 97.50 385 GLY A CA 1
ATOM 3118 C C . GLY A 1 385 ? -12.138 -16.134 -6.967 1.00 97.50 385 GLY A C 1
ATOM 3119 O O . GLY A 1 385 ? -12.032 -16.865 -7.948 1.00 97.50 385 GLY A O 1
ATOM 3120 N N . ILE A 1 386 ? -11.811 -14.838 -7.022 1.00 98.00 386 ILE A N 1
ATOM 3121 C CA . ILE A 1 386 ? -11.405 -14.156 -8.256 1.00 98.00 386 ILE A CA 1
ATOM 3122 C C . ILE A 1 386 ? -9.906 -14.337 -8.515 1.00 98.00 386 ILE A C 1
ATOM 3124 O O . ILE A 1 386 ? -9.062 -13.900 -7.729 1.00 98.00 386 ILE A O 1
ATOM 3128 N N . ASP A 1 387 ? -9.564 -14.872 -9.690 1.00 96.81 387 ASP A N 1
ATOM 3129 C CA . ASP A 1 387 ? -8.191 -14.893 -10.204 1.00 96.81 387 ASP A CA 1
ATOM 3130 C C . ASP A 1 387 ? -7.796 -13.530 -10.805 1.00 96.81 387 ASP A C 1
ATOM 3132 O O . ASP A 1 387 ? -7.751 -13.304 -12.021 1.00 96.81 387 ASP A O 1
ATOM 3136 N N . PHE A 1 388 ? -7.540 -12.577 -9.908 1.00 97.81 388 PHE A N 1
ATOM 3137 C CA . PHE A 1 388 ? -7.236 -11.190 -10.262 1.00 97.81 388 PHE A CA 1
ATOM 3138 C C . PHE A 1 388 ? -6.066 -11.057 -11.252 1.00 97.81 388 PHE A C 1
ATOM 3140 O O . PHE A 1 388 ? -6.149 -10.272 -12.198 1.00 97.81 388 PHE A O 1
ATOM 3147 N N . ILE A 1 389 ? -4.983 -11.827 -11.078 1.00 97.06 389 ILE A N 1
ATOM 3148 C CA . ILE A 1 389 ? -3.765 -11.648 -11.882 1.00 97.06 389 ILE A CA 1
ATOM 3149 C C . ILE A 1 389 ? -3.922 -12.097 -13.339 1.00 97.06 389 ILE A C 1
ATOM 3151 O O . ILE A 1 389 ? -3.143 -11.665 -14.195 1.00 97.06 389 ILE A O 1
ATOM 3155 N N . ASN A 1 390 ? -4.945 -12.906 -13.624 1.00 96.50 390 ASN A N 1
ATOM 3156 C CA . ASN A 1 390 ? -5.311 -13.359 -14.966 1.00 96.50 390 ASN A CA 1
ATOM 3157 C C . ASN A 1 390 ? -6.563 -12.661 -15.519 1.00 96.50 390 ASN A C 1
ATOM 3159 O O . ASN A 1 390 ? -6.995 -12.955 -16.635 1.00 96.50 390 ASN A O 1
ATOM 3163 N N . THR A 1 391 ? -7.113 -11.680 -14.801 1.00 96.00 391 THR A N 1
ATOM 3164 C CA . THR A 1 391 ? -8.237 -10.879 -15.291 1.00 96.00 391 THR A CA 1
ATOM 3165 C C . THR A 1 391 ? -7.739 -9.752 -16.198 1.00 96.00 391 THR A C 1
ATOM 3167 O O . THR A 1 391 ? -6.788 -9.038 -15.875 1.00 96.00 391 THR A O 1
ATOM 3170 N N . LYS A 1 392 ? -8.371 -9.593 -17.366 1.00 96.69 392 LYS A N 1
ATOM 3171 C CA . LYS A 1 392 ? -7.999 -8.566 -18.348 1.00 96.69 392 LYS A CA 1
ATOM 3172 C C . LYS A 1 392 ? -8.477 -7.184 -17.910 1.00 96.69 392 LYS A C 1
ATOM 3174 O O . LYS A 1 392 ? -9.607 -7.021 -17.457 1.00 96.69 392 LYS A O 1
ATOM 3179 N N . ASN A 1 393 ? -7.631 -6.182 -18.114 1.00 94.31 393 ASN A N 1
ATOM 3180 C CA . ASN A 1 393 ? -8.025 -4.782 -18.057 1.00 94.31 393 ASN A CA 1
ATOM 3181 C C . ASN A 1 393 ? -8.748 -4.353 -19.350 1.00 94.31 393 ASN A C 1
ATOM 3183 O O . ASN A 1 393 ? -8.912 -5.127 -20.295 1.00 94.31 393 ASN A O 1
ATOM 3187 N N . ILE A 1 394 ? -9.102 -3.071 -19.424 1.00 93.88 394 ILE A N 1
ATOM 3188 C CA . ILE A 1 394 ? -9.773 -2.458 -20.581 1.00 93.88 394 ILE A CA 1
ATOM 3189 C C . ILE A 1 394 ? -8.968 -2.486 -21.890 1.00 93.88 394 ILE A C 1
ATOM 3191 O O . ILE A 1 394 ? -9.533 -2.286 -22.960 1.00 93.88 394 ILE A O 1
ATOM 3195 N N . ASN A 1 395 ? -7.661 -2.746 -21.819 1.00 94.12 395 ASN A N 1
ATOM 3196 C CA . ASN A 1 395 ? -6.769 -2.873 -22.970 1.00 94.12 395 ASN A CA 1
ATOM 3197 C C . ASN A 1 395 ? -6.483 -4.346 -23.327 1.00 94.12 395 ASN A C 1
ATOM 3199 O O . ASN A 1 395 ? -5.612 -4.616 -24.150 1.00 94.12 395 ASN A O 1
ATOM 3203 N N . GLY A 1 396 ? -7.190 -5.302 -22.711 1.00 95.31 396 GLY A N 1
ATOM 3204 C CA . GLY A 1 396 ? -7.036 -6.735 -22.972 1.00 95.31 396 GLY A CA 1
ATOM 3205 C C . GLY A 1 396 ? -5.812 -7.385 -22.316 1.00 95.31 396 GLY A C 1
ATOM 3206 O O . GLY A 1 396 ? -5.526 -8.548 -22.601 1.00 95.31 396 GLY A O 1
ATOM 3207 N N . VAL A 1 397 ? -5.108 -6.668 -21.435 1.00 96.69 397 VAL A N 1
ATOM 3208 C CA . VAL A 1 397 ? -3.884 -7.119 -20.759 1.00 96.69 397 VAL A CA 1
ATOM 3209 C C . VAL A 1 397 ? -4.188 -7.562 -19.334 1.00 96.69 397 VAL A C 1
ATOM 3211 O O . VAL A 1 397 ? -4.948 -6.906 -18.625 1.00 96.69 397 VAL A O 1
ATOM 3214 N N . THR A 1 398 ? -3.560 -8.651 -18.893 1.00 97.75 398 THR A N 1
ATOM 3215 C CA . THR A 1 398 ? -3.633 -9.104 -17.499 1.00 97.75 398 THR A CA 1
ATOM 3216 C C . THR A 1 398 ? -2.440 -8.591 -16.683 1.00 97.75 398 THR A C 1
ATOM 3218 O O . THR A 1 398 ? -1.354 -8.385 -17.241 1.00 97.75 398 THR A O 1
ATOM 3221 N N . PRO A 1 399 ? -2.588 -8.433 -15.355 1.00 97.44 399 PRO A N 1
ATOM 3222 C CA . PRO A 1 399 ? -1.467 -8.191 -14.451 1.00 97.44 399 PRO A CA 1
ATOM 3223 C C . PRO A 1 399 ? -0.270 -9.130 -14.659 1.00 97.44 399 PRO A C 1
ATOM 3225 O O . PRO A 1 399 ? 0.871 -8.672 -14.656 1.00 97.44 399 PRO A O 1
ATOM 3228 N N . LEU A 1 400 ? -0.511 -10.428 -14.886 1.00 97.81 400 LEU A N 1
ATOM 3229 C CA . LEU A 1 400 ? 0.550 -11.421 -15.092 1.00 97.81 400 LEU A CA 1
ATOM 3230 C C . LEU A 1 400 ? 1.334 -11.169 -16.386 1.00 97.81 400 LEU A C 1
ATOM 3232 O O . LEU A 1 400 ? 2.560 -11.306 -16.411 1.00 97.81 400 LEU A O 1
ATOM 3236 N N . VAL A 1 401 ? 0.643 -10.774 -17.459 1.00 97.94 401 VAL A N 1
ATOM 3237 C CA . VAL A 1 401 ? 1.291 -10.405 -18.725 1.00 97.94 401 VAL A CA 1
ATOM 3238 C C . VAL A 1 401 ? 2.108 -9.126 -18.551 1.00 97.94 401 VAL A C 1
ATOM 3240 O O . VAL A 1 401 ? 3.247 -9.081 -19.007 1.00 97.94 401 VAL A O 1
ATOM 3243 N N . ALA A 1 402 ? 1.592 -8.120 -17.839 1.00 96.81 402 ALA A N 1
ATOM 3244 C CA . ALA A 1 402 ? 2.349 -6.905 -17.532 1.00 96.81 402 ALA A CA 1
ATOM 3245 C C . ALA A 1 402 ? 3.589 -7.183 -16.666 1.00 96.81 402 ALA A C 1
ATOM 3247 O O . ALA A 1 402 ? 4.659 -6.625 -16.914 1.00 96.81 402 ALA A O 1
ATOM 3248 N N . TYR A 1 403 ? 3.473 -8.089 -15.689 1.00 97.00 403 TYR A N 1
ATOM 3249 C CA . TYR A 1 403 ? 4.604 -8.530 -14.876 1.00 97.00 403 TYR A CA 1
ATOM 3250 C C . TYR A 1 403 ? 5.684 -9.145 -15.762 1.00 97.00 403 TYR A C 1
ATOM 3252 O O . TYR A 1 403 ? 6.824 -8.688 -15.734 1.00 97.00 403 TYR A O 1
ATOM 3260 N N . ALA A 1 404 ? 5.320 -10.112 -16.607 1.00 96.69 404 ALA A N 1
ATOM 3261 C CA . ALA A 1 404 ? 6.232 -10.725 -17.568 1.00 96.69 404 ALA A CA 1
ATOM 3262 C C . ALA A 1 404 ? 6.874 -9.700 -18.511 1.00 96.69 404 ALA A C 1
ATOM 3264 O O . ALA A 1 404 ? 8.074 -9.768 -18.779 1.00 96.69 404 ALA A O 1
ATOM 3265 N N . LYS A 1 405 ? 6.082 -8.733 -18.986 1.00 96.12 405 LYS A N 1
ATOM 3266 C CA . LYS A 1 405 ? 6.545 -7.717 -19.924 1.00 96.12 405 LYS A CA 1
ATOM 3267 C C . LYS A 1 405 ? 7.647 -6.848 -19.332 1.00 96.12 405 LYS A C 1
ATOM 3269 O O . LYS A 1 405 ? 8.593 -6.509 -20.032 1.00 96.12 405 LYS A O 1
ATOM 3274 N N . LEU A 1 406 ? 7.573 -6.537 -18.040 1.00 94.25 406 LEU A N 1
ATOM 3275 C CA . LEU A 1 406 ? 8.622 -5.787 -17.354 1.00 94.25 406 LEU A CA 1
ATOM 3276 C C . LEU A 1 406 ? 9.982 -6.505 -17.401 1.00 94.25 406 LEU A C 1
ATOM 3278 O O . LEU A 1 406 ? 11.004 -5.862 -17.631 1.00 94.25 406 LEU A O 1
ATOM 3282 N N . TRP A 1 407 ? 9.997 -7.833 -17.252 1.00 93.19 407 TRP A N 1
ATOM 3283 C CA . TRP A 1 407 ? 11.220 -8.626 -17.401 1.00 93.19 407 TRP A CA 1
ATOM 3284 C C . TRP A 1 407 ? 11.782 -8.563 -18.826 1.00 93.19 407 TRP A C 1
ATOM 3286 O O . TRP A 1 407 ? 12.990 -8.409 -19.002 1.00 93.19 407 TRP A O 1
ATOM 3296 N N . GLU A 1 408 ? 10.919 -8.646 -19.842 1.00 94.31 408 GLU A N 1
ATOM 3297 C CA . GLU A 1 408 ? 11.330 -8.489 -21.244 1.00 94.31 408 GLU A CA 1
ATOM 3298 C C . GLU A 1 408 ? 11.951 -7.110 -21.487 1.00 94.31 408 GLU A C 1
ATOM 3300 O O . GLU A 1 408 ? 13.038 -7.022 -22.048 1.00 94.31 408 GLU A O 1
ATOM 3305 N N . ILE A 1 409 ? 11.313 -6.045 -20.993 1.00 92.56 409 ILE A N 1
ATOM 3306 C CA . ILE A 1 409 ? 11.800 -4.662 -21.112 1.00 92.56 409 ILE A CA 1
ATOM 3307 C C . ILE A 1 409 ? 13.153 -4.491 -20.427 1.00 92.56 409 ILE A C 1
ATOM 3309 O O . ILE A 1 409 ? 14.017 -3.794 -20.950 1.00 92.56 409 ILE A O 1
ATOM 3313 N N . ALA A 1 410 ? 13.360 -5.129 -19.274 1.00 90.56 410 ALA A N 1
ATOM 3314 C CA . ALA A 1 410 ? 14.650 -5.091 -18.604 1.00 90.56 410 ALA A CA 1
ATOM 3315 C C . ALA A 1 410 ? 15.763 -5.666 -19.506 1.00 90.56 410 ALA A C 1
ATOM 3317 O O . ALA A 1 410 ? 16.874 -5.151 -19.492 1.00 90.56 410 ALA A O 1
ATOM 3318 N N . HIS A 1 411 ? 15.489 -6.682 -20.329 1.00 90.19 411 HIS A N 1
ATOM 3319 C CA . HIS A 1 411 ? 16.498 -7.304 -21.204 1.00 90.19 411 HIS A CA 1
ATOM 3320 C C . HIS A 1 411 ? 16.565 -6.684 -22.601 1.00 90.19 411 HIS A C 1
ATOM 3322 O O . HIS A 1 411 ? 17.575 -6.831 -23.282 1.00 90.19 411 HIS A O 1
ATOM 3328 N N . ASP A 1 412 ? 15.518 -5.974 -23.013 1.00 91.19 412 ASP A N 1
ATOM 3329 C CA . ASP A 1 412 ? 15.462 -5.232 -24.268 1.00 91.19 412 ASP A CA 1
ATOM 3330 C C . ASP A 1 412 ? 14.737 -3.880 -24.080 1.00 91.19 412 ASP A C 1
ATOM 3332 O O . ASP A 1 412 ? 13.557 -3.718 -24.424 1.00 91.19 412 ASP A O 1
ATOM 3336 N N . PRO A 1 413 ? 15.440 -2.868 -23.531 1.00 89.94 413 PRO A N 1
ATOM 3337 C CA . PRO A 1 413 ? 14.848 -1.565 -23.230 1.00 89.94 413 PRO A CA 1
ATOM 3338 C C . PRO A 1 413 ? 14.438 -0.766 -24.474 1.00 89.94 413 PRO A C 1
ATOM 3340 O O . PRO A 1 413 ? 13.695 0.212 -24.362 1.00 89.94 413 PRO A O 1
ATOM 3343 N N . LEU A 1 414 ? 14.887 -1.152 -25.676 1.00 90.06 414 LEU A N 1
ATOM 3344 C CA . LEU A 1 414 ? 14.545 -0.430 -26.905 1.00 90.06 414 LEU A CA 1
ATOM 3345 C C . LEU A 1 414 ? 13.042 -0.494 -27.212 1.00 90.06 414 LEU A C 1
ATOM 3347 O O . LEU A 1 414 ? 12.497 0.438 -27.809 1.00 90.06 414 LEU A O 1
ATOM 3351 N N . GLN A 1 415 ? 12.345 -1.529 -26.733 1.00 89.00 415 GLN A N 1
ATOM 3352 C CA . GLN A 1 415 ? 10.904 -1.708 -26.942 1.00 89.00 415 GLN A CA 1
ATOM 3353 C C . GLN A 1 415 ? 10.057 -0.573 -26.353 1.00 89.00 415 GLN A C 1
ATOM 3355 O O . GLN A 1 415 ? 8.971 -0.282 -26.868 1.00 89.00 415 GLN A O 1
ATOM 3360 N N . VAL A 1 416 ? 10.538 0.079 -25.287 1.00 88.62 416 VAL A N 1
ATOM 3361 C CA . VAL A 1 416 ? 9.777 1.127 -24.591 1.00 88.62 416 VAL A CA 1
ATOM 3362 C C . VAL A 1 416 ? 10.085 2.544 -25.068 1.00 88.62 416 VAL A C 1
ATOM 3364 O O . VAL A 1 416 ? 9.354 3.476 -24.735 1.00 88.62 416 VAL A O 1
ATOM 3367 N N . VAL A 1 417 ? 11.117 2.721 -25.898 1.00 87.81 417 VAL A N 1
ATOM 3368 C CA . VAL A 1 417 ? 11.581 4.040 -26.366 1.00 87.81 417 VAL A CA 1
ATOM 3369 C C . VAL A 1 417 ? 10.473 4.816 -27.074 1.00 87.81 417 VAL A C 1
ATOM 3371 O O . VAL A 1 417 ? 10.334 6.017 -26.868 1.00 87.81 417 VAL A O 1
ATOM 3374 N N . LYS A 1 418 ? 9.622 4.134 -27.848 1.00 89.00 418 LYS A N 1
ATOM 3375 C CA . LYS A 1 418 ? 8.498 4.760 -28.567 1.00 89.00 418 LYS A CA 1
ATOM 3376 C C . LYS A 1 418 ? 7.425 5.378 -27.653 1.00 89.00 418 LYS A C 1
ATOM 3378 O O . LYS A 1 418 ? 6.597 6.149 -28.131 1.00 89.00 418 LYS A O 1
ATOM 3383 N N . TYR A 1 419 ? 7.422 5.038 -26.363 1.00 88.31 419 TYR A N 1
ATOM 3384 C CA . TYR A 1 419 ? 6.502 5.587 -25.360 1.00 88.31 419 TYR A CA 1
ATOM 3385 C C . TYR A 1 419 ? 7.126 6.688 -24.504 1.00 88.31 419 TYR A C 1
ATOM 3387 O O . TYR A 1 419 ? 6.414 7.356 -23.751 1.00 88.31 419 TYR A O 1
ATOM 3395 N N . TRP A 1 420 ? 8.443 6.862 -24.584 1.00 87.12 420 TRP A N 1
ATOM 3396 C CA . TRP A 1 420 ? 9.143 7.899 -23.850 1.00 87.12 420 TRP A CA 1
ATOM 3397 C C . TRP A 1 420 ? 8.777 9.279 -24.409 1.00 87.12 420 TRP A C 1
ATOM 3399 O O . TRP A 1 420 ? 8.693 9.485 -25.618 1.00 87.12 420 TRP A O 1
ATOM 3409 N N . ASN A 1 421 ? 8.526 10.233 -23.515 1.00 83.06 421 ASN A N 1
ATOM 3410 C CA . ASN A 1 421 ? 8.062 11.577 -23.859 1.00 83.06 421 ASN A CA 1
ATOM 3411 C C . ASN A 1 421 ? 9.190 12.625 -23.887 1.00 83.06 421 ASN A C 1
ATOM 3413 O O . ASN A 1 421 ? 8.895 13.815 -23.961 1.00 83.06 421 ASN A O 1
ATOM 3417 N N . GLY A 1 422 ? 10.453 12.199 -23.795 1.00 84.25 422 GLY A N 1
ATOM 3418 C CA . GLY A 1 422 ? 11.618 13.086 -23.780 1.00 84.25 422 GLY A CA 1
ATOM 3419 C C . GLY A 1 422 ? 12.031 13.597 -22.394 1.00 84.25 422 GLY A C 1
ATOM 3420 O O . GLY A 1 422 ? 13.019 14.316 -22.301 1.00 84.25 422 GLY A O 1
ATOM 3421 N N . SER A 1 423 ? 11.306 13.254 -21.321 1.00 85.75 423 SER A N 1
ATOM 3422 C CA . SER A 1 423 ? 11.645 13.663 -19.950 1.00 85.75 423 SER A CA 1
ATOM 3423 C C . SER A 1 423 ? 12.505 12.617 -19.238 1.00 85.75 423 SER A C 1
ATOM 3425 O O . SER A 1 423 ? 12.239 11.421 -19.340 1.00 85.75 423 SER A O 1
ATOM 3427 N N . ASP A 1 424 ? 13.525 13.065 -18.505 1.00 87.12 424 ASP A N 1
ATOM 3428 C CA . ASP A 1 424 ? 14.439 12.211 -17.748 1.00 87.12 424 ASP A CA 1
ATOM 3429 C C . ASP A 1 424 ? 14.479 12.617 -16.275 1.00 87.12 424 ASP A C 1
ATOM 3431 O O . ASP A 1 424 ? 14.782 13.760 -15.931 1.00 87.12 424 ASP A O 1
ATOM 3435 N N . GLN A 1 425 ? 14.241 11.650 -15.392 1.00 88.44 425 GLN A N 1
ATOM 3436 C CA . GLN A 1 425 ? 14.568 11.785 -13.981 1.00 88.44 425 GLN A CA 1
ATOM 3437 C C . GLN A 1 425 ? 16.013 11.311 -13.777 1.00 88.44 425 GLN A C 1
ATOM 3439 O O . GLN A 1 425 ? 16.292 10.118 -13.698 1.00 88.44 425 GLN A O 1
ATOM 3444 N N . MET A 1 426 ? 16.949 12.256 -13.687 1.00 87.81 426 MET A N 1
ATOM 3445 C CA . MET A 1 426 ? 18.384 11.942 -13.644 1.00 87.81 426 MET A CA 1
ATOM 3446 C C . MET A 1 426 ? 18.842 11.279 -12.337 1.00 87.81 426 MET A C 1
ATOM 3448 O O . MET A 1 426 ? 19.943 10.752 -12.286 1.00 87.81 426 MET A O 1
ATOM 3452 N N . SER A 1 427 ? 18.014 11.220 -11.289 1.00 84.81 427 SER A N 1
ATOM 3453 C CA . SER A 1 427 ? 18.403 10.598 -10.012 1.00 84.81 427 SER A CA 1
ATOM 3454 C C . SER A 1 427 ? 18.710 9.095 -10.106 1.00 84.81 427 SER A C 1
ATOM 3456 O O . SER A 1 427 ? 19.311 8.558 -9.185 1.00 84.81 427 SER A O 1
ATOM 3458 N N . CYS A 1 428 ? 18.299 8.406 -11.180 1.00 82.44 428 CYS A N 1
ATOM 3459 C CA . CYS A 1 428 ? 18.620 6.988 -11.404 1.00 82.44 428 CYS A CA 1
ATOM 3460 C C . CYS A 1 428 ? 19.794 6.770 -12.372 1.00 82.44 428 CYS A C 1
ATOM 3462 O O . CYS A 1 428 ? 19.971 5.660 -12.867 1.00 82.44 428 CYS A O 1
ATOM 3464 N N . THR A 1 429 ? 20.574 7.800 -12.708 1.00 82.75 429 THR A N 1
ATOM 3465 C CA . THR A 1 429 ? 21.757 7.622 -13.560 1.00 82.75 429 THR A CA 1
ATOM 3466 C C . THR A 1 429 ? 22.989 7.253 -12.727 1.00 82.75 429 THR A C 1
ATOM 3468 O O . THR A 1 429 ? 23.426 8.022 -11.877 1.00 82.75 429 THR A O 1
ATOM 3471 N N . SER A 1 430 ? 23.570 6.071 -12.957 1.00 79.00 430 SER A N 1
ATOM 3472 C CA . SER A 1 430 ? 24.846 5.666 -12.336 1.00 79.00 430 SER A CA 1
ATOM 3473 C C . SER A 1 430 ? 26.071 6.128 -13.130 1.00 79.00 430 SER A C 1
ATOM 3475 O O . SER A 1 430 ? 27.165 6.233 -12.587 1.00 79.00 430 SER A O 1
ATOM 3477 N N . ASN A 1 431 ? 25.891 6.424 -14.419 1.00 83.75 431 ASN A N 1
ATOM 3478 C CA . ASN A 1 431 ? 26.960 6.729 -15.372 1.00 83.75 431 ASN A CA 1
ATOM 3479 C C . ASN A 1 431 ? 26.838 8.138 -15.986 1.00 83.75 431 ASN A C 1
ATOM 3481 O O . ASN A 1 431 ? 27.509 8.440 -16.973 1.00 83.75 431 ASN A O 1
ATOM 3485 N N . GLY A 1 432 ? 25.950 8.984 -15.449 1.00 86.75 432 GLY A N 1
ATOM 3486 C CA . GLY A 1 432 ? 25.700 10.344 -15.938 1.00 86.75 432 GLY A CA 1
ATOM 3487 C C . GLY A 1 432 ? 24.870 10.429 -17.225 1.00 86.75 432 GLY A C 1
ATOM 3488 O O . GLY A 1 432 ? 24.573 11.529 -17.687 1.00 86.75 432 GLY A O 1
ATOM 3489 N N . LYS A 1 433 ? 24.491 9.298 -17.831 1.00 88.81 433 LYS A N 1
ATOM 3490 C CA . LYS A 1 433 ? 23.797 9.264 -19.123 1.00 88.81 433 LYS A CA 1
ATOM 3491 C C . LYS A 1 433 ? 22.287 9.418 -18.948 1.00 88.81 433 LYS A C 1
ATOM 3493 O O . LYS A 1 433 ? 21.693 8.834 -18.041 1.00 88.81 433 LYS A O 1
ATOM 3498 N N . ASN A 1 434 ? 21.681 10.191 -19.846 1.00 89.75 434 ASN A N 1
ATOM 3499 C CA . ASN A 1 434 ? 20.228 10.304 -20.010 1.00 89.75 434 ASN A CA 1
ATOM 3500 C C . ASN A 1 434 ? 19.690 9.228 -20.974 1.00 89.75 434 ASN A C 1
ATOM 3502 O O . ASN A 1 434 ? 20.470 8.503 -21.600 1.00 89.75 434 ASN A O 1
ATOM 3506 N N . MET A 1 435 ? 18.367 9.134 -21.144 1.00 88.94 435 MET A N 1
ATOM 3507 C CA . MET A 1 435 ? 17.756 8.098 -21.986 1.00 88.94 435 MET A CA 1
ATOM 3508 C C . MET A 1 435 ? 18.268 8.125 -23.440 1.00 88.94 435 MET A C 1
ATOM 3510 O O . MET A 1 435 ? 18.537 7.068 -24.006 1.00 88.94 435 MET A O 1
ATOM 3514 N N . ASN A 1 436 ? 18.497 9.300 -24.040 1.00 91.94 436 ASN A N 1
ATOM 3515 C CA . ASN A 1 436 ? 19.041 9.415 -25.404 1.00 91.94 436 ASN A CA 1
ATOM 3516 C C . ASN A 1 436 ? 20.436 8.789 -25.545 1.00 91.94 436 ASN A C 1
ATOM 3518 O O . ASN A 1 436 ? 20.682 7.993 -26.456 1.00 91.94 436 ASN A O 1
ATOM 3522 N N . MET A 1 437 ? 21.351 9.134 -24.638 1.00 92.19 437 MET A N 1
ATOM 3523 C CA . MET A 1 437 ? 22.711 8.587 -24.620 1.00 92.19 437 MET A CA 1
ATOM 3524 C C . MET A 1 437 ? 22.691 7.074 -24.401 1.00 92.19 437 MET A C 1
ATOM 3526 O O . MET A 1 437 ? 23.444 6.332 -25.033 1.00 92.19 437 MET A O 1
ATOM 3530 N N . MET A 1 438 ? 21.790 6.619 -23.536 1.00 90.12 438 MET A N 1
ATOM 3531 C CA . MET A 1 438 ? 21.605 5.213 -23.215 1.00 90.12 438 MET A CA 1
ATOM 3532 C C . MET A 1 438 ? 21.039 4.429 -24.411 1.00 90.12 438 MET A C 1
ATOM 3534 O O . MET A 1 438 ? 21.519 3.338 -24.715 1.00 90.12 438 MET A O 1
ATOM 3538 N N . ILE A 1 439 ? 20.095 5.001 -25.167 1.00 91.31 439 ILE A N 1
ATOM 3539 C CA . ILE A 1 439 ? 19.586 4.421 -26.423 1.00 91.31 439 ILE A CA 1
ATOM 3540 C C . ILE A 1 439 ? 20.708 4.303 -27.457 1.00 91.31 439 ILE A C 1
ATOM 3542 O O . ILE A 1 439 ? 20.853 3.261 -28.099 1.00 91.31 439 ILE A O 1
ATOM 3546 N N . ALA A 1 440 ? 21.507 5.359 -27.632 1.00 93.44 440 ALA A N 1
ATOM 3547 C CA . ALA A 1 440 ? 22.631 5.345 -28.565 1.00 93.44 440 ALA A CA 1
ATOM 3548 C C . ALA A 1 440 ? 23.662 4.268 -28.190 1.00 93.44 440 ALA A C 1
ATOM 3550 O O . ALA A 1 440 ? 24.201 3.597 -29.070 1.00 93.44 440 ALA A O 1
ATOM 3551 N N . GLN A 1 441 ? 23.902 4.074 -26.892 1.00 91.75 441 GLN A N 1
ATOM 3552 C CA . GLN A 1 441 ? 24.765 3.016 -26.380 1.00 91.75 441 GLN A CA 1
ATOM 3553 C C . GLN A 1 441 ? 24.201 1.624 -26.679 1.00 91.75 441 GLN A C 1
ATOM 3555 O O . GLN A 1 441 ? 24.918 0.808 -27.248 1.00 91.75 441 GLN A O 1
ATOM 3560 N N . LEU A 1 442 ? 22.924 1.374 -26.374 1.00 91.25 442 LEU A N 1
ATOM 3561 C CA . LEU A 1 442 ? 22.272 0.087 -26.641 1.00 91.25 442 LEU A CA 1
ATOM 3562 C C . LEU A 1 442 ? 22.307 -0.304 -28.115 1.00 91.25 442 LEU A C 1
ATOM 3564 O O . LEU A 1 442 ? 22.550 -1.461 -28.440 1.00 91.25 442 LEU A O 1
ATOM 3568 N N . LYS A 1 443 ? 22.096 0.662 -29.016 1.00 92.81 443 LYS A N 1
ATOM 3569 C CA . LYS A 1 443 ? 22.176 0.419 -30.463 1.00 92.81 443 LYS A CA 1
ATOM 3570 C C . LYS A 1 443 ? 23.574 -0.016 -30.911 1.00 92.81 443 LYS A C 1
ATOM 3572 O O . LYS A 1 443 ? 23.686 -0.756 -31.879 1.00 92.81 443 LYS A O 1
ATOM 3577 N N . LYS A 1 444 ? 24.627 0.446 -30.228 1.00 94.38 444 LYS A N 1
ATOM 3578 C CA . LYS A 1 444 ? 26.021 0.065 -30.509 1.00 94.38 444 LYS A CA 1
ATOM 3579 C C . LYS A 1 444 ? 26.421 -1.235 -29.812 1.00 94.38 444 LYS A C 1
ATOM 3581 O O . LYS A 1 444 ? 27.172 -2.020 -30.375 1.00 94.38 444 LYS A O 1
ATOM 3586 N N . ASN A 1 445 ? 25.940 -1.448 -28.591 1.00 92.00 445 ASN A N 1
ATOM 3587 C CA . ASN A 1 445 ? 26.238 -2.613 -27.771 1.00 92.00 445 ASN A CA 1
ATOM 3588 C C . ASN A 1 445 ? 24.957 -3.109 -27.076 1.00 92.00 445 ASN A C 1
ATOM 3590 O O . ASN A 1 445 ? 24.670 -2.683 -25.955 1.00 92.00 445 ASN A O 1
ATOM 3594 N N . PRO A 1 446 ? 24.205 -4.039 -27.693 1.00 89.50 446 PRO A N 1
ATOM 3595 C CA . PRO A 1 446 ? 22.963 -4.562 -27.120 1.00 89.50 446 PRO A CA 1
ATOM 3596 C C . PRO A 1 446 ? 23.126 -5.173 -25.720 1.00 89.50 446 PRO A C 1
ATOM 3598 O O . PRO A 1 446 ? 22.199 -5.131 -24.916 1.00 89.50 446 PRO A O 1
ATOM 3601 N N . ASN A 1 447 ? 24.319 -5.674 -25.374 1.00 88.88 447 ASN A N 1
ATOM 3602 C CA . ASN A 1 447 ? 24.603 -6.244 -24.052 1.00 88.88 447 ASN A CA 1
ATOM 3603 C C . ASN A 1 447 ? 24.684 -5.199 -22.929 1.00 88.88 447 ASN A C 1
ATOM 3605 O O . ASN A 1 447 ? 24.747 -5.567 -21.755 1.00 88.88 447 ASN A O 1
ATOM 3609 N N . SER A 1 448 ? 24.652 -3.905 -23.256 1.00 88.81 448 SER A N 1
ATOM 3610 C CA . SER A 1 448 ? 24.674 -2.826 -22.271 1.00 88.81 448 SER A CA 1
ATOM 3611 C C . SER A 1 448 ? 23.306 -2.529 -21.642 1.00 88.81 448 SER A C 1
ATOM 3613 O O . SER A 1 448 ? 23.143 -1.489 -21.008 1.00 88.81 448 SER A O 1
ATOM 3615 N N . TYR A 1 449 ? 22.295 -3.386 -21.829 1.00 86.56 449 TYR A N 1
ATOM 3616 C CA . TYR A 1 449 ? 20.958 -3.188 -21.251 1.00 86.56 449 TYR A CA 1
ATOM 3617 C C . TYR A 1 449 ? 20.977 -3.119 -19.722 1.00 86.56 449 TYR A C 1
ATOM 3619 O O . TYR A 1 449 ? 20.116 -2.479 -19.129 1.00 86.56 449 TYR A O 1
ATOM 3627 N N . ARG A 1 450 ? 21.980 -3.723 -19.073 1.00 85.38 450 ARG A N 1
ATOM 3628 C CA . ARG A 1 450 ? 22.142 -3.661 -17.614 1.00 85.38 450 ARG A CA 1
ATOM 3629 C C . ARG A 1 450 ? 22.359 -2.240 -17.106 1.00 85.38 450 ARG A C 1
ATOM 3631 O O . ARG A 1 450 ? 21.956 -1.935 -15.994 1.00 85.38 450 ARG A O 1
ATOM 3638 N N . ASP A 1 451 ? 22.877 -1.339 -17.932 1.00 80.81 451 ASP A N 1
ATOM 3639 C CA . ASP A 1 451 ? 23.031 0.063 -17.542 1.00 80.81 451 ASP A CA 1
ATOM 3640 C C . ASP A 1 451 ? 21.659 0.762 -17.404 1.00 80.81 451 ASP A C 1
ATOM 3642 O O . ASP A 1 451 ? 21.540 1.777 -16.721 1.00 80.81 451 ASP A O 1
ATOM 3646 N N . PHE A 1 452 ? 20.597 0.208 -18.008 1.00 78.06 452 PHE A N 1
ATOM 3647 C CA . PHE A 1 452 ? 19.211 0.658 -17.822 1.00 78.06 452 PHE A CA 1
ATOM 3648 C C . PHE A 1 452 ? 18.573 0.106 -16.535 1.00 78.06 452 PHE A C 1
ATOM 3650 O O . PHE A 1 452 ? 17.481 0.534 -16.162 1.00 78.06 452 PHE A O 1
ATOM 3657 N N . TRP A 1 453 ? 19.228 -0.835 -15.842 1.00 73.88 453 TRP A N 1
ATOM 3658 C CA . TRP A 1 453 ? 18.716 -1.469 -14.621 1.00 73.88 453 TRP A CA 1
ATOM 3659 C C . TRP A 1 453 ? 18.949 -0.648 -13.359 1.00 73.88 453 TRP A C 1
ATOM 3661 O O . TRP A 1 453 ? 18.613 -1.126 -12.287 1.00 73.88 453 TRP A O 1
ATOM 3671 N N . ASN A 1 454 ? 19.467 0.579 -13.428 1.00 67.31 454 ASN A N 1
ATOM 3672 C CA . ASN A 1 454 ? 19.820 1.355 -12.229 1.00 67.31 454 ASN A CA 1
ATOM 3673 C C . ASN A 1 454 ? 18.684 1.530 -11.188 1.00 67.31 454 ASN A C 1
ATOM 3675 O O . ASN A 1 454 ? 18.957 1.945 -10.067 1.00 67.31 454 ASN A O 1
ATOM 3679 N N . GLY A 1 455 ? 17.427 1.191 -11.508 1.00 68.12 455 GLY A N 1
ATOM 3680 C CA . GLY A 1 455 ? 16.380 0.943 -10.504 1.00 68.12 455 GLY A CA 1
ATOM 3681 C C . GLY A 1 455 ? 15.678 -0.427 -10.571 1.00 68.12 455 GLY A C 1
ATOM 3682 O O . GLY A 1 455 ? 14.816 -0.702 -9.736 1.00 68.12 455 GLY A O 1
ATOM 3683 N N . PHE A 1 456 ? 15.996 -1.283 -11.544 1.00 83.44 456 PHE A N 1
ATOM 3684 C CA . PHE A 1 456 ? 15.470 -2.642 -11.667 1.00 83.44 456 PHE A CA 1
ATOM 3685 C C . PHE A 1 456 ? 16.435 -3.644 -11.030 1.00 83.44 456 PHE A C 1
ATOM 3687 O O . PHE A 1 456 ? 17.509 -3.910 -11.559 1.00 83.44 456 PHE A O 1
ATOM 3694 N N . ASP A 1 457 ? 16.025 -4.230 -9.910 1.00 87.31 457 ASP A N 1
ATOM 3695 C CA . ASP A 1 457 ? 16.786 -5.278 -9.240 1.00 87.31 457 ASP A CA 1
ATOM 3696 C C . ASP A 1 457 ? 16.095 -6.625 -9.469 1.00 87.31 457 ASP A C 1
ATOM 3698 O O . ASP A 1 457 ? 14.883 -6.749 -9.274 1.00 87.31 457 ASP A O 1
ATOM 3702 N N . LEU A 1 458 ? 16.855 -7.616 -9.940 1.00 88.19 458 LEU A N 1
ATOM 3703 C CA . LEU A 1 458 ? 16.309 -8.926 -10.291 1.00 88.19 458 LEU A CA 1
ATOM 3704 C C . LEU A 1 458 ? 15.846 -9.695 -9.049 1.00 88.19 458 LEU A C 1
ATOM 3706 O O . LEU A 1 458 ? 14.834 -10.394 -9.125 1.00 88.19 458 LEU A O 1
ATOM 3710 N N . GLU A 1 459 ? 16.575 -9.601 -7.936 1.00 90.88 459 GLU A N 1
ATOM 3711 C CA . GLU A 1 459 ? 16.187 -10.299 -6.712 1.00 90.88 459 GLU A CA 1
ATOM 3712 C C . GLU A 1 459 ? 14.884 -9.725 -6.167 1.00 90.88 459 GLU A C 1
ATOM 3714 O O . GLU A 1 459 ? 13.954 -10.489 -5.943 1.00 90.88 459 GLU A O 1
ATOM 3719 N N . ASP A 1 460 ? 14.768 -8.402 -6.082 1.00 89.00 460 ASP A N 1
ATOM 3720 C CA . ASP A 1 460 ? 13.557 -7.692 -5.672 1.00 89.00 460 ASP A CA 1
ATOM 3721 C C . ASP A 1 460 ? 12.373 -8.002 -6.588 1.00 89.00 460 ASP A C 1
ATOM 3723 O O . ASP A 1 460 ? 11.302 -8.380 -6.123 1.00 89.00 460 ASP A O 1
ATOM 3727 N N . TYR A 1 461 ? 12.569 -7.934 -7.906 1.00 91.56 461 TYR A N 1
ATOM 3728 C CA . TYR A 1 461 ? 11.514 -8.227 -8.877 1.00 91.56 461 TYR A CA 1
ATOM 3729 C C . TYR A 1 461 ? 10.953 -9.656 -8.758 1.00 91.56 461 TYR A C 1
ATOM 3731 O O . TYR A 1 461 ? 9.761 -9.882 -8.994 1.00 91.56 461 TYR A O 1
ATOM 3739 N N . ILE A 1 462 ? 11.804 -10.628 -8.420 1.00 93.62 462 ILE A N 1
ATOM 3740 C CA . ILE A 1 462 ? 11.381 -12.014 -8.217 1.00 93.62 462 ILE A CA 1
ATOM 3741 C C . ILE A 1 462 ? 10.805 -12.192 -6.813 1.00 93.62 462 ILE A C 1
ATOM 3743 O O . ILE A 1 462 ? 9.664 -12.626 -6.699 1.00 93.62 462 ILE A O 1
ATOM 3747 N N . LEU A 1 463 ? 11.566 -11.858 -5.768 1.00 92.06 463 LEU A N 1
ATOM 3748 C CA . LEU A 1 463 ? 11.302 -12.204 -4.366 1.00 92.06 463 LEU A CA 1
ATOM 3749 C C . LEU A 1 463 ? 10.167 -11.394 -3.740 1.00 92.06 463 LEU A C 1
ATOM 3751 O O . LEU A 1 463 ? 9.372 -11.958 -2.992 1.00 92.06 463 LEU A O 1
ATOM 3755 N N . SER A 1 464 ? 10.011 -10.124 -4.116 1.00 89.81 464 SER A N 1
ATOM 3756 C CA . SER A 1 464 ? 8.922 -9.267 -3.629 1.00 89.81 464 SER A CA 1
ATOM 3757 C C . SER A 1 464 ? 7.565 -9.575 -4.284 1.00 89.81 464 SER A C 1
ATOM 3759 O O . SER A 1 464 ? 6.558 -8.942 -3.961 1.00 89.81 464 SER A O 1
ATOM 3761 N N . SER A 1 465 ? 7.501 -10.512 -5.238 1.00 92.81 465 SER A N 1
ATOM 3762 C CA . SER A 1 465 ? 6.272 -10.906 -5.948 1.00 92.81 465 SER A CA 1
ATOM 3763 C C . SER A 1 465 ? 6.238 -12.416 -6.231 1.00 92.81 465 SER A C 1
ATOM 3765 O O . SER A 1 465 ? 6.330 -12.856 -7.383 1.00 92.81 465 SER A O 1
ATOM 3767 N N . PRO A 1 466 ? 6.128 -13.235 -5.169 1.00 94.69 466 PRO A N 1
ATOM 3768 C CA . PRO A 1 466 ? 6.195 -14.689 -5.264 1.00 94.69 466 PRO A CA 1
ATOM 3769 C C . PRO A 1 466 ? 5.106 -15.350 -6.107 1.00 94.69 466 PRO A C 1
ATOM 3771 O O . PRO A 1 466 ? 5.356 -16.382 -6.731 1.00 94.69 466 PRO A O 1
ATOM 3774 N N . THR A 1 467 ? 3.880 -14.843 -6.097 1.00 95.88 467 THR A N 1
ATOM 3775 C CA . THR A 1 467 ? 2.764 -15.448 -6.833 1.00 95.88 467 THR A CA 1
ATOM 3776 C C . THR A 1 467 ? 2.985 -15.293 -8.332 1.00 95.88 467 THR A C 1
ATOM 3778 O O . THR A 1 467 ? 2.996 -16.288 -9.063 1.00 95.88 467 THR A O 1
ATOM 3781 N N . PHE A 1 468 ? 3.286 -14.072 -8.775 1.00 96.88 468 PHE A N 1
ATOM 3782 C CA . PHE A 1 468 ? 3.650 -13.780 -10.155 1.00 96.88 468 PHE A CA 1
ATOM 3783 C C . PHE A 1 468 ? 4.894 -14.560 -10.587 1.00 96.88 468 PHE A C 1
ATOM 3785 O O . PHE A 1 468 ? 4.891 -15.215 -11.634 1.00 96.88 468 PHE A O 1
ATOM 3792 N N . ALA A 1 469 ? 5.955 -14.529 -9.778 1.00 96.75 469 ALA A N 1
ATOM 3793 C CA . ALA A 1 469 ? 7.219 -15.172 -10.107 1.00 96.75 469 ALA A CA 1
ATOM 3794 C C . ALA A 1 469 ? 7.104 -16.700 -10.181 1.00 96.75 469 ALA A C 1
ATOM 3796 O O . ALA A 1 469 ? 7.705 -17.309 -11.064 1.00 96.75 469 ALA A O 1
ATOM 3797 N N . ARG A 1 470 ? 6.313 -17.341 -9.314 1.00 95.88 470 ARG A N 1
ATOM 3798 C CA . ARG A 1 470 ? 6.069 -18.790 -9.396 1.00 95.88 470 ARG A CA 1
ATOM 3799 C C . ARG A 1 470 ? 5.293 -19.176 -10.644 1.00 95.88 470 ARG A C 1
ATOM 3801 O O . ARG A 1 470 ? 5.623 -20.191 -11.251 1.00 95.88 470 ARG A O 1
ATOM 3808 N N . GLN A 1 471 ? 4.309 -18.376 -11.050 1.00 95.62 471 GLN A N 1
ATOM 3809 C CA . GLN A 1 471 ? 3.534 -18.666 -12.253 1.00 95.62 471 GLN A CA 1
ATOM 3810 C C . GLN A 1 471 ? 4.343 -18.404 -13.531 1.00 95.62 471 GLN A C 1
ATOM 3812 O O . GLN A 1 471 ? 4.287 -19.198 -14.469 1.00 95.62 471 GLN A O 1
ATOM 3817 N N . LYS A 1 472 ? 5.121 -17.313 -13.581 1.00 96.19 472 LYS A N 1
ATOM 3818 C CA . LYS A 1 472 ? 5.838 -16.905 -14.800 1.00 96.19 472 LYS A CA 1
ATOM 3819 C C . LYS A 1 472 ? 7.271 -17.431 -14.900 1.00 96.19 472 LYS A C 1
ATOM 3821 O O . LYS A 1 472 ? 7.725 -17.762 -15.995 1.00 96.19 472 LYS A O 1
ATOM 3826 N N . PHE A 1 473 ? 7.990 -17.513 -13.786 1.00 95.94 473 PHE A N 1
ATOM 3827 C CA . PHE A 1 473 ? 9.411 -17.868 -13.721 1.00 95.94 473 PHE A CA 1
ATOM 3828 C C . PHE A 1 473 ? 9.707 -18.937 -12.646 1.00 95.94 473 PHE A C 1
ATOM 3830 O O . PHE A 1 473 ? 10.628 -18.753 -11.844 1.00 95.94 473 PHE A O 1
ATOM 3837 N N . PRO A 1 474 ? 9.005 -20.089 -12.631 1.00 95.81 474 PRO A N 1
ATOM 3838 C CA . PRO A 1 474 ? 9.042 -21.050 -11.520 1.00 95.81 474 PRO A CA 1
ATOM 3839 C C . PRO A 1 474 ? 10.452 -21.534 -11.163 1.00 95.81 474 PRO A C 1
ATOM 3841 O O . PRO A 1 474 ? 10.799 -21.634 -9.987 1.00 95.81 474 PRO A O 1
ATOM 3844 N N . LYS A 1 475 ? 11.296 -21.801 -12.172 1.00 96.31 475 LYS A N 1
ATOM 3845 C CA . LYS A 1 475 ? 12.687 -22.232 -11.951 1.00 96.31 475 LYS A CA 1
ATOM 3846 C C . LYS A 1 475 ? 13.522 -21.127 -11.300 1.00 96.31 475 LYS A C 1
ATOM 3848 O O . LYS A 1 475 ? 14.193 -21.384 -10.309 1.00 96.31 475 LYS A O 1
ATOM 3853 N N . LYS A 1 476 ? 13.448 -19.900 -11.828 1.00 95.31 476 LYS A N 1
ATOM 3854 C CA . LYS A 1 476 ? 14.214 -18.753 -11.319 1.00 95.31 476 LYS A CA 1
ATOM 3855 C C . LYS A 1 476 ? 13.770 -18.368 -9.909 1.00 95.31 476 LYS A C 1
ATOM 3857 O O . LYS A 1 476 ? 14.629 -18.172 -9.056 1.00 95.31 476 LYS A O 1
ATOM 3862 N N . TRP A 1 477 ? 12.457 -18.343 -9.668 1.00 95.56 477 TRP A N 1
ATOM 3863 C CA . TRP A 1 477 ? 11.885 -18.196 -8.333 1.00 95.56 477 TRP A CA 1
ATOM 3864 C C . TRP A 1 477 ? 12.480 -19.224 -7.370 1.00 95.56 477 TRP A C 1
ATOM 3866 O O . TRP A 1 477 ? 13.092 -18.850 -6.377 1.00 95.56 477 TRP A O 1
ATOM 3876 N N . LYS A 1 478 ? 12.360 -20.520 -7.691 1.00 94.94 478 LYS A N 1
ATOM 3877 C CA . LYS A 1 478 ? 12.814 -21.607 -6.814 1.00 94.94 478 LYS A CA 1
ATOM 3878 C C . LYS A 1 478 ? 14.311 -21.522 -6.518 1.00 94.94 478 LYS A C 1
ATOM 3880 O O . LYS A 1 478 ? 14.709 -21.713 -5.375 1.00 94.94 478 LYS A O 1
ATOM 3885 N N . THR A 1 479 ? 15.135 -21.227 -7.523 1.00 95.25 479 THR A N 1
ATOM 3886 C CA . THR A 1 479 ? 16.584 -21.070 -7.346 1.00 95.25 479 THR A CA 1
ATOM 3887 C C . THR A 1 479 ? 16.915 -19.910 -6.410 1.00 95.25 479 THR A C 1
ATOM 3889 O O . THR A 1 479 ? 17.670 -20.110 -5.461 1.00 95.25 479 THR A O 1
ATOM 3892 N N . LEU A 1 480 ? 16.346 -18.722 -6.646 1.00 94.62 480 LEU A N 1
ATOM 3893 C CA . LEU A 1 480 ? 16.609 -17.547 -5.812 1.00 94.62 480 LEU A CA 1
ATOM 3894 C C . LEU A 1 480 ? 16.086 -17.750 -4.390 1.00 94.62 480 LEU A C 1
ATOM 3896 O O . LEU A 1 480 ? 16.849 -17.593 -3.444 1.00 94.62 480 LEU A O 1
ATOM 3900 N N . HIS A 1 481 ? 14.836 -18.189 -4.246 1.00 94.31 481 HIS A N 1
ATOM 3901 C CA . HIS A 1 481 ? 14.215 -18.503 -2.958 1.00 94.31 481 HIS A CA 1
ATOM 3902 C C . HIS A 1 481 ? 15.079 -19.461 -2.132 1.00 94.31 481 HIS A C 1
ATOM 3904 O O . HIS A 1 481 ? 15.482 -19.134 -1.021 1.00 94.31 481 HIS A O 1
ATOM 3910 N N . ASN A 1 482 ? 15.462 -20.606 -2.707 1.00 93.56 482 ASN A N 1
ATOM 3911 C CA . ASN A 1 482 ? 16.283 -21.596 -2.009 1.00 93.56 482 ASN A CA 1
ATOM 3912 C C . ASN A 1 482 ? 17.679 -21.065 -1.658 1.00 93.56 482 ASN A C 1
ATOM 3914 O O . ASN A 1 482 ? 18.212 -21.415 -0.607 1.00 93.56 482 ASN A O 1
ATOM 3918 N N . SER A 1 483 ? 18.272 -20.225 -2.512 1.00 93.75 483 SER A N 1
ATOM 3919 C CA . SER A 1 483 ? 19.553 -19.581 -2.210 1.00 93.75 483 SER A CA 1
ATOM 3920 C C . SER A 1 483 ? 19.437 -18.677 -0.984 1.00 93.75 483 SER A C 1
ATOM 3922 O O . SER A 1 483 ? 20.236 -18.818 -0.062 1.00 93.75 483 SER A O 1
ATOM 3924 N N . LYS A 1 484 ? 18.414 -17.810 -0.943 1.00 92.44 484 LYS A N 1
ATOM 3925 C CA . LYS A 1 484 ? 18.187 -16.869 0.168 1.00 92.44 484 LYS A CA 1
ATOM 3926 C C . LYS A 1 484 ? 17.747 -17.552 1.461 1.00 92.44 484 LYS A C 1
ATOM 3928 O O . LYS A 1 484 ? 17.972 -17.040 2.556 1.00 92.44 484 LYS A O 1
ATOM 3933 N N . LEU A 1 485 ? 17.108 -18.716 1.353 1.00 89.25 485 LEU A N 1
ATOM 3934 C CA . LEU A 1 485 ? 16.862 -19.581 2.503 1.00 89.25 485 LEU A CA 1
ATOM 3935 C C . LEU A 1 485 ? 18.171 -20.152 3.056 1.00 89.25 485 LEU A C 1
ATOM 3937 O O . LEU A 1 485 ? 18.393 -20.095 4.263 1.00 89.25 485 LEU A O 1
ATOM 3941 N N . LYS A 1 486 ? 19.038 -20.679 2.182 1.00 89.00 486 LYS A N 1
ATOM 3942 C CA . LYS A 1 486 ? 20.295 -21.331 2.571 1.00 89.00 486 LYS A CA 1
ATOM 3943 C C . LYS A 1 486 ? 21.284 -20.367 3.229 1.00 89.00 486 LYS A C 1
ATOM 3945 O O . LYS A 1 486 ? 21.964 -20.760 4.170 1.00 89.00 486 LYS A O 1
ATOM 3950 N N . ASP A 1 487 ? 21.378 -19.137 2.733 1.00 87.81 487 ASP A N 1
ATOM 3951 C CA . ASP A 1 487 ? 22.266 -18.110 3.294 1.00 87.81 487 ASP A CA 1
ATOM 3952 C C . ASP A 1 487 ? 21.637 -17.318 4.459 1.00 87.81 487 ASP A C 1
ATOM 3954 O O . ASP A 1 487 ? 22.313 -16.509 5.091 1.00 87.81 487 ASP A O 1
ATOM 3958 N N . GLY A 1 488 ? 20.357 -17.563 4.770 1.00 83.44 488 GLY A N 1
ATOM 3959 C CA . GLY A 1 488 ? 19.649 -16.901 5.863 1.00 83.44 488 GLY A CA 1
ATOM 3960 C C . GLY A 1 488 ? 19.393 -15.409 5.639 1.00 83.44 488 GLY A C 1
ATOM 3961 O O . GLY A 1 488 ? 19.226 -14.689 6.623 1.00 83.44 488 GLY A O 1
ATOM 3962 N N . SER A 1 489 ? 19.380 -14.940 4.385 1.00 88.12 489 SER A N 1
ATOM 3963 C CA . SER A 1 489 ? 19.106 -13.541 4.017 1.00 88.12 489 SER A CA 1
ATOM 3964 C C . SER A 1 489 ? 17.662 -13.279 3.570 1.00 88.12 489 SER A C 1
ATOM 3966 O O . SER A 1 489 ? 17.282 -12.122 3.359 1.00 88.12 489 SER A O 1
ATOM 3968 N N . TYR A 1 490 ? 16.825 -14.319 3.453 1.00 89.44 490 TYR A N 1
ATOM 3969 C CA . TYR A 1 490 ? 15.429 -14.190 3.011 1.00 89.44 490 TYR A CA 1
ATOM 3970 C C . TYR A 1 490 ? 14.590 -13.221 3.862 1.00 89.44 490 TYR A C 1
ATOM 3972 O O . TYR A 1 490 ? 13.617 -12.655 3.368 1.00 89.44 490 TYR A O 1
ATOM 3980 N N . GLN A 1 491 ? 14.961 -13.016 5.128 1.00 90.31 491 GLN A N 1
ATOM 3981 C CA . GLN A 1 491 ? 14.277 -12.135 6.073 1.00 90.31 491 GLN A CA 1
ATOM 3982 C C . GLN A 1 491 ? 14.228 -10.690 5.559 1.00 90.31 491 GLN A C 1
ATOM 3984 O O . GLN A 1 491 ? 13.233 -10.004 5.780 1.00 90.31 491 GLN A O 1
ATOM 3989 N N . SER A 1 492 ? 15.233 -10.242 4.801 1.00 88.19 492 SER A N 1
ATOM 3990 C CA . SER A 1 492 ? 15.261 -8.896 4.209 1.00 88.19 492 SER A CA 1
ATOM 3991 C C . SER A 1 492 ? 14.061 -8.627 3.292 1.00 88.19 492 SER A C 1
ATOM 3993 O O . SER A 1 492 ? 13.568 -7.504 3.242 1.00 88.19 492 SER A O 1
ATOM 3995 N N . TRP A 1 493 ? 13.529 -9.665 2.639 1.00 88.69 493 TRP A N 1
ATOM 3996 C CA . TRP A 1 493 ? 12.348 -9.586 1.772 1.00 88.69 493 TRP A CA 1
ATOM 3997 C C . TRP A 1 493 ? 11.027 -9.675 2.537 1.00 88.69 493 TRP A C 1
ATOM 3999 O O . TRP A 1 493 ? 9.961 -9.615 1.940 1.00 88.69 493 TRP A O 1
ATOM 4009 N N . THR A 1 494 ? 11.063 -9.835 3.861 1.00 90.62 494 THR A N 1
ATOM 4010 C CA . THR A 1 494 ? 9.850 -9.821 4.694 1.00 90.62 494 THR A CA 1
ATOM 4011 C C . THR A 1 494 ? 9.485 -8.418 5.168 1.00 90.62 494 THR A C 1
ATOM 4013 O O . THR A 1 494 ? 8.329 -8.179 5.517 1.00 90.62 494 THR A O 1
ATOM 4016 N N . VAL A 1 495 ? 10.439 -7.480 5.129 1.00 90.00 495 VAL A N 1
ATOM 4017 C CA . VAL A 1 495 ? 10.245 -6.097 5.571 1.00 90.00 495 VAL A CA 1
ATOM 4018 C C . VAL A 1 495 ? 9.293 -5.355 4.628 1.00 90.00 495 VAL A C 1
ATOM 4020 O O . VAL A 1 495 ? 9.365 -5.471 3.403 1.00 90.00 495 VAL A O 1
ATOM 4023 N N . SER A 1 496 ? 8.382 -4.585 5.218 1.00 84.06 496 SER A N 1
ATOM 4024 C CA . SER A 1 496 ? 7.420 -3.723 4.527 1.00 84.06 496 SER A CA 1
ATOM 4025 C C . SER A 1 496 ? 7.782 -2.228 4.652 1.00 84.06 496 SER A C 1
ATOM 4027 O O . SER A 1 496 ? 8.718 -1.844 5.356 1.00 84.06 496 SER A O 1
ATOM 4029 N N . GLY A 1 497 ? 7.071 -1.357 3.927 1.00 74.62 497 GLY A N 1
ATOM 4030 C CA . GLY A 1 497 ? 7.301 0.092 3.862 1.00 74.62 497 GLY A CA 1
ATOM 4031 C C . GLY A 1 497 ? 7.720 0.603 2.475 1.00 74.62 497 GLY A C 1
ATOM 4032 O O . GLY A 1 497 ? 7.970 -0.173 1.554 1.00 74.62 497 GLY A O 1
ATOM 4033 N N . ASN A 1 498 ? 7.786 1.930 2.322 1.00 72.94 498 ASN A N 1
ATOM 4034 C CA . ASN A 1 498 ? 7.906 2.648 1.045 1.00 72.94 498 ASN A CA 1
ATOM 4035 C C . ASN A 1 498 ? 6.773 2.321 0.041 1.00 72.94 498 ASN A C 1
ATOM 4037 O O . ASN A 1 498 ? 5.738 2.995 0.033 1.00 72.94 498 ASN A O 1
ATOM 4041 N N . ASP A 1 499 ? 6.929 1.282 -0.782 1.00 69.81 499 ASP A N 1
ATOM 4042 C CA . ASP A 1 499 ? 5.903 0.781 -1.711 1.00 69.81 499 ASP A CA 1
ATOM 4043 C C . ASP A 1 499 ? 5.112 -0.417 -1.137 1.00 69.81 499 ASP A C 1
ATOM 4045 O O . ASP A 1 499 ? 4.079 -0.783 -1.679 1.00 69.81 499 ASP A O 1
ATOM 4049 N N . PHE A 1 500 ? 5.524 -1.018 -0.014 1.00 75.12 500 PHE A N 1
ATOM 4050 C CA . PHE A 1 500 ? 4.819 -2.167 0.577 1.00 75.12 500 PHE A CA 1
ATOM 4051 C C . PHE A 1 500 ? 3.818 -1.760 1.676 1.00 75.12 500 PHE A C 1
ATOM 4053 O O . PHE A 1 500 ? 4.136 -0.965 2.564 1.00 75.12 500 PHE A O 1
ATOM 4060 N N . MET A 1 501 ? 2.625 -2.362 1.643 1.00 67.06 501 MET A N 1
ATOM 4061 C CA . MET A 1 501 ? 1.424 -1.959 2.392 1.00 67.06 501 MET A CA 1
ATOM 4062 C C . MET A 1 501 ? 1.293 -2.658 3.745 1.00 67.06 501 MET A C 1
ATOM 4064 O O . MET A 1 501 ? 0.523 -3.605 3.875 1.00 67.06 501 MET A O 1
ATOM 4068 N N . GLY A 1 502 ? 2.049 -2.243 4.761 1.00 71.06 502 GLY A N 1
ATOM 4069 C CA . GLY A 1 502 ? 1.955 -2.832 6.107 1.00 71.06 502 GLY A CA 1
ATOM 4070 C C . GLY A 1 502 ? 2.481 -4.273 6.218 1.00 71.06 502 GLY A C 1
ATOM 4071 O O . GLY A 1 502 ? 3.062 -4.630 7.233 1.00 71.06 502 GLY A O 1
ATOM 4072 N N . ILE A 1 503 ? 2.422 -5.064 5.147 1.00 88.69 503 ILE A N 1
ATOM 4073 C CA . ILE A 1 503 ? 3.012 -6.390 4.991 1.00 88.69 503 ILE A CA 1
ATOM 4074 C C . ILE A 1 503 ? 3.667 -6.513 3.612 1.00 88.69 503 ILE A C 1
ATOM 4076 O O . ILE A 1 503 ? 3.253 -5.866 2.646 1.00 88.69 503 ILE A O 1
ATOM 4080 N N . ASN A 1 504 ? 4.694 -7.352 3.516 1.00 91.50 504 ASN A N 1
ATOM 4081 C CA . ASN A 1 504 ? 5.284 -7.750 2.244 1.00 91.50 504 ASN A CA 1
ATOM 4082 C C . ASN A 1 504 ? 4.561 -9.004 1.690 1.00 91.50 504 ASN A C 1
ATOM 4084 O O . ASN A 1 504 ? 4.315 -9.932 2.467 1.00 91.50 504 ASN A O 1
ATOM 4088 N N . PRO A 1 505 ? 4.239 -9.090 0.380 1.00 93.81 505 PRO A N 1
ATOM 4089 C CA . PRO A 1 505 ? 3.674 -10.301 -0.228 1.00 93.81 505 PRO A CA 1
ATOM 4090 C C . PRO A 1 505 ? 4.465 -11.577 0.071 1.00 93.81 505 PRO A C 1
ATOM 4092 O O . PRO A 1 505 ? 3.873 -12.623 0.321 1.00 93.81 505 PRO A O 1
ATOM 4095 N N . TYR A 1 506 ? 5.795 -11.492 0.095 1.00 94.19 506 TYR A N 1
ATOM 4096 C CA . TYR A 1 506 ? 6.673 -12.610 0.419 1.00 94.19 506 TYR A CA 1
ATOM 4097 C C . TYR A 1 506 ? 6.410 -13.157 1.823 1.00 94.19 506 TYR A C 1
ATOM 4099 O O . TYR A 1 506 ? 6.176 -14.354 1.993 1.00 94.19 506 TYR A O 1
ATOM 4107 N N . LEU A 1 507 ? 6.357 -12.266 2.818 1.00 93.69 507 LEU A N 1
ATOM 4108 C CA . LEU A 1 507 ? 6.002 -12.614 4.193 1.00 93.69 507 LEU A CA 1
ATOM 4109 C C . LEU A 1 507 ? 4.601 -13.225 4.273 1.00 93.69 507 LEU A C 1
ATOM 4111 O O . LEU A 1 507 ? 4.424 -14.249 4.927 1.00 93.69 507 LEU A O 1
ATOM 4115 N N . LEU A 1 508 ? 3.622 -12.627 3.591 1.00 94.50 508 LEU A N 1
ATOM 4116 C CA . LEU A 1 508 ? 2.253 -13.134 3.575 1.00 94.50 508 LEU A CA 1
ATOM 4117 C C . LEU A 1 508 ? 2.200 -14.575 3.049 1.00 94.50 508 LEU A C 1
ATOM 4119 O O . LEU A 1 508 ? 1.643 -15.446 3.708 1.00 94.50 508 LEU A O 1
ATOM 4123 N N . GLN A 1 509 ? 2.818 -14.853 1.899 1.00 94.62 509 GLN A N 1
ATOM 4124 C CA . GLN A 1 509 ? 2.803 -16.194 1.311 1.00 94.62 509 GLN A CA 1
ATOM 4125 C C . GLN A 1 509 ? 3.561 -17.228 2.156 1.00 94.62 509 GLN A C 1
ATOM 4127 O O . GLN A 1 509 ? 3.131 -18.378 2.234 1.00 94.62 509 GLN A O 1
ATOM 4132 N N . LEU A 1 510 ? 4.659 -16.831 2.806 1.00 92.94 510 LEU A N 1
ATOM 4133 C CA . LEU A 1 510 ? 5.376 -17.690 3.750 1.00 92.94 510 LEU A CA 1
ATOM 4134 C C . LEU A 1 510 ? 4.521 -18.023 4.979 1.00 92.94 510 LEU A C 1
ATOM 4136 O O . LEU A 1 510 ? 4.392 -19.187 5.349 1.00 92.94 510 LEU A O 1
ATOM 4140 N N . ALA A 1 511 ? 3.914 -17.009 5.596 1.00 93.06 511 ALA A N 1
ATOM 4141 C CA . ALA A 1 511 ? 3.134 -17.170 6.818 1.00 93.06 511 ALA A CA 1
ATOM 4142 C C . ALA A 1 511 ? 1.800 -17.902 6.592 1.00 93.06 511 ALA A C 1
ATOM 4144 O O . ALA A 1 511 ? 1.279 -18.513 7.520 1.00 93.06 511 ALA A O 1
ATOM 4145 N N . LEU A 1 512 ? 1.274 -17.884 5.362 1.00 92.56 512 LEU A N 1
ATOM 4146 C CA . LEU A 1 512 ? 0.136 -18.706 4.937 1.00 92.56 512 LEU A CA 1
ATOM 4147 C C . LEU A 1 512 ? 0.528 -20.146 4.561 1.00 92.56 512 LEU A C 1
ATOM 4149 O O . LEU A 1 512 ? -0.343 -20.940 4.224 1.00 92.56 512 LEU A O 1
ATOM 4153 N N . GLY A 1 513 ? 1.820 -20.494 4.577 1.00 91.19 513 GLY A N 1
ATOM 4154 C CA . GLY A 1 513 ? 2.298 -21.825 4.189 1.00 91.19 513 GLY A CA 1
ATOM 4155 C C . GLY A 1 513 ? 2.240 -22.101 2.683 1.00 91.19 513 GLY A C 1
ATOM 4156 O O . GLY A 1 513 ? 2.494 -23.223 2.253 1.00 91.19 513 GLY A O 1
ATOM 4157 N N . ASN A 1 514 ? 1.961 -21.088 1.859 1.00 92.00 514 ASN A N 1
ATOM 4158 C CA . ASN A 1 514 ? 1.906 -21.235 0.404 1.00 92.00 514 ASN A CA 1
ATOM 4159 C C . ASN A 1 514 ? 3.297 -21.418 -0.213 1.00 92.00 514 ASN A C 1
ATOM 4161 O O . ASN A 1 514 ? 3.405 -21.848 -1.362 1.00 92.00 514 ASN A O 1
ATOM 4165 N N . ILE A 1 515 ? 4.359 -21.041 0.505 1.00 90.88 515 ILE A N 1
ATOM 4166 C CA . ILE A 1 515 ? 5.757 -21.186 0.094 1.00 90.88 515 ILE A CA 1
ATOM 4167 C C . ILE A 1 515 ? 6.537 -21.789 1.257 1.00 90.88 515 ILE A C 1
ATOM 4169 O O . ILE A 1 515 ? 6.440 -21.329 2.390 1.00 90.88 515 ILE A O 1
ATOM 4173 N N . GLU A 1 516 ? 7.331 -22.814 0.966 1.00 83.06 516 GLU A N 1
ATOM 4174 C CA . GLU A 1 516 ? 8.052 -23.569 1.985 1.00 83.06 516 GLU A CA 1
ATOM 4175 C C . GLU A 1 516 ? 9.370 -22.889 2.384 1.00 83.06 516 GLU A C 1
ATOM 4177 O O . GLU A 1 516 ? 10.171 -22.489 1.534 1.00 83.06 516 GLU A O 1
ATOM 4182 N N . ILE A 1 517 ? 9.636 -22.855 3.691 1.00 78.44 517 ILE A N 1
ATOM 4183 C CA . ILE A 1 517 ? 10.982 -22.733 4.258 1.00 78.44 517 ILE A CA 1
ATOM 4184 C C . ILE A 1 517 ? 11.471 -24.166 4.472 1.00 78.44 517 ILE A C 1
ATOM 4186 O O . ILE A 1 517 ? 11.290 -24.728 5.551 1.00 78.44 517 ILE A O 1
ATOM 4190 N N . ARG A 1 518 ? 12.012 -24.819 3.436 1.00 63.00 518 ARG A N 1
ATOM 4191 C CA . ARG A 1 518 ? 12.672 -26.115 3.656 1.00 63.00 518 ARG A CA 1
ATOM 4192 C C . ARG A 1 518 ? 13.938 -25.867 4.472 1.00 63.00 518 ARG A C 1
ATOM 4194 O O . ARG A 1 518 ? 14.779 -25.081 4.038 1.00 63.00 518 ARG A O 1
ATOM 4201 N N . ARG A 1 519 ? 14.026 -26.496 5.645 1.00 52.62 519 ARG A N 1
ATOM 4202 C CA . ARG A 1 519 ? 15.285 -26.651 6.379 1.00 52.62 519 ARG A CA 1
ATOM 4203 C C . ARG A 1 519 ? 16.091 -27.788 5.779 1.00 52.62 519 ARG A C 1
ATOM 4205 O O . ARG A 1 519 ? 15.453 -28.793 5.390 1.00 52.62 519 ARG A O 1
#

Secondary structure (DSSP, 8-state):
-------------SHHHHHHHHHHHHHHHHTT----SSSS---HHHHHHHHHHHHTTT----S--SHHHHHHHHHHHHHHHHHHHHPPPP--HHHHHHTTTS--GGGG----TT--S-S-HHHHHHHHHHHTTTSS-TTSHHHHHHHTTB-GGGHHHHHHHSS--TTBTTS-S-HHHHHHHHHHHHHHHHHH-HHHHHHHHHHHHHHHHHH-TTTSHHHHHTTS-HHHHTTHHHHHHHHHHHHHHHHHHHGGGS---HHHHHHHHHHHHHHHHH---HHHHGGG-HHHHPPP-TT-SS---SS-GGGTSHHHHHHHHHHHHHHHHTT-HHHHHHHHHHHHHHHTTB-TT--BGGGGGGGGGHHHHHTTHHHHHHHHHHHHHHHH---GGG---TTS--HHHHHHHHHHHHH-GGGGGGG--S---GGG-SSS--HHHHHHHHHH-GGGGGGGGTT--HHHHHHT-HHHHHHH-HHHHHHHHHHHHHTT-GGGGG--BTTB-SS-HHHHHHHTTSS----

pLDDT: mean 88.47, std 11.6, range [30.5, 98.56]

Sequence (519 aa):
MKYIFALALSLFATTAISGTVEEAQRMLNVLGYNAGPVDGLYGKKTKDALSDFYESQNKQFDNKLDQNELTDLKNASKVYFSSKLKRKKSKHLQHANYSRHIATPYRDLKVYENFRLIDDFNSFMKFHHDNLKGKMPDHQGIFNYRAQSIDFEFCVEDLISTTSNNSSRSGAHEIQNVTAYCGNMISQRFLNNPNKGIENYRKILLGWIKNGIIENPNAFGKKLSNSLMNQWPYAISSNVPNILTHYALYHKLYGLDQFTHQSVIRMGEAFFESWDYYPLLTRNGTYFRRVCNLKSSIKVVVGTNDHCGSFNARMATGGIYFGLEFTNQIAFDTGVRHLEVMLATFNKDAIYMAQMHRGICAIGYMKQFPPHFELIHHAFQKAFGIDFINTKNINGVTPLVAYAKLWEIAHDPLQVVKYWNGSDQMSCTSNGKNMNMMIAQLKKNPNSYRDFWNGFDLEDYILSSPTFARQKFPKKWKTLHNSKLKDGSYQSWTVSGNDFMGINPYLLQLALGNIEIRR